Protein AF-0000000080645765 (afdb_homodimer)

InterPro domains:
  IPR001647 DNA-binding HTH domain, TetR-type [PF00440] (25-68)
  IPR001647 DNA-binding HTH domain, TetR-type [PS50977] (19-79)
  IPR009057 Homedomain-like superfamily [SSF46689] (16-94)
  IPR050624 Nucleoid occlusion factor SlmA/HTH-type transcriptional regulator [PTHR43479] (17-122)

Radius of gyration: 24.97 Å; Cα contacts (8 Å, |Δi|>4): 500; chains: 2; bounding box: 75×79×68 Å

Sequence (442 aa):
MSMSVDLAAPTGWEHSKREATRQALLEGGLQLVIKTGIPAMTVGTISEAAGFTRGAFYYNFVDKSDFVSTLIGWYYQHLRVHTVEVWEELQTVLEGIDMDAPAPKRAETALTPFLDAITGNHRAIIAQEMRLYASRDQHCYEILQSAEFEWQHEIEEYFQRIMDAVNIKCTGSLKDLALLARTAYTVFDVYPEGYTDHYGETVGETPTTLSTIFELMITDKMSMSVDLAAPTGWEHSKREATRQALLEGGLQLVIKTGIPAMTVGTISEAAGFTRGAFYYNFVDKSDFVSTLIGWYYQHLRVHTVEVWEELQTVLEGIDMDAPAPKRAETALTPFLDAITGNHRAIIAQEMRLYASRDQHCYEILQSAEFEWQHEIEEYFQRIMDAVNIKCTGSLKDLALLARTAYTVFDVYPEGYTDHYGETVGETPTTLSTIFELMITDK

Secondary structure (DSSP, 8-state):
-----------HHHHHHHHHHHHHHHHHHHHHHHHT-STT--HHHHHHHHT--HHHHHHH-SSHHHHHHHHHHHHHHHHHHHHHHHHHHHHHHHHTS-TTS-HHHHHHHHHHHHHHHHHTTTHHHHHHHHHHHHTT-HHHHHHHHHHHHHHHHHHHHHHHHHHHHTTEEESS-HHHHHHHHHHHHHTTTTSPTTHHHHTTPPTTSPPHHHHHHHHHHEEE-/-----------HHHHHHHHHHHHHHHHHHHHHHHHT-STT--HHHHHHHHT--HHHHHHH-SSHHHHHHHHHHHHHHHHHHHHHHHHHHHHHHHHTS-TTS-HHHHHHHHHHHHHHHHHTTTHHHHHHHHHHHHTT-HHHHHHHHHHHHHHHHHHHHHHHHHHHHTTEEESS-HHHHHHHHHHHHHTTTTSPTTHHHHTTPPTTSPPHHHHHHHHHHEEE-

pLDDT: mean 87.65, std 14.83, range [32.03, 98.56]

Solvent-accessible surface area (backbone atoms only — not comparable to full-atom values): 24125 Å² total; per-residue (Å²): 136,84,80,75,77,73,78,67,74,71,49,74,66,50,49,47,51,50,48,52,49,48,49,36,38,46,54,22,40,52,52,38,39,72,73,54,29,62,61,51,57,43,67,64,57,31,17,55,61,39,72,50,50,58,64,58,47,57,75,72,29,90,46,68,66,54,43,50,32,49,42,48,53,51,48,50,52,52,48,54,55,48,48,52,54,49,53,64,60,43,51,64,59,51,71,68,55,63,81,84,51,58,40,33,58,46,47,49,69,56,48,46,61,54,51,44,70,72,42,39,93,58,40,51,51,47,51,50,47,52,38,56,50,20,50,75,31,71,70,31,29,56,46,44,52,54,46,50,51,54,49,49,55,51,50,39,53,50,50,51,53,53,32,56,69,65,53,30,37,68,64,76,56,60,65,45,50,48,52,49,43,52,48,40,64,47,71,59,62,50,45,53,90,64,52,43,48,77,72,73,32,56,86,95,49,82,42,67,52,33,52,49,49,32,60,72,27,36,35,65,106,134,85,81,75,76,73,77,68,75,72,50,75,68,50,49,48,50,51,48,50,50,48,49,36,38,45,54,22,39,53,52,37,40,71,72,55,29,63,60,50,57,42,68,63,56,30,17,54,61,40,72,49,49,59,63,59,47,57,74,73,31,90,47,67,66,53,44,50,33,49,41,48,53,52,49,49,53,50,48,53,55,48,48,53,54,49,54,64,59,44,52,63,58,51,71,70,56,64,81,83,50,58,40,33,57,43,46,49,68,56,48,47,60,52,51,45,70,71,41,40,93,57,40,50,51,46,52,50,48,52,39,56,52,19,52,75,31,70,70,32,28,56,48,46,51,54,47,50,50,55,49,48,54,50,49,40,52,50,50,51,54,53,32,56,70,66,53,31,37,70,65,75,54,60,66,45,49,48,51,50,44,52,48,41,64,46,69,58,59,48,44,54,91,65,51,43,48,77,73,72,31,56,84,95,50,82,43,65,52,33,53,49,48,30,60,72,27,36,36,66,105

Foldseek 3Di:
DPPPPCPDDPDPVVVVVLVVLLVLLLVLQLVCCQVPFLVVDALCSSQVSSVHDSVSVVVNAVGSLRSLLVSLLVVLVVLLVQLVVQLVVLLVQLVPQDLPDFFLVSLCSRCVSSLCSRCHDCNVSNLVRLVVVCVVPVSSVVSNVVSVVVSLVVQLVSSVVSSVSSQKDWADDSSVLSVQLNCQQCVCVVPDPCVCVVVVHDPPDDRPSNSVSSVVTMHGD/DPPPPCPDDPDPVRVVVLVVLLVLLLVLQLVCCQVPFLVVDALCSSQVSSVHDSVSVVVNAVGSLRSLLVSLLVVLVVLVVQLVVQLVVLLVQLVPQDLPDFFLVSLCSRCVSSLCSRCHDCNVSNLVRLVVVCVVPVSSVVSNVVSVVVVLVVQLVSSVVSSVSSQKDWADDSSVLSVQLNCQQCVCVVPDDCPCVVVVHDPPDRRPSNSVSSVVTMHGD

Organism: NCBI:txid888439

Structure (mmCIF, N/CA/C/O backbone):
data_AF-0000000080645765-model_v1
#
loop_
_entity.id
_entity.type
_entity.pdbx_description
1 polymer 'HTH tetR-type domain-containing protein'
#
loop_
_atom_site.group_PDB
_atom_site.id
_atom_site.type_symbol
_atom_site.label_atom_id
_atom_site.label_alt_id
_atom_site.label_comp_id
_atom_site.label_asym_id
_atom_site.label_entity_id
_atom_site.label_seq_id
_atom_site.pdbx_PDB_ins_code
_atom_site.Cartn_x
_atom_site.Cartn_y
_atom_site.Cartn_z
_atom_site.occupancy
_atom_site.B_iso_or_equiv
_atom_site.auth_seq_id
_atom_site.auth_comp_id
_atom_site.auth_asym_id
_atom_site.auth_atom_id
_atom_site.pdbx_PDB_model_num
ATOM 1 N N . MET A 1 1 ? 38.25 -46.344 7.383 1 32.03 1 MET A N 1
ATOM 2 C CA . MET A 1 1 ? 38.938 -45.312 6.613 1 32.03 1 MET A CA 1
ATOM 3 C C . MET A 1 1 ? 37.938 -44.25 6.137 1 32.03 1 MET A C 1
ATOM 5 O O . MET A 1 1 ? 37.031 -44.562 5.344 1 32.03 1 MET A O 1
ATOM 9 N N . SER A 1 2 ? 37.5 -43.281 7.016 1 36.59 2 SER A N 1
ATOM 10 C CA . SER A 1 2 ? 36.438 -42.281 6.883 1 36.59 2 SER A CA 1
ATOM 11 C C . SER A 1 2 ? 36.719 -41.312 5.766 1 36.59 2 SER A C 1
ATOM 13 O O . SER A 1 2 ? 37.781 -40.656 5.773 1 36.59 2 SER A O 1
ATOM 15 N N . MET A 1 3 ? 36.438 -41.531 4.457 1 35.16 3 MET A N 1
ATOM 16 C CA . MET A 1 3 ? 36.625 -40.688 3.287 1 35.16 3 MET A CA 1
ATOM 17 C C . MET A 1 3 ? 36.062 -39.281 3.518 1 35.16 3 MET A C 1
ATOM 19 O O . MET A 1 3 ? 34.844 -39.125 3.637 1 35.16 3 MET A O 1
ATOM 23 N N . SER A 1 4 ? 36.75 -38.375 4.238 1 39.94 4 SER A N 1
ATOM 24 C CA . SER A 1 4 ? 36.438 -36.938 4.355 1 39.94 4 SER A CA 1
ATOM 25 C C . SER A 1 4 ? 36.281 -36.281 2.982 1 39.94 4 SER A C 1
ATOM 27 O O . SER A 1 4 ? 37.219 -36.281 2.191 1 39.94 4 SER A O 1
ATOM 29 N N . VAL A 1 5 ? 35.219 -36.406 2.344 1 40.34 5 VAL A N 1
ATOM 30 C CA . VAL A 1 5 ? 34.938 -35.656 1.118 1 40.34 5 VAL A CA 1
ATOM 31 C C . VAL A 1 5 ? 35.375 -34.188 1.3 1 40.34 5 VAL A C 1
ATOM 33 O O . VAL A 1 5 ? 34.875 -33.5 2.178 1 40.34 5 VAL A O 1
ATOM 36 N N . ASP A 1 6 ? 36.562 -33.781 1.119 1 39.62 6 ASP A N 1
ATOM 37 C CA . ASP A 1 6 ? 37.094 -32.438 1.047 1 39.62 6 ASP A CA 1
ATOM 38 C C . ASP A 1 6 ? 36.219 -31.547 0.17 1 39.62 6 ASP A C 1
ATOM 40 O O . ASP A 1 6 ? 36.156 -31.734 -1.045 1 39.62 6 ASP A O 1
ATOM 44 N N . LEU A 1 7 ? 35.125 -31.172 0.588 1 44.16 7 LEU A N 1
ATOM 45 C CA . LEU A 1 7 ? 34.375 -30.172 -0.142 1 44.16 7 LEU A CA 1
ATOM 46 C C . LEU A 1 7 ? 35.219 -28.953 -0.486 1 44.16 7 LEU A C 1
ATOM 48 O O . LEU A 1 7 ? 35.562 -28.172 0.395 1 44.16 7 LEU A O 1
ATOM 52 N N . ALA A 1 8 ? 36.25 -29.125 -1.348 1 43.88 8 ALA A N 1
ATOM 53 C CA . ALA A 1 8 ? 37.188 -28.094 -1.805 1 43.88 8 ALA A CA 1
ATOM 54 C C . ALA A 1 8 ? 36.469 -26.766 -1.984 1 43.88 8 ALA A C 1
ATOM 56 O O . ALA A 1 8 ? 35.344 -26.719 -2.475 1 43.88 8 ALA A O 1
ATOM 57 N N . ALA A 1 9 ? 36.875 -25.766 -1.312 1 52.94 9 ALA A N 1
ATOM 58 C CA . ALA A 1 9 ? 36.5 -24.375 -1.455 1 52.94 9 ALA A CA 1
ATOM 59 C C . ALA A 1 9 ? 36.531 -23.938 -2.918 1 52.94 9 ALA A C 1
ATOM 61 O O . ALA A 1 9 ? 37.531 -24.188 -3.617 1 52.94 9 ALA A O 1
ATOM 62 N N . PRO A 1 10 ? 35.219 -23.703 -3.414 1 55.09 10 PRO A N 1
ATOM 63 C CA . PRO A 1 10 ? 35.281 -23.312 -4.82 1 55.09 10 PRO A CA 1
ATOM 64 C C . PRO A 1 10 ? 36.438 -22.344 -5.105 1 55.09 10 PRO A C 1
ATOM 66 O O . PRO A 1 10 ? 36.812 -21.562 -4.238 1 55.09 10 PRO A O 1
ATOM 69 N N . THR A 1 11 ? 37.062 -22.516 -6.191 1 58.91 11 THR A N 1
ATOM 70 C CA . THR A 1 11 ? 38.125 -21.625 -6.652 1 58.91 11 THR A CA 1
ATOM 71 C C . THR A 1 11 ? 37.594 -20.234 -6.922 1 58.91 11 THR A C 1
ATOM 73 O O . THR A 1 11 ? 36.375 -20.031 -7.031 1 58.91 11 THR A O 1
ATOM 76 N N . GLY A 1 12 ? 38.438 -19.172 -6.812 1 55.03 12 GLY A N 1
ATOM 77 C CA . GLY A 1 12 ? 38.156 -17.766 -7.07 1 55.03 12 GLY A CA 1
ATOM 78 C C . GLY A 1 12 ? 37.25 -17.562 -8.273 1 55.03 12 GLY A C 1
ATOM 79 O O . GLY A 1 12 ? 36.281 -16.797 -8.211 1 55.03 12 GLY A O 1
ATOM 80 N N . TRP A 1 13 ? 37.562 -18.234 -9.367 1 59.97 13 TRP A N 1
ATOM 81 C CA . TRP A 1 13 ? 36.781 -18.141 -10.594 1 59.97 13 TRP A CA 1
ATOM 82 C C . TRP A 1 13 ? 35.406 -18.75 -10.406 1 59.97 13 TRP A C 1
ATOM 84 O O . TRP A 1 13 ? 34.406 -18.203 -10.867 1 59.97 13 TRP A O 1
ATOM 94 N N . GLU A 1 14 ? 35.281 -19.875 -9.664 1 62.19 14 GLU A N 1
ATOM 95 C CA . GLU A 1 14 ? 34 -20.516 -9.391 1 62.19 14 GLU A CA 1
ATOM 96 C C . GLU A 1 14 ? 33.125 -19.625 -8.523 1 62.19 14 GLU A C 1
ATOM 98 O O . GLU A 1 14 ? 31.891 -19.594 -8.719 1 62.19 14 GLU A O 1
ATOM 103 N N . HIS A 1 15 ? 33.844 -18.984 -7.645 1 69.25 15 HIS A N 1
ATOM 104 C CA . HIS A 1 15 ? 33.125 -18.062 -6.789 1 69.25 15 HIS A CA 1
ATOM 105 C C . HIS A 1 15 ? 32.531 -16.906 -7.602 1 69.25 15 HIS A C 1
ATOM 107 O O . HIS A 1 15 ? 31.406 -16.5 -7.371 1 69.25 15 HIS A O 1
ATOM 113 N N . SER A 1 16 ? 33.344 -16.641 -8.531 1 75.31 16 SER A N 1
ATOM 114 C CA . SER A 1 16 ? 32.938 -15.516 -9.375 1 75.31 16 SER A CA 1
ATOM 115 C C . SER A 1 16 ? 31.766 -15.914 -10.281 1 75.31 16 SER A C 1
ATOM 117 O O . SER A 1 16 ? 30.812 -15.164 -10.445 1 75.31 16 SER A O 1
ATOM 119 N N . LYS A 1 17 ? 31.797 -17.141 -10.82 1 80.81 17 LYS A N 1
ATOM 120 C CA . LYS A 1 17 ? 30.734 -17.625 -11.695 1 80.81 17 LYS A CA 1
ATOM 121 C C . LYS A 1 17 ? 29.438 -17.828 -10.93 1 80.81 17 LYS A C 1
ATOM 123 O O . LYS A 1 17 ? 28.359 -17.484 -11.422 1 80.81 17 LYS A O 1
ATOM 128 N N . ARG A 1 18 ? 29.656 -18.391 -9.758 1 86.81 18 ARG A N 1
ATOM 129 C CA . ARG A 1 18 ? 28.469 -18.609 -8.922 1 86.81 18 ARG A CA 1
ATOM 130 C C . ARG A 1 18 ? 27.812 -17.281 -8.562 1 86.81 18 ARG A C 1
ATOM 132 O O . ARG A 1 18 ? 26.578 -17.172 -8.578 1 86.81 18 ARG A O 1
ATOM 139 N N . GLU A 1 19 ? 28.719 -16.391 -8.344 1 90.62 19 GLU A N 1
ATOM 140 C CA . GLU A 1 19 ? 28.203 -15.078 -7.984 1 90.62 19 GLU A CA 1
ATOM 141 C C . GLU A 1 19 ? 27.484 -14.422 -9.164 1 90.62 19 GLU A C 1
ATOM 143 O O . GLU A 1 19 ? 26.453 -13.781 -8.992 1 90.62 19 GLU A O 1
ATOM 148 N N . ALA A 1 20 ? 27.984 -14.602 -10.273 1 93 20 ALA A N 1
ATOM 149 C CA . ALA A 1 20 ? 27.375 -14.055 -11.484 1 93 20 ALA A CA 1
ATOM 150 C C . ALA A 1 20 ? 26.016 -14.719 -11.75 1 93 20 ALA A C 1
ATOM 152 O O . ALA A 1 20 ? 25.062 -14.047 -12.141 1 93 20 ALA A O 1
ATOM 153 N N . THR A 1 21 ? 25.984 -16.016 -11.555 1 94.31 21 THR A N 1
ATOM 154 C CA . THR A 1 21 ? 24.75 -16.75 -11.727 1 94.31 21 THR A CA 1
ATOM 155 C C . THR A 1 21 ? 23.703 -16.297 -10.695 1 94.31 21 THR A C 1
ATOM 157 O O . THR A 1 21 ? 22.547 -16.062 -11.039 1 94.31 21 THR A O 1
ATOM 160 N N . ARG A 1 22 ? 24.172 -16.172 -9.508 1 96.31 22 ARG A N 1
ATOM 161 C CA . ARG A 1 22 ? 23.297 -15.734 -8.43 1 96.31 22 ARG A CA 1
ATOM 162 C C . ARG A 1 22 ? 22.719 -14.359 -8.734 1 96.31 22 ARG A C 1
ATOM 164 O O . ARG A 1 22 ? 21.516 -14.141 -8.562 1 96.31 22 ARG A O 1
ATOM 171 N N . GLN A 1 23 ? 23.516 -13.484 -9.273 1 96.44 23 GLN A N 1
ATOM 172 C CA . GLN A 1 23 ? 23.062 -12.141 -9.641 1 96.44 23 GLN A CA 1
ATOM 173 C C . GLN A 1 23 ? 22.047 -12.195 -10.773 1 96.44 23 GLN A C 1
ATOM 175 O O . GLN A 1 23 ? 21.031 -11.492 -10.742 1 96.44 23 GLN A O 1
ATOM 180 N N . ALA A 1 24 ? 22.266 -12.984 -11.695 1 97.19 24 ALA A N 1
ATOM 181 C CA . ALA A 1 24 ? 21.359 -13.117 -12.828 1 97.19 24 ALA A CA 1
ATOM 182 C C . ALA A 1 24 ? 20 -13.656 -12.391 1 97.19 24 ALA A C 1
ATOM 184 O O . ALA A 1 24 ? 18.969 -13.203 -12.875 1 97.19 24 ALA A O 1
ATOM 185 N N . LEU A 1 25 ? 20.062 -14.594 -11.492 1 98.12 25 LEU A N 1
ATOM 186 C CA . LEU A 1 25 ? 18.828 -15.156 -10.961 1 98.12 25 LEU A CA 1
ATOM 187 C C . LEU A 1 25 ? 18.031 -14.102 -10.195 1 98.12 25 LEU A C 1
ATOM 189 O O . LEU A 1 25 ? 16.812 -14.016 -10.336 1 98.12 25 LEU A O 1
ATOM 193 N N . LEU A 1 26 ? 18.75 -13.289 -9.453 1 98.44 26 LEU A N 1
ATOM 194 C CA . LEU A 1 26 ? 18.078 -12.234 -8.688 1 98.44 26 LEU A CA 1
ATOM 195 C C . LEU A 1 26 ? 17.5 -11.18 -9.609 1 98.44 26 LEU A C 1
ATOM 197 O O . LEU A 1 26 ? 16.359 -10.742 -9.422 1 98.44 26 LEU A O 1
ATOM 201 N N . GLU A 1 27 ? 18.203 -10.836 -10.672 1 97.88 27 GLU A N 1
ATOM 202 C CA . GLU A 1 27 ? 17.703 -9.859 -11.648 1 97.88 27 GLU A CA 1
ATOM 203 C C . GLU A 1 27 ? 16.5 -10.406 -12.398 1 97.88 27 GLU A C 1
ATOM 205 O O . GLU A 1 27 ? 15.516 -9.688 -12.609 1 97.88 27 GLU A O 1
ATOM 210 N N . GLY A 1 28 ? 16.562 -11.633 -12.789 1 97.62 28 GLY A N 1
ATOM 211 C CA . GLY A 1 28 ? 15.422 -12.273 -13.414 1 97.62 28 GLY A CA 1
ATOM 212 C C . GLY A 1 28 ? 14.211 -12.352 -12.508 1 97.62 28 GLY A C 1
ATOM 213 O O . GLY A 1 28 ? 13.086 -12.102 -12.938 1 97.62 28 GLY A O 1
ATOM 214 N N . GLY A 1 29 ? 14.445 -12.672 -11.234 1 98.06 29 GLY A N 1
ATOM 215 C CA . GLY A 1 29 ? 13.375 -12.703 -10.25 1 98.06 29 GLY A CA 1
ATOM 216 C C . GLY A 1 29 ? 12.695 -11.352 -10.062 1 98.06 29 GLY A C 1
ATOM 217 O O . GLY A 1 29 ? 11.477 -11.281 -9.922 1 98.06 29 GLY A O 1
ATOM 218 N N . LEU A 1 30 ? 13.523 -10.344 -10.07 1 97.75 30 LEU A N 1
ATOM 219 C CA . LEU A 1 30 ? 12.969 -9 -9.906 1 97.75 30 LEU A CA 1
ATOM 220 C C . LEU A 1 30 ? 12.055 -8.641 -11.07 1 97.75 30 LEU A C 1
ATOM 222 O O . LEU A 1 30 ? 11 -8.031 -10.867 1 97.75 30 LEU A O 1
ATOM 226 N N . GLN A 1 31 ? 12.414 -9.008 -12.234 1 96.88 31 GLN A N 1
ATOM 227 C CA . GLN A 1 31 ? 11.555 -8.781 -13.398 1 96.88 31 GLN A CA 1
ATOM 228 C C . GLN A 1 31 ? 10.227 -9.523 -13.25 1 96.88 31 GLN A C 1
ATOM 230 O O . GLN A 1 31 ? 9.18 -8.992 -13.625 1 96.88 31 GLN A O 1
ATOM 235 N N . LEU A 1 32 ? 10.273 -10.695 -12.695 1 97.31 32 LEU A N 1
ATOM 236 C CA . LEU A 1 32 ? 9.062 -11.484 -12.508 1 97.31 32 LEU A CA 1
ATOM 237 C C . LEU A 1 32 ? 8.172 -10.875 -11.43 1 97.31 32 LEU A C 1
ATOM 239 O O . LEU A 1 32 ? 6.945 -10.961 -11.516 1 97.31 32 LEU A O 1
ATOM 243 N N . VAL A 1 33 ? 8.812 -10.242 -10.422 1 97 33 VAL A N 1
ATOM 244 C CA . VAL A 1 33 ? 8.031 -9.547 -9.406 1 97 33 VAL A CA 1
ATOM 245 C C . VAL A 1 33 ? 7.137 -8.5 -10.07 1 97 33 VAL A C 1
ATOM 247 O O . VAL A 1 33 ? 5.945 -8.406 -9.758 1 97 33 VAL A O 1
ATOM 250 N N . ILE A 1 34 ? 7.695 -7.828 -11.016 1 93.94 34 ILE A N 1
ATOM 251 C CA . ILE A 1 34 ? 6.992 -6.746 -11.695 1 93.94 34 ILE A CA 1
ATOM 252 C C . ILE A 1 34 ? 5.945 -7.32 -12.641 1 93.94 34 ILE A C 1
ATOM 254 O O . ILE A 1 34 ? 4.797 -6.871 -12.648 1 93.94 34 ILE A O 1
ATOM 258 N N . LYS A 1 35 ? 6.27 -8.328 -13.305 1 93.94 35 LYS A N 1
ATOM 259 C CA . LYS A 1 35 ? 5.449 -8.82 -14.406 1 93.94 35 LYS A CA 1
ATOM 260 C C . LYS A 1 35 ? 4.312 -9.703 -13.898 1 93.94 35 LYS A C 1
ATOM 262 O O . LYS A 1 35 ? 3.178 -9.594 -14.367 1 93.94 35 LYS A O 1
ATOM 267 N N . THR A 1 36 ? 4.641 -10.617 -12.875 1 93.62 36 THR A N 1
ATOM 268 C CA . THR A 1 36 ? 3.65 -11.633 -12.531 1 93.62 36 THR A CA 1
ATOM 269 C C . THR A 1 36 ? 3.418 -11.672 -11.023 1 93.62 36 THR A C 1
ATOM 271 O O . THR A 1 36 ? 2.422 -12.234 -10.562 1 93.62 36 THR A O 1
ATOM 274 N N . GLY A 1 37 ? 4.309 -11.086 -10.266 1 95.19 37 GLY A N 1
ATOM 275 C CA . GLY A 1 37 ? 4.211 -11.164 -8.812 1 95.19 37 GLY A CA 1
ATOM 276 C C . GLY A 1 37 ? 4.98 -12.336 -8.234 1 95.19 37 GLY A C 1
ATOM 277 O O . GLY A 1 37 ? 5.336 -13.273 -8.953 1 95.19 37 GLY A O 1
ATOM 278 N N . ILE A 1 38 ? 5.215 -12.352 -6.988 1 96.88 38 ILE A N 1
ATOM 279 C CA . ILE A 1 38 ? 6.055 -13.336 -6.312 1 96.88 38 ILE A CA 1
ATOM 280 C C . ILE A 1 38 ? 5.305 -14.664 -6.199 1 96.88 38 ILE A C 1
ATOM 282 O O . ILE A 1 38 ? 5.871 -15.727 -6.453 1 96.88 38 ILE A O 1
ATOM 286 N N . PRO A 1 39 ? 4.02 -14.609 -5.867 1 94.88 39 PRO A N 1
ATOM 287 C CA . PRO A 1 39 ? 3.328 -15.891 -5.695 1 94.88 39 PRO A CA 1
ATOM 288 C C . PRO A 1 39 ? 3.32 -16.734 -6.969 1 94.88 39 PRO A C 1
ATOM 290 O O . PRO A 1 39 ? 3.33 -17.969 -6.898 1 94.88 39 PRO A O 1
ATOM 293 N N . ALA A 1 40 ? 3.365 -16.141 -8.055 1 94.5 40 ALA A N 1
ATOM 294 C CA . ALA A 1 40 ? 3.273 -16.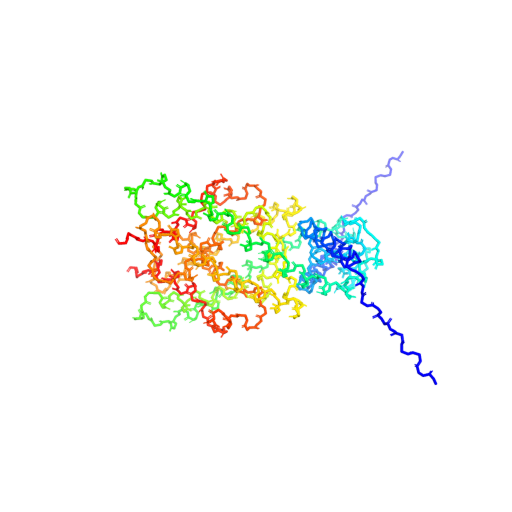859 -9.328 1 94.5 40 ALA A CA 1
ATOM 295 C C . ALA A 1 40 ? 4.637 -17.391 -9.758 1 94.5 40 ALA A C 1
ATOM 297 O O . ALA A 1 40 ? 4.727 -18.219 -10.664 1 94.5 40 ALA A O 1
ATOM 298 N N . MET A 1 41 ? 5.652 -16.938 -9.109 1 96 41 MET A N 1
ATOM 299 C CA . MET A 1 41 ? 7 -17.359 -9.477 1 96 41 MET A CA 1
ATOM 300 C C . MET A 1 41 ? 7.246 -18.797 -9.07 1 96 41 MET A C 1
ATOM 302 O O . MET A 1 41 ? 6.828 -19.234 -7.992 1 96 41 MET A O 1
ATOM 306 N N . THR A 1 42 ? 7.941 -19.5 -9.93 1 96.19 42 THR A N 1
ATOM 307 C CA . THR A 1 42 ? 8.43 -20.828 -9.625 1 96.19 42 THR A CA 1
ATOM 308 C C . THR A 1 42 ? 9.922 -20.938 -9.922 1 96.19 42 THR A C 1
ATOM 310 O O . THR A 1 42 ? 10.5 -20.062 -10.578 1 96.19 42 THR A O 1
ATOM 313 N N . VAL A 1 43 ? 10.469 -22.016 -9.391 1 97.38 43 VAL A N 1
ATOM 314 C CA . VAL A 1 43 ? 11.867 -22.266 -9.703 1 97.38 43 VAL A CA 1
ATOM 315 C C . VAL A 1 43 ? 12.055 -22.312 -11.219 1 97.38 43 VAL A C 1
ATOM 317 O O . VAL A 1 43 ? 13.031 -21.781 -11.75 1 97.38 43 VAL A O 1
ATOM 320 N N . GLY A 1 44 ? 11.086 -22.875 -11.906 1 97.56 44 GLY A N 1
ATOM 321 C CA . GLY A 1 44 ? 11.141 -22.953 -13.359 1 97.56 44 GLY A CA 1
ATOM 322 C C . GLY A 1 44 ? 11.125 -21.609 -14.039 1 97.56 44 GLY A C 1
ATOM 323 O O . GLY A 1 44 ? 11.984 -21.297 -14.867 1 97.56 44 GLY A O 1
ATOM 324 N N . THR A 1 45 ? 10.242 -20.719 -13.68 1 97.31 45 THR A N 1
ATOM 325 C CA . THR A 1 45 ? 10.102 -19.438 -14.352 1 97.31 45 THR A CA 1
ATOM 326 C C . THR A 1 45 ? 11.258 -18.516 -13.984 1 97.31 45 THR A C 1
ATOM 328 O O . THR A 1 45 ? 11.688 -17.688 -14.805 1 97.31 45 THR A O 1
ATOM 331 N N . ILE A 1 46 ? 11.781 -18.609 -12.766 1 98 46 ILE A N 1
ATOM 332 C CA . ILE A 1 46 ? 12.93 -17.797 -12.344 1 98 46 ILE A CA 1
ATOM 333 C C . ILE A 1 46 ? 14.156 -18.172 -13.172 1 98 46 ILE A C 1
ATOM 335 O O . ILE A 1 46 ? 14.844 -17.312 -13.703 1 98 46 ILE A O 1
ATOM 339 N N . SER A 1 47 ? 14.336 -19.484 -13.297 1 98 47 SER A N 1
ATOM 340 C CA . SER A 1 47 ? 15.477 -19.984 -14.055 1 98 47 SER A CA 1
ATOM 341 C C . SER A 1 47 ? 15.391 -19.578 -15.516 1 98 47 SER A C 1
ATOM 343 O O . SER A 1 47 ? 16.375 -19.109 -16.094 1 98 47 SER A O 1
ATOM 345 N N . GLU A 1 48 ? 14.234 -19.703 -16.047 1 97.62 48 GLU A N 1
ATOM 346 C CA . GLU A 1 48 ? 14.008 -19.328 -17.438 1 97.62 48 GLU A CA 1
ATOM 347 C C . GLU A 1 48 ? 14.266 -17.844 -17.656 1 97.62 48 GLU A C 1
ATOM 349 O O . GLU A 1 48 ? 14.93 -17.453 -18.625 1 97.62 48 GLU A O 1
ATOM 354 N N . ALA A 1 49 ? 13.805 -17 -16.797 1 96.5 49 ALA A N 1
ATOM 355 C CA . ALA A 1 49 ? 13.969 -15.555 -16.906 1 96.5 49 ALA A CA 1
ATOM 356 C C . ALA A 1 49 ? 15.445 -15.164 -16.828 1 96.5 49 ALA A C 1
ATOM 358 O O . ALA A 1 49 ? 15.867 -14.18 -17.453 1 96.5 49 ALA A O 1
ATOM 359 N N . ALA A 1 50 ? 16.203 -15.938 -16.094 1 96.88 50 ALA A N 1
ATOM 360 C CA . ALA A 1 50 ? 17.609 -15.648 -15.891 1 96.88 50 ALA A CA 1
ATOM 361 C C . ALA A 1 50 ? 18.469 -16.328 -16.969 1 96.88 50 ALA A C 1
ATOM 363 O O . ALA A 1 50 ? 19.656 -16.047 -17.078 1 96.88 50 ALA A O 1
ATOM 364 N N . GLY A 1 51 ? 17.906 -17.25 -17.703 1 96.44 51 GLY A N 1
ATOM 365 C CA . GLY A 1 51 ? 18.625 -17.953 -18.75 1 96.44 51 GLY A CA 1
ATOM 366 C C . GLY A 1 51 ? 19.438 -19.125 -18.234 1 96.44 51 GLY A C 1
ATOM 367 O O . GLY A 1 51 ? 20.516 -19.438 -18.75 1 96.44 51 GLY A O 1
ATOM 368 N N . PHE A 1 52 ? 18.969 -19.781 -17.172 1 96.62 52 PHE A N 1
ATOM 369 C CA . PHE A 1 52 ? 19.688 -20.891 -16.578 1 96.62 52 PHE A CA 1
ATOM 370 C C . PHE A 1 52 ? 18.781 -22.094 -16.391 1 96.62 52 PHE A C 1
ATOM 372 O O . PHE A 1 52 ? 17.562 -22 -16.594 1 96.62 52 PHE A O 1
ATOM 379 N N . THR A 1 53 ? 19.344 -23.156 -15.969 1 94.62 53 THR A N 1
ATOM 380 C CA . THR A 1 53 ? 18.594 -24.375 -15.688 1 94.62 53 THR A CA 1
ATOM 381 C C . THR A 1 53 ? 18.062 -24.359 -14.258 1 94.62 53 THR A C 1
ATOM 383 O O . THR A 1 53 ? 18.516 -23.562 -13.422 1 94.62 53 THR A O 1
ATOM 386 N N . ARG A 1 54 ? 17.047 -25.25 -13.953 1 96.44 54 ARG A N 1
ATOM 387 C CA . ARG A 1 54 ? 16.547 -25.453 -12.594 1 96.44 54 ARG A CA 1
ATOM 388 C C . ARG A 1 54 ? 17.672 -25.891 -11.664 1 96.44 54 ARG A C 1
ATOM 390 O O . ARG A 1 54 ? 17.688 -25.531 -10.484 1 96.44 54 ARG A O 1
ATOM 397 N N . GLY A 1 55 ? 18.609 -26.609 -12.234 1 96.06 55 GLY A N 1
ATOM 398 C CA . GLY A 1 55 ? 19.766 -27.062 -11.461 1 96.06 55 GLY A CA 1
ATOM 399 C C . GLY A 1 55 ? 20.609 -25.922 -10.938 1 96.06 55 GLY A C 1
ATOM 400 O O . GLY A 1 55 ? 21.047 -25.938 -9.781 1 96.06 55 GLY A O 1
ATOM 401 N N . ALA A 1 56 ? 20.781 -25.031 -11.781 1 95.75 56 ALA A N 1
ATOM 402 C CA . ALA A 1 56 ? 21.547 -23.859 -11.391 1 95.75 56 ALA A CA 1
ATOM 403 C C . ALA A 1 56 ? 20.875 -23.125 -10.234 1 95.75 56 ALA A C 1
ATOM 405 O O . ALA A 1 56 ? 21.547 -22.578 -9.359 1 95.75 56 ALA A O 1
ATOM 406 N N . PHE A 1 57 ? 19.5 -23.062 -10.211 1 97.75 57 PHE A N 1
ATOM 407 C CA . PHE A 1 57 ? 18.766 -22.453 -9.109 1 97.75 57 PHE A CA 1
ATOM 408 C C . PHE A 1 57 ? 19.094 -23.156 -7.793 1 97.75 57 PHE A C 1
ATOM 410 O O . PHE A 1 57 ? 19.453 -22.5 -6.809 1 97.75 57 PHE A O 1
ATOM 417 N N . TYR A 1 58 ? 19.109 -24.406 -7.805 1 96.81 58 TYR A N 1
ATOM 418 C CA . TYR A 1 58 ? 19.25 -25.188 -6.582 1 96.81 58 TYR A CA 1
ATOM 419 C C . TYR A 1 58 ? 20.703 -25.219 -6.125 1 96.81 58 TYR A C 1
ATOM 421 O O . TYR A 1 58 ? 21 -25.531 -4.969 1 96.81 58 TYR A O 1
ATOM 429 N N . TYR A 1 59 ? 21.594 -24.922 -7.004 1 95.94 59 TYR A N 1
ATOM 430 C CA . TYR A 1 59 ? 22.984 -24.75 -6.625 1 95.94 59 TYR A CA 1
ATOM 431 C C . TYR A 1 59 ? 23.172 -23.469 -5.812 1 95.94 59 TYR A C 1
ATOM 433 O O . TYR A 1 59 ? 24.078 -23.375 -4.98 1 95.94 59 TYR A O 1
ATOM 441 N N . ASN A 1 60 ? 22.281 -22.547 -6.039 1 97.06 60 ASN A N 1
ATOM 442 C CA . ASN A 1 60 ? 22.438 -21.234 -5.445 1 97.06 60 ASN A CA 1
ATOM 443 C C . ASN A 1 60 ? 21.438 -21 -4.309 1 97.06 60 ASN A C 1
ATOM 445 O O . ASN A 1 60 ? 21.719 -20.234 -3.383 1 97.06 60 ASN A O 1
ATOM 449 N N . PHE A 1 61 ? 20.281 -21.641 -4.387 1 97.81 61 PHE A N 1
ATOM 450 C CA . PHE A 1 61 ? 19.219 -21.422 -3.414 1 97.81 61 PHE A CA 1
ATOM 451 C C . PHE A 1 61 ? 18.594 -22.75 -2.998 1 97.81 61 PHE A C 1
ATOM 453 O O . PHE A 1 61 ? 18.484 -23.672 -3.805 1 97.81 61 PHE A O 1
ATOM 460 N N . VAL A 1 62 ? 18.078 -22.734 -1.741 1 96.81 62 VAL A N 1
ATOM 461 C CA . VAL A 1 62 ? 17.5 -23.938 -1.182 1 96.81 62 VAL A CA 1
ATOM 462 C C . VAL A 1 62 ? 16.078 -24.141 -1.713 1 96.81 62 VAL A C 1
ATOM 464 O O . VAL A 1 62 ? 15.68 -25.25 -2.07 1 96.81 62 VAL A O 1
ATOM 467 N N . ASP A 1 63 ? 15.289 -23.078 -1.715 1 96.38 63 ASP A N 1
ATOM 468 C CA . ASP A 1 63 ? 13.898 -23.078 -2.156 1 96.38 63 ASP A CA 1
ATOM 469 C C . ASP A 1 63 ? 13.414 -21.672 -2.484 1 96.38 63 ASP A C 1
ATOM 471 O O . ASP A 1 63 ? 14.203 -20.734 -2.494 1 96.38 63 ASP A O 1
ATOM 475 N N . LYS A 1 64 ? 12.227 -21.516 -2.793 1 95.38 64 LYS A N 1
ATOM 476 C CA . LYS A 1 64 ? 11.656 -20.234 -3.178 1 95.38 64 LYS A CA 1
ATOM 477 C C . LYS A 1 64 ? 11.766 -19.219 -2.039 1 95.38 64 LYS A C 1
ATOM 479 O O . LYS A 1 64 ? 12.062 -18.047 -2.27 1 95.38 64 LYS A O 1
ATOM 484 N N . SER A 1 65 ? 11.5 -19.641 -0.809 1 96.5 65 SER A N 1
ATOM 485 C CA . SER A 1 65 ? 11.594 -18.75 0.34 1 96.5 65 SER A CA 1
ATOM 486 C C . SER A 1 65 ? 13.008 -18.203 0.508 1 96.5 65 SER A C 1
ATOM 488 O O . SER A 1 65 ? 13.195 -17.016 0.745 1 96.5 65 SER A O 1
ATOM 490 N N . ASP A 1 66 ? 13.969 -19.062 0.363 1 97.69 66 ASP A N 1
ATOM 491 C CA . ASP A 1 66 ? 15.367 -18.641 0.418 1 97.69 66 ASP A CA 1
ATOM 492 C C . ASP A 1 66 ? 15.695 -17.656 -0.693 1 97.69 66 ASP A C 1
ATOM 494 O O . ASP A 1 66 ? 16.359 -16.641 -0.453 1 97.69 66 ASP A O 1
ATOM 498 N N . PHE A 1 67 ? 15.227 -17.953 -1.854 1 98.44 67 PHE A N 1
ATOM 499 C CA . PHE A 1 67 ? 15.438 -17.062 -2.988 1 98.44 67 PHE A CA 1
ATOM 500 C C . PHE A 1 67 ? 14.805 -15.703 -2.727 1 98.44 67 PHE A C 1
ATOM 502 O O . PHE A 1 67 ? 15.453 -14.672 -2.881 1 98.44 67 PHE A O 1
ATOM 509 N N . VAL A 1 68 ? 13.539 -15.672 -2.24 1 98.44 68 VAL A N 1
ATOM 510 C CA . VAL A 1 68 ? 12.797 -14.422 -2.076 1 98.44 68 VAL A CA 1
ATOM 511 C C . VAL A 1 68 ? 13.406 -13.602 -0.942 1 98.44 68 VAL A C 1
ATOM 513 O O . VAL A 1 68 ? 13.531 -12.383 -1.051 1 98.44 68 VAL A O 1
ATOM 516 N N . SER A 1 69 ? 13.781 -14.25 0.118 1 97.94 69 SER A N 1
ATOM 517 C CA . SER A 1 69 ? 14.422 -13.523 1.21 1 97.94 69 SER A CA 1
ATOM 518 C C . SER A 1 69 ? 15.719 -12.867 0.751 1 97.94 69 SER A C 1
ATOM 520 O O . SER A 1 69 ? 15.992 -11.719 1.1 1 97.94 69 SER A O 1
ATOM 522 N N . THR A 1 70 ? 16.469 -13.602 -0.073 1 98.31 70 THR A N 1
ATOM 523 C CA . THR A 1 70 ? 17.703 -13.047 -0.627 1 98.31 70 THR A CA 1
ATOM 524 C C . THR A 1 70 ? 17.406 -11.898 -1.578 1 98.31 70 THR A C 1
ATOM 526 O O . THR A 1 70 ? 18.094 -10.875 -1.565 1 98.31 70 THR A O 1
ATOM 529 N N . LEU A 1 71 ? 16.391 -12.031 -2.371 1 98.56 71 LEU A N 1
ATOM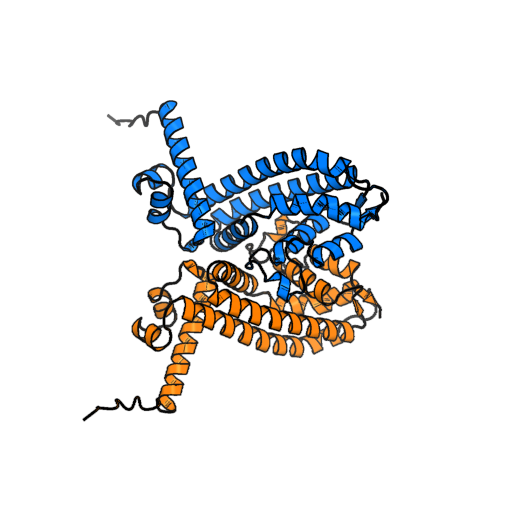 530 C CA . LEU A 1 71 ? 15.953 -10.992 -3.301 1 98.56 71 LEU A CA 1
ATOM 531 C C . LEU A 1 71 ? 15.594 -9.711 -2.557 1 98.56 71 LEU A C 1
ATOM 533 O O . LEU A 1 71 ? 15.961 -8.617 -2.986 1 98.56 71 LEU A O 1
ATOM 537 N N . ILE A 1 72 ? 14.906 -9.828 -1.435 1 97.94 72 ILE A N 1
ATOM 538 C CA . ILE A 1 72 ? 14.508 -8.688 -0.622 1 97.94 72 ILE A CA 1
ATOM 539 C C . ILE A 1 72 ? 15.742 -7.938 -0.13 1 97.94 72 ILE A C 1
ATOM 541 O O . ILE A 1 72 ? 15.852 -6.723 -0.309 1 97.94 72 ILE A O 1
ATOM 545 N N . GLY A 1 73 ? 16.625 -8.68 0.442 1 97.44 73 GLY A N 1
ATOM 546 C CA . GLY A 1 73 ? 17.859 -8.047 0.913 1 97.44 73 GLY A CA 1
ATOM 547 C C . GLY A 1 73 ? 18.641 -7.375 -0.194 1 97.44 73 GLY A C 1
ATOM 548 O O . GLY A 1 73 ? 19.109 -6.246 -0.032 1 97.44 73 GLY A O 1
ATOM 549 N N . TRP A 1 74 ? 18.734 -8.094 -1.251 1 97.69 74 TRP A N 1
ATOM 550 C CA . TRP A 1 74 ? 19.453 -7.594 -2.42 1 97.69 74 TRP A CA 1
ATOM 551 C C . TRP A 1 74 ? 18.797 -6.332 -2.965 1 97.69 74 TRP A C 1
ATOM 553 O O . TRP A 1 74 ? 19.469 -5.348 -3.262 1 97.69 74 TRP A O 1
ATOM 563 N N . TYR A 1 75 ? 17.562 -6.297 -3.07 1 97.69 75 TYR A N 1
ATOM 564 C CA . TYR A 1 75 ? 16.797 -5.172 -3.609 1 97.69 75 TYR A CA 1
ATOM 565 C C . TYR A 1 75 ? 17 -3.926 -2.754 1 97.69 75 TYR A C 1
ATOM 567 O O . TYR A 1 75 ? 17.297 -2.848 -3.271 1 97.69 75 TYR A O 1
ATOM 575 N N . TYR A 1 76 ? 16.859 -4.023 -1.483 1 96.81 76 TYR A N 1
ATOM 576 C CA . TYR A 1 76 ? 16.922 -2.855 -0.614 1 96.81 76 TYR A CA 1
ATOM 577 C C . TYR A 1 76 ? 18.359 -2.348 -0.5 1 96.81 76 TYR A C 1
ATOM 579 O O . TYR A 1 76 ? 18.594 -1.152 -0.298 1 96.81 76 TYR A O 1
ATOM 587 N N . GLN A 1 77 ? 19.328 -3.293 -0.677 1 96.19 77 GLN A N 1
ATOM 588 C CA . GLN A 1 77 ? 20.703 -2.818 -0.771 1 96.19 77 GLN A CA 1
ATOM 589 C C . GLN A 1 77 ? 20.906 -1.961 -2.018 1 96.19 77 GLN A C 1
ATOM 591 O O . GLN A 1 77 ? 21.562 -0.918 -1.961 1 96.19 77 GLN A O 1
ATOM 596 N N . HIS A 1 78 ? 20.375 -2.393 -3.102 1 95.62 78 HIS A N 1
ATOM 597 C CA . HIS A 1 78 ? 20.438 -1.623 -4.34 1 95.62 78 HIS A CA 1
ATOM 598 C C . HIS A 1 78 ? 19.719 -0.292 -4.203 1 95.62 78 HIS A C 1
ATOM 600 O O . HIS A 1 78 ? 20.172 0.726 -4.734 1 95.62 78 HIS A O 1
ATOM 606 N N . LEU A 1 79 ? 18.609 -0.317 -3.525 1 95.88 79 LEU A N 1
ATOM 607 C CA . LEU A 1 79 ? 17.844 0.904 -3.316 1 95.88 79 LEU A CA 1
ATOM 608 C C . LEU A 1 79 ? 18.625 1.909 -2.482 1 95.88 79 LEU A C 1
ATOM 610 O O . LEU A 1 79 ? 18.578 3.113 -2.744 1 95.88 79 LEU A O 1
ATOM 614 N N . ARG A 1 80 ? 19.312 1.457 -1.517 1 95.38 80 ARG A N 1
ATOM 615 C CA . ARG A 1 80 ? 20.141 2.332 -0.687 1 95.38 80 ARG A CA 1
ATOM 616 C C . ARG A 1 80 ? 21.266 2.971 -1.504 1 95.38 80 ARG A C 1
ATOM 618 O O . ARG A 1 80 ? 21.531 4.168 -1.374 1 95.38 80 ARG A O 1
ATOM 625 N N . VAL A 1 81 ? 21.875 2.146 -2.381 1 95.62 81 VAL A N 1
ATOM 626 C CA . VAL A 1 81 ? 22.922 2.672 -3.258 1 95.62 81 VAL A CA 1
ATOM 627 C C . VAL A 1 81 ? 22.328 3.705 -4.211 1 95.62 81 VAL A C 1
ATOM 629 O O . VAL A 1 81 ? 22.906 4.777 -4.41 1 95.62 81 VAL A O 1
ATOM 632 N N . HIS A 1 82 ? 21.203 3.396 -4.715 1 95.75 82 HIS A N 1
ATOM 633 C CA . HIS A 1 82 ? 20.5 4.312 -5.605 1 95.75 82 HIS A CA 1
ATOM 634 C C . HIS A 1 82 ? 20.156 5.621 -4.902 1 95.75 82 HIS A C 1
ATOM 636 O O . HIS A 1 82 ? 20.266 6.695 -5.496 1 95.75 82 HIS A O 1
ATOM 642 N N . THR A 1 83 ? 19.766 5.543 -3.654 1 95.56 83 THR A N 1
ATOM 643 C CA . THR A 1 83 ? 19.406 6.727 -2.883 1 95.56 83 THR A CA 1
ATOM 644 C C . THR A 1 83 ? 20.594 7.668 -2.744 1 95.56 83 THR A C 1
ATOM 646 O O . THR A 1 83 ? 20.438 8.891 -2.812 1 95.56 83 THR A O 1
ATOM 649 N N . VAL A 1 84 ? 21.766 7.141 -2.623 1 95.12 84 VAL A N 1
ATOM 650 C CA . VAL A 1 84 ? 22.984 7.945 -2.555 1 95.12 84 VAL A CA 1
ATOM 651 C C . VAL A 1 84 ? 23.188 8.695 -3.871 1 95.12 84 VAL A C 1
ATOM 653 O O . VAL A 1 84 ? 23.469 9.891 -3.873 1 95.12 84 VAL A O 1
ATOM 656 N N . GLU A 1 85 ? 22.984 7.984 -4.961 1 96.19 85 GLU A N 1
ATOM 657 C CA . GLU A 1 85 ? 23.141 8.586 -6.281 1 96.19 85 GLU A CA 1
ATOM 658 C C . GLU A 1 85 ? 22.125 9.703 -6.492 1 96.19 85 GLU A C 1
ATOM 660 O O . GLU A 1 85 ? 22.453 10.758 -7.043 1 96.19 85 GLU A O 1
ATOM 665 N N . VAL A 1 86 ? 20.922 9.453 -6.074 1 96.12 86 VAL A N 1
ATOM 666 C CA . VAL A 1 86 ? 19.859 10.445 -6.199 1 96.12 86 VAL A CA 1
ATOM 667 C C . VAL A 1 86 ? 20.219 11.695 -5.414 1 96.12 86 VAL A C 1
ATOM 669 O O . VAL A 1 86 ? 20.031 12.82 -5.898 1 96.12 86 VAL A O 1
ATOM 672 N N . TRP A 1 87 ? 20.703 11.531 -4.207 1 95.69 87 TRP A N 1
ATOM 673 C CA . TRP A 1 87 ? 21.094 12.656 -3.373 1 95.69 87 TRP A CA 1
ATOM 674 C C . TRP A 1 87 ? 22.172 13.492 -4.066 1 95.69 87 TRP A C 1
ATOM 676 O O . TRP A 1 87 ? 22.094 14.727 -4.082 1 95.69 87 TRP A O 1
ATOM 686 N N . GLU A 1 88 ? 23.156 12.836 -4.672 1 95.56 88 GLU A N 1
ATOM 687 C CA . GLU A 1 88 ? 24.25 13.531 -5.348 1 95.56 88 GLU A CA 1
ATOM 688 C C . GLU A 1 88 ? 23.734 14.352 -6.527 1 95.56 88 GLU A C 1
ATOM 690 O O . GLU A 1 88 ? 24.172 15.492 -6.727 1 95.56 88 GLU A O 1
ATOM 695 N N . GLU A 1 89 ? 22.844 13.82 -7.223 1 95.38 89 GLU A N 1
ATOM 696 C CA . GLU A 1 89 ? 22.281 14.508 -8.383 1 95.38 89 GLU A CA 1
ATOM 697 C C . GLU A 1 89 ? 21.359 15.648 -7.953 1 95.38 89 GLU A C 1
ATOM 699 O O . GLU A 1 89 ? 21.266 16.672 -8.641 1 95.38 89 GLU A O 1
ATOM 704 N N . LEU A 1 90 ? 20.672 15.477 -6.816 1 96.44 90 LEU A N 1
ATOM 705 C CA . LEU A 1 90 ? 19.656 16.422 -6.332 1 96.44 90 LEU A CA 1
ATOM 706 C C . LEU A 1 90 ? 20.312 17.703 -5.855 1 96.44 90 LEU A C 1
ATOM 708 O O . LEU A 1 90 ? 19.672 18.766 -5.844 1 96.44 90 LEU A O 1
ATOM 712 N N . GLN A 1 91 ? 21.562 17.688 -5.527 1 94.69 91 GLN A N 1
ATOM 713 C CA . GLN A 1 91 ? 22.234 18.859 -4.988 1 94.69 91 GLN A CA 1
ATOM 714 C C . GLN A 1 91 ? 22.234 20 -5.992 1 94.69 91 GLN A C 1
ATOM 716 O O . GLN A 1 91 ? 22.047 21.156 -5.617 1 94.69 91 GLN A O 1
ATOM 721 N N . THR A 1 92 ? 22.359 19.656 -7.25 1 93.12 92 THR A N 1
ATOM 722 C CA . THR A 1 92 ? 22.328 20.672 -8.289 1 93.12 92 THR A CA 1
ATOM 723 C C . THR A 1 92 ? 20.938 21.328 -8.375 1 93.12 92 THR A C 1
ATOM 725 O O . THR A 1 92 ? 20.828 22.547 -8.539 1 93.12 92 THR A O 1
ATOM 728 N N . VAL A 1 93 ? 19.953 20.516 -8.289 1 92.12 93 VAL A N 1
ATOM 729 C CA . VAL A 1 93 ? 18.562 21 -8.328 1 92.12 93 VAL A CA 1
ATOM 730 C C . VAL A 1 93 ? 18.312 21.922 -7.129 1 92.12 93 VAL A C 1
ATOM 732 O O . VAL A 1 93 ? 17.672 22.969 -7.266 1 92.12 93 VAL A O 1
ATOM 735 N N . LEU A 1 94 ? 18.781 21.578 -5.945 1 96.06 94 LEU A N 1
ATOM 736 C CA . LEU A 1 94 ? 18.531 22.312 -4.707 1 96.06 94 LEU A CA 1
ATOM 737 C C . LEU A 1 94 ? 19.172 23.703 -4.766 1 96.06 94 LEU A C 1
ATOM 739 O O . LEU A 1 94 ? 18.625 24.656 -4.219 1 96.06 94 LEU A O 1
ATOM 743 N N . GLU A 1 95 ? 20.266 23.812 -5.504 1 94.38 95 GLU A N 1
ATOM 744 C CA . GLU A 1 95 ? 20.953 25.094 -5.652 1 94.38 95 GLU A CA 1
ATOM 745 C C . GLU A 1 95 ? 20.109 26.078 -6.449 1 94.38 95 GLU A C 1
ATOM 747 O O . GLU A 1 95 ? 20.25 27.297 -6.289 1 94.38 95 GLU A O 1
ATOM 752 N N . GLY A 1 96 ? 19.234 25.594 -7.258 1 94.5 96 GLY A N 1
ATOM 753 C CA . GLY A 1 96 ? 18.438 26.438 -8.133 1 94.5 96 GLY A CA 1
ATOM 754 C C . GLY A 1 96 ? 17.078 26.781 -7.551 1 94.5 96 GLY A C 1
ATOM 755 O O . GLY A 1 96 ? 16.281 27.469 -8.195 1 94.5 96 GLY A O 1
ATOM 756 N N . ILE A 1 97 ? 16.797 26.391 -6.359 1 95.94 97 ILE A N 1
ATOM 757 C CA . ILE A 1 97 ? 15.477 26.609 -5.777 1 95.94 97 ILE A CA 1
ATOM 758 C C . ILE A 1 97 ? 15.328 28.062 -5.352 1 95.94 97 ILE A C 1
ATOM 760 O O . ILE A 1 97 ? 16.266 28.656 -4.801 1 95.94 97 ILE A O 1
ATOM 764 N N . ASP A 1 98 ? 14.172 28.656 -5.688 1 96.38 98 ASP A N 1
ATOM 765 C CA . ASP A 1 98 ? 13.828 30.016 -5.273 1 96.38 98 ASP A CA 1
ATOM 766 C C . ASP A 1 98 ? 13.625 30.094 -3.762 1 96.38 98 ASP A C 1
ATOM 768 O O . ASP A 1 98 ? 12.562 29.734 -3.25 1 96.38 98 ASP A O 1
ATOM 772 N N . MET A 1 99 ? 14.594 30.719 -3.062 1 95.5 99 MET A N 1
ATOM 773 C CA . MET A 1 99 ? 14.586 30.766 -1.603 1 95.5 99 MET A CA 1
ATOM 774 C C . MET A 1 99 ? 13.57 31.781 -1.089 1 95.5 99 MET A C 1
ATOM 776 O O . MET A 1 99 ? 13.25 31.797 0.1 1 95.5 99 MET A O 1
ATOM 780 N N . ASP A 1 100 ? 12.961 32.531 -1.993 1 96.25 100 ASP A N 1
ATOM 781 C CA . ASP A 1 100 ? 11.938 33.5 -1.602 1 96.25 100 ASP A CA 1
ATOM 782 C C . ASP A 1 100 ? 10.547 32.875 -1.629 1 96.25 100 ASP A C 1
ATOM 784 O O . ASP A 1 100 ? 9.594 33.438 -1.1 1 96.25 100 ASP A O 1
ATOM 788 N N . ALA A 1 101 ? 10.453 31.703 -2.209 1 96.81 101 ALA A N 1
ATOM 789 C CA . ALA A 1 101 ? 9.172 31 -2.223 1 96.81 101 ALA A CA 1
ATOM 790 C C . ALA A 1 101 ? 8.773 30.562 -0.818 1 96.81 101 ALA A C 1
ATOM 792 O O . ALA A 1 101 ? 9.633 30.359 0.042 1 96.81 101 ALA A O 1
ATOM 793 N N . PRO A 1 102 ? 7.449 30.438 -0.595 1 97.12 102 PRO A N 1
ATOM 794 C CA . PRO A 1 102 ? 7.012 29.938 0.708 1 97.12 102 PRO A CA 1
ATOM 795 C C . PRO A 1 102 ? 7.594 28.562 1.029 1 97.12 102 PRO A C 1
ATOM 797 O O . PRO A 1 102 ? 7.824 27.75 0.122 1 97.12 102 PRO A O 1
ATOM 800 N N . 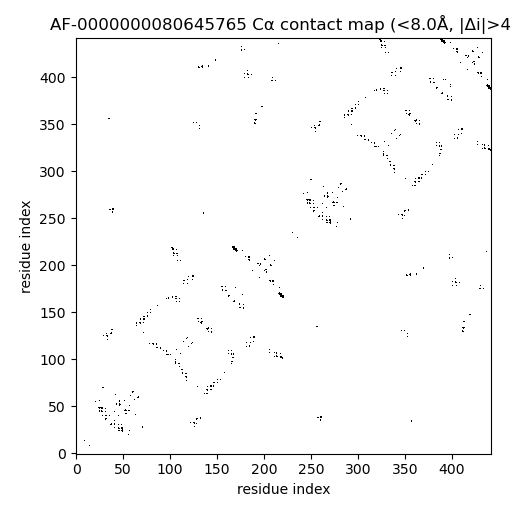ALA A 1 103 ? 7.797 28.25 2.271 1 97.38 103 ALA A N 1
ATOM 801 C CA . ALA A 1 103 ? 8.461 27.047 2.754 1 97.38 103 ALA A CA 1
ATOM 802 C C . ALA A 1 103 ? 7.812 25.797 2.168 1 97.38 103 ALA A C 1
ATOM 804 O O . ALA A 1 103 ? 8.5 24.906 1.662 1 97.38 103 ALA A O 1
ATOM 805 N N . PRO A 1 104 ? 6.461 25.703 2.17 1 96.31 104 PRO A N 1
ATOM 806 C CA . PRO A 1 104 ? 5.859 24.484 1.605 1 96.31 104 PRO A CA 1
ATOM 807 C C . PRO A 1 104 ? 6.172 24.312 0.12 1 96.31 104 PRO A C 1
ATOM 809 O O . PRO A 1 104 ? 6.324 23.188 -0.351 1 96.31 104 PRO A O 1
ATOM 812 N N . LYS A 1 105 ? 6.281 25.359 -0.605 1 96 105 LYS A N 1
ATOM 813 C CA . LYS A 1 105 ? 6.605 25.297 -2.025 1 96 105 LYS A CA 1
ATOM 814 C C . LYS A 1 105 ? 8.062 24.875 -2.236 1 96 105 LYS A C 1
ATOM 816 O O . LYS A 1 105 ? 8.367 24.109 -3.152 1 96 105 LYS A O 1
ATOM 821 N N . ARG A 1 106 ? 8.969 25.375 -1.424 1 97.31 106 ARG A N 1
ATOM 822 C CA . ARG A 1 106 ? 10.352 24.922 -1.478 1 97.31 106 ARG A CA 1
ATOM 823 C C . ARG A 1 106 ? 10.469 23.438 -1.159 1 97.31 106 ARG A C 1
ATOM 825 O O . ARG A 1 106 ? 11.227 22.719 -1.812 1 97.31 106 ARG A O 1
ATOM 832 N N . ALA A 1 107 ? 9.688 22.984 -0.159 1 97 107 ALA A N 1
ATOM 833 C CA . ALA A 1 107 ? 9.656 21.562 0.18 1 97 107 ALA A CA 1
ATOM 834 C C . ALA A 1 107 ? 9.188 20.719 -1.008 1 97 107 ALA A C 1
ATOM 836 O O . ALA A 1 107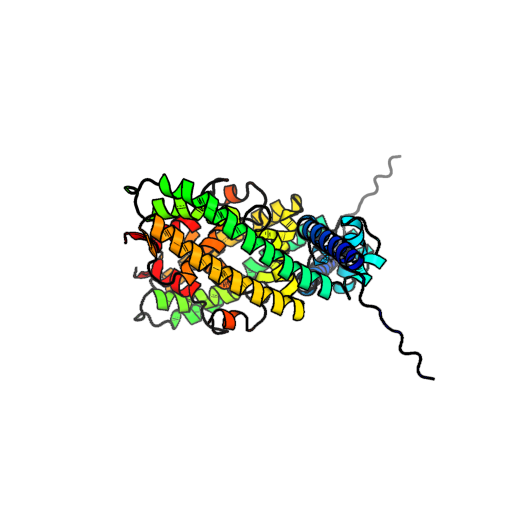 ? 9.805 19.703 -1.332 1 97 107 ALA A O 1
ATOM 837 N N . GLU A 1 108 ? 8.156 21.141 -1.611 1 95.06 108 GLU A N 1
ATOM 838 C CA . GLU A 1 108 ? 7.605 20.438 -2.762 1 95.06 108 GLU A CA 1
ATOM 839 C C . GLU A 1 108 ? 8.641 20.312 -3.877 1 95.06 108 GLU A C 1
ATOM 841 O O . GLU A 1 108 ? 8.844 19.219 -4.414 1 95.06 108 GLU A O 1
ATOM 846 N N . THR A 1 109 ? 9.273 21.375 -4.199 1 94.44 109 THR A N 1
ATOM 847 C CA . THR A 1 109 ? 10.25 21.406 -5.281 1 94.44 109 THR A CA 1
ATOM 848 C C . THR A 1 109 ? 11.461 20.547 -4.934 1 94.44 109 THR A C 1
ATOM 850 O O . THR A 1 109 ? 12.047 19.906 -5.812 1 94.44 109 THR A O 1
ATOM 853 N N . ALA A 1 110 ? 11.789 20.516 -3.688 1 96.5 110 ALA A N 1
ATOM 854 C CA . ALA A 1 110 ? 13.008 19.844 -3.256 1 96.5 110 ALA A CA 1
ATOM 855 C C . ALA A 1 110 ? 12.766 18.359 -3.02 1 96.5 110 ALA A C 1
ATOM 857 O O . ALA A 1 110 ? 13.57 17.516 -3.426 1 96.5 110 ALA A O 1
ATOM 858 N N . LEU A 1 111 ? 11.609 18.047 -2.387 1 96.5 111 LEU A N 1
ATOM 859 C CA . LEU A 1 111 ? 11.414 16.688 -1.878 1 96.5 111 LEU A CA 1
ATOM 860 C C . LEU A 1 111 ? 10.688 15.82 -2.9 1 96.5 111 LEU A C 1
ATOM 862 O O . LEU A 1 111 ? 10.836 14.602 -2.9 1 96.5 111 LEU A O 1
ATOM 866 N N . THR A 1 112 ? 9.938 16.422 -3.793 1 93.44 112 THR A N 1
ATOM 867 C CA . THR A 1 112 ? 9.141 15.641 -4.734 1 93.44 112 THR A CA 1
ATOM 868 C C . THR A 1 112 ? 10.039 14.859 -5.68 1 93.44 112 THR A C 1
ATOM 870 O O . THR A 1 112 ? 9.852 13.656 -5.871 1 93.44 112 THR A O 1
ATOM 873 N N . PRO A 1 113 ? 11.094 15.469 -6.258 1 93.12 113 PRO A N 1
ATOM 874 C CA . PRO A 1 113 ? 11.977 14.688 -7.125 1 93.12 113 PRO A CA 1
ATOM 875 C C . PRO A 1 113 ? 12.695 13.562 -6.375 1 93.12 113 PRO A C 1
ATOM 877 O O . PRO A 1 113 ? 12.953 12.5 -6.949 1 93.12 113 PRO A O 1
ATOM 880 N N . PHE A 1 114 ? 13.016 13.852 -5.152 1 96.12 114 PHE A N 1
ATOM 881 C CA . PHE A 1 114 ? 13.641 12.82 -4.336 1 96.12 114 PHE A CA 1
ATOM 882 C C . PHE A 1 114 ? 12.695 11.641 -4.133 1 96.12 114 PHE A C 1
ATOM 884 O O . PHE A 1 114 ? 13.07 10.492 -4.363 1 96.12 114 PHE A O 1
ATOM 891 N N . LEU A 1 115 ? 11.508 11.93 -3.732 1 93.88 115 LEU A N 1
ATOM 892 C CA . LEU A 1 115 ? 10.492 10.906 -3.521 1 93.88 115 LEU A CA 1
ATOM 893 C C . LEU A 1 115 ? 10.227 10.133 -4.809 1 93.88 115 LEU A C 1
ATOM 895 O O . LEU A 1 115 ? 10.109 8.898 -4.789 1 93.88 115 LEU A O 1
ATOM 899 N N . ASP A 1 116 ? 10.164 10.805 -5.891 1 91.12 116 ASP A N 1
ATOM 900 C CA . ASP A 1 116 ? 9.945 10.164 -7.188 1 91.12 116 ASP A CA 1
ATOM 901 C C . ASP A 1 116 ? 11.07 9.18 -7.512 1 91.12 116 ASP A C 1
ATOM 903 O O . ASP A 1 116 ? 10.805 8.055 -7.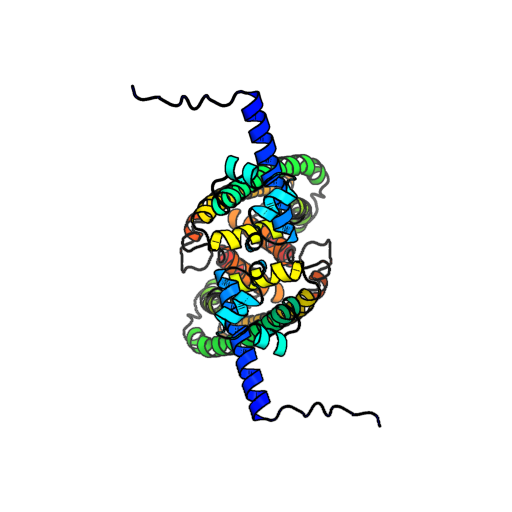938 1 91.12 116 ASP A O 1
ATOM 907 N N . ALA A 1 117 ? 12.25 9.57 -7.242 1 92.56 117 ALA A N 1
ATOM 908 C CA . ALA A 1 117 ? 13.414 8.766 -7.598 1 92.56 117 ALA A CA 1
ATOM 909 C C . ALA A 1 117 ? 13.492 7.504 -6.742 1 92.56 117 ALA A C 1
ATOM 911 O O . ALA A 1 117 ? 13.93 6.453 -7.211 1 92.56 117 ALA A O 1
ATOM 912 N N . ILE A 1 118 ? 13.008 7.598 -5.547 1 92.81 118 ILE A N 1
ATOM 913 C CA . ILE A 1 118 ? 13.25 6.473 -4.652 1 92.81 118 ILE A CA 1
ATOM 914 C C . ILE A 1 118 ? 12.008 5.578 -4.602 1 92.81 118 ILE A C 1
ATOM 916 O O . ILE A 1 118 ? 12.062 4.461 -4.09 1 92.81 118 ILE A O 1
ATOM 920 N N . THR A 1 119 ? 10.867 6.023 -5.066 1 88.75 119 THR A N 1
ATOM 921 C CA . THR A 1 119 ? 9.656 5.227 -4.973 1 88.75 119 THR A CA 1
ATOM 922 C C . THR A 1 119 ? 9.078 4.949 -6.359 1 88.75 119 THR A C 1
ATOM 924 O O . THR A 1 119 ? 8.188 4.109 -6.512 1 88.75 119 THR A O 1
ATOM 927 N N . GLY A 1 120 ? 9.547 5.621 -7.391 1 81.19 120 GLY A N 1
ATOM 928 C CA . GLY A 1 120 ? 9.016 5.5 -8.742 1 81.19 120 GLY A CA 1
ATOM 929 C C . GLY A 1 120 ? 9.539 4.281 -9.477 1 81.19 120 GLY A C 1
ATOM 930 O O . GLY A 1 120 ? 10.117 3.381 -8.867 1 81.19 120 GLY A O 1
ATOM 931 N N . ASN A 1 121 ? 9.195 4.148 -10.758 1 77.25 121 ASN A N 1
ATOM 932 C CA . ASN A 1 121 ? 9.742 3.123 -11.641 1 77.25 121 ASN A CA 1
ATOM 933 C C . ASN A 1 121 ? 9.492 1.722 -11.086 1 77.25 121 ASN A C 1
ATOM 935 O O . ASN A 1 121 ? 10.422 0.925 -10.953 1 77.25 121 ASN A O 1
ATOM 939 N N . HIS A 1 122 ? 8.414 1.374 -10.688 1 86.88 122 HIS A N 1
ATOM 940 C CA . HIS A 1 122 ? 7.906 0.065 -10.297 1 86.88 122 HIS A CA 1
ATOM 941 C C . HIS A 1 122 ? 8.281 -0.258 -8.852 1 86.88 122 HIS A C 1
ATOM 943 O O . HIS A 1 122 ? 7.953 -1.335 -8.344 1 86.88 122 HIS A O 1
ATOM 949 N N . ARG A 1 123 ? 9.039 0.695 -8.219 1 90.25 123 ARG A N 1
ATOM 950 C CA . ARG A 1 123 ? 9.531 0.424 -6.871 1 90.25 123 ARG A CA 1
ATOM 951 C C . ARG A 1 123 ? 8.375 0.247 -5.891 1 90.25 123 ARG A C 1
ATOM 953 O O . ARG A 1 123 ? 8.461 -0.562 -4.965 1 90.25 123 ARG A O 1
ATOM 960 N N . ALA A 1 124 ? 7.316 1.029 -6.203 1 85.94 124 ALA A N 1
ATOM 961 C CA . ALA A 1 124 ? 6.141 0.891 -5.352 1 85.94 124 ALA A CA 1
ATOM 962 C C . ALA A 1 124 ? 5.527 -0.499 -5.484 1 85.94 124 ALA A C 1
ATOM 964 O O . ALA A 1 124 ? 5.141 -1.113 -4.488 1 85.94 124 ALA A O 1
ATOM 965 N N . ILE A 1 125 ? 5.492 -1.013 -6.664 1 88.69 125 ILE A N 1
ATOM 966 C CA . ILE A 1 125 ? 4.945 -2.336 -6.945 1 88.69 125 ILE A CA 1
ATOM 967 C C . ILE A 1 125 ? 5.832 -3.404 -6.305 1 88.69 125 ILE A C 1
ATOM 969 O O . ILE A 1 125 ? 5.328 -4.328 -5.656 1 88.69 125 ILE A O 1
ATOM 973 N N . ILE A 1 126 ? 7.109 -3.24 -6.457 1 93.25 126 ILE A N 1
ATOM 974 C CA . ILE A 1 126 ? 8.062 -4.199 -5.91 1 93.25 126 ILE A CA 1
ATOM 975 C C . ILE A 1 126 ? 7.926 -4.258 -4.391 1 93.25 126 ILE A C 1
ATOM 977 O O . ILE A 1 126 ? 7.828 -5.344 -3.812 1 93.25 126 ILE A O 1
ATOM 981 N N . ALA A 1 127 ? 7.859 -3.145 -3.795 1 90.12 127 ALA A N 1
ATOM 982 C CA . ALA A 1 127 ? 7.762 -3.066 -2.34 1 90.12 127 ALA A CA 1
ATOM 983 C C . ALA A 1 127 ? 6.473 -3.715 -1.843 1 90.12 127 ALA A C 1
ATOM 985 O O . ALA A 1 127 ? 6.484 -4.465 -0.865 1 90.12 127 ALA A O 1
ATOM 986 N N . GLN A 1 128 ? 5.441 -3.443 -2.506 1 89.06 128 GLN A N 1
ATOM 987 C CA . GLN A 1 128 ? 4.16 -3.998 -2.09 1 89.06 128 GLN A CA 1
ATOM 988 C C . GLN A 1 128 ? 4.137 -5.516 -2.258 1 89.06 128 GLN A C 1
ATOM 990 O O . GLN A 1 128 ? 3.604 -6.23 -1.407 1 89.06 128 GLN A O 1
ATOM 995 N N . GLU A 1 129 ? 4.691 -5.977 -3.354 1 92.19 129 GLU A N 1
ATOM 996 C CA . GLU A 1 129 ? 4.781 -7.418 -3.576 1 92.19 129 GLU A CA 1
ATOM 997 C C . GLU A 1 129 ? 5.582 -8.094 -2.469 1 92.19 129 GLU A C 1
ATOM 999 O O . GLU A 1 129 ? 5.172 -9.141 -1.951 1 92.19 129 GLU A O 1
ATOM 1004 N N . MET A 1 130 ? 6.652 -7.504 -2.119 1 93.88 130 MET A N 1
ATOM 1005 C CA . MET A 1 130 ? 7.527 -8.078 -1.102 1 93.88 130 MET A CA 1
ATOM 1006 C C . MET A 1 130 ? 6.855 -8.062 0.267 1 93.88 130 MET A C 1
ATOM 1008 O O . MET A 1 130 ? 6.965 -9.031 1.027 1 93.88 130 MET A O 1
ATOM 1012 N N . ARG A 1 131 ? 6.109 -7.016 0.523 1 89.31 131 ARG A N 1
ATOM 1013 C CA . ARG A 1 131 ? 5.398 -6.934 1.794 1 89.31 131 ARG A CA 1
ATOM 1014 C C . ARG A 1 131 ? 4.301 -7.988 1.878 1 89.31 131 ARG A C 1
ATOM 1016 O O . ARG A 1 131 ? 4.145 -8.648 2.906 1 89.31 131 ARG A O 1
ATOM 1023 N N . LEU A 1 132 ? 3.576 -8.125 0.798 1 90.19 132 LEU A N 1
ATOM 1024 C CA . LEU A 1 132 ? 2.496 -9.109 0.78 1 90.19 132 LEU A CA 1
ATOM 1025 C C . LEU A 1 132 ? 3.047 -10.523 0.934 1 90.19 132 LEU A C 1
ATOM 1027 O O . LEU A 1 132 ? 2.498 -11.328 1.691 1 90.19 132 LEU A O 1
ATOM 1031 N N . TYR A 1 133 ? 4.113 -10.781 0.254 1 92.94 133 TYR A N 1
ATOM 1032 C CA . TYR A 1 133 ? 4.715 -12.102 0.381 1 92.94 133 TYR A CA 1
ATOM 1033 C C . TYR A 1 133 ? 5.227 -12.336 1.797 1 92.94 133 TYR A C 1
ATOM 1035 O O . TYR A 1 133 ? 5.027 -13.406 2.367 1 92.94 133 TYR A O 1
ATOM 1043 N N . ALA A 1 134 ? 5.891 -11.359 2.33 1 90.19 134 ALA A N 1
ATOM 1044 C CA . ALA A 1 134 ? 6.473 -11.453 3.666 1 90.19 134 ALA A CA 1
ATOM 1045 C C . ALA A 1 134 ? 5.391 -11.656 4.723 1 90.19 134 ALA A C 1
ATOM 1047 O O . ALA A 1 134 ? 5.641 -12.266 5.77 1 90.19 134 ALA A O 1
ATOM 1048 N N . SER A 1 135 ? 4.223 -11.125 4.453 1 85.56 135 SER A N 1
ATOM 1049 C CA . SER A 1 135 ? 3.121 -11.289 5.395 1 85.56 135 SER A CA 1
ATOM 1050 C C . SER A 1 135 ? 2.725 -12.758 5.523 1 85.56 135 SER A C 1
ATOM 1052 O O . SER A 1 135 ? 2.055 -13.141 6.488 1 85.56 135 SER A O 1
ATOM 1054 N N . ARG A 1 136 ? 3.186 -13.578 4.582 1 87.81 136 ARG A N 1
ATOM 1055 C CA . ARG A 1 136 ? 2.811 -14.992 4.543 1 87.81 136 ARG A CA 1
ATOM 1056 C C . ARG A 1 136 ? 4.012 -15.883 4.836 1 87.81 136 ARG A C 1
ATOM 1058 O O . ARG A 1 136 ? 3.885 -17.109 4.863 1 87.81 136 ARG A O 1
ATOM 1065 N N . ASP A 1 137 ? 5.188 -15.273 4.98 1 91.5 137 ASP A N 1
ATOM 1066 C CA . ASP A 1 137 ? 6.441 -15.992 5.203 1 91.5 137 ASP A CA 1
ATOM 1067 C C . ASP A 1 137 ? 7.27 -15.312 6.293 1 91.5 137 ASP A C 1
ATOM 1069 O O . ASP A 1 137 ? 7.859 -14.258 6.066 1 91.5 137 ASP A O 1
ATOM 1073 N N . GLN A 1 138 ? 7.402 -15.945 7.418 1 88.88 138 GLN A N 1
ATOM 1074 C CA . GLN A 1 138 ? 8.039 -15.352 8.586 1 88.88 138 GLN A CA 1
ATOM 1075 C C . GLN A 1 138 ? 9.5 -15.023 8.312 1 88.88 138 GLN A C 1
ATOM 1077 O O . GLN A 1 138 ? 10.008 -13.992 8.758 1 88.88 138 GLN A O 1
ATOM 1082 N N . HIS A 1 139 ? 10.125 -15.875 7.633 1 92.12 139 HIS A N 1
ATOM 1083 C CA . HIS A 1 139 ? 11.539 -15.648 7.32 1 92.12 139 HIS A CA 1
ATOM 1084 C C . HIS A 1 139 ? 11.711 -14.414 6.445 1 92.12 139 HIS A C 1
ATOM 1086 O O . HIS A 1 139 ? 12.539 -13.547 6.742 1 92.12 139 HIS A O 1
ATOM 1092 N N . CYS A 1 140 ? 10.977 -14.312 5.406 1 93.69 140 CYS A N 1
ATOM 1093 C CA . CYS A 1 140 ? 11.023 -13.156 4.523 1 93.69 140 CYS A CA 1
ATOM 1094 C C . CYS A 1 140 ? 10.617 -11.891 5.266 1 93.69 140 CYS A C 1
ATOM 1096 O O . CYS A 1 140 ? 11.164 -10.812 5.012 1 93.69 140 CYS A O 1
ATOM 1098 N N . TYR A 1 141 ? 9.742 -12.109 6.207 1 90.12 141 TYR A N 1
ATOM 1099 C CA . TYR A 1 141 ? 9.289 -10.969 6.996 1 90.12 141 TYR A CA 1
ATOM 1100 C C . TYR A 1 141 ? 10.445 -10.367 7.793 1 90.12 141 TYR A C 1
ATOM 1102 O O . TYR A 1 141 ? 10.617 -9.148 7.816 1 90.12 141 TYR A O 1
ATOM 1110 N N . GLU A 1 142 ? 11.172 -11.117 8.391 1 90.12 142 GLU A N 1
ATOM 1111 C CA . GLU A 1 142 ? 12.273 -10.641 9.227 1 90.12 142 GLU A CA 1
ATOM 1112 C C . GLU A 1 142 ? 13.305 -9.875 8.398 1 90.12 142 GLU A C 1
ATOM 1114 O O . GLU A 1 142 ? 13.797 -8.828 8.828 1 90.12 142 GLU A O 1
ATOM 1119 N N . ILE A 1 143 ? 13.539 -10.375 7.23 1 93.5 143 ILE A N 1
ATOM 1120 C CA . ILE A 1 143 ? 14.516 -9.734 6.355 1 93.5 143 ILE A CA 1
ATOM 1121 C C . ILE A 1 143 ? 13.953 -8.414 5.84 1 93.5 143 ILE A C 1
ATOM 1123 O O . ILE A 1 143 ? 14.641 -7.387 5.859 1 93.5 143 ILE A O 1
ATOM 1127 N N . LEU A 1 144 ? 12.734 -8.445 5.418 1 93.56 144 LEU A N 1
ATOM 1128 C CA . LEU A 1 144 ? 12.094 -7.246 4.898 1 93.56 144 LEU A CA 1
ATOM 1129 C C . LEU A 1 144 ? 12.008 -6.168 5.973 1 93.56 144 LEU A C 1
ATOM 1131 O O . LEU A 1 144 ? 12.328 -5.004 5.719 1 93.56 144 LEU A O 1
ATOM 1135 N N . GLN A 1 145 ? 11.602 -6.594 7.109 1 87.31 145 GLN A N 1
ATOM 1136 C CA . GLN A 1 145 ? 11.445 -5.66 8.219 1 87.31 145 GLN A CA 1
ATOM 1137 C C . GLN A 1 145 ? 12.758 -4.93 8.508 1 87.31 145 GLN A C 1
ATOM 1139 O O . GLN A 1 145 ? 12.773 -3.703 8.641 1 87.31 145 GLN A O 1
ATOM 1144 N N . SER A 1 146 ? 13.758 -5.691 8.625 1 89.44 146 SER A N 1
ATOM 1145 C CA . SER A 1 146 ? 15.062 -5.105 8.914 1 89.44 146 SER A CA 1
ATOM 1146 C C . SER A 1 146 ? 15.516 -4.18 7.785 1 89.44 146 SER A C 1
ATOM 1148 O O . SER A 1 146 ? 15.977 -3.064 8.031 1 89.44 146 SER A O 1
ATOM 1150 N N . ALA A 1 147 ? 15.328 -4.609 6.57 1 91.81 147 ALA A N 1
ATOM 1151 C CA . ALA A 1 147 ? 15.766 -3.842 5.406 1 91.81 147 ALA A CA 1
ATOM 1152 C C . ALA A 1 147 ? 14.977 -2.545 5.277 1 91.81 147 ALA A C 1
ATOM 1154 O O . ALA A 1 147 ? 15.547 -1.484 5.016 1 91.81 147 ALA A O 1
ATOM 1155 N N . GLU A 1 148 ? 13.672 -2.588 5.488 1 88.44 148 GLU A N 1
ATOM 1156 C CA . GLU A 1 148 ? 12.828 -1.404 5.367 1 88.44 148 GLU A CA 1
ATOM 1157 C C . GLU A 1 148 ? 13.094 -0.418 6.5 1 88.44 148 GLU A C 1
ATOM 1159 O O . GLU A 1 148 ? 13.016 0.797 6.305 1 88.44 148 GLU A O 1
ATOM 1164 N N . PHE A 1 149 ? 13.391 -0.976 7.637 1 85 149 PHE A N 1
ATOM 1165 C CA . PHE A 1 149 ? 13.695 -0.119 8.781 1 85 149 PHE A CA 1
ATOM 1166 C C . PHE A 1 149 ? 14.961 0.695 8.516 1 85 149 PHE A C 1
ATOM 1168 O O . PHE A 1 149 ? 14.977 1.909 8.727 1 85 149 PHE A O 1
ATOM 1175 N N . GLU A 1 150 ? 15.914 0.017 8.086 1 89.44 150 GLU A N 1
ATOM 1176 C CA . GLU A 1 150 ? 17.172 0.697 7.773 1 89.44 150 GLU A CA 1
ATOM 1177 C C . GLU A 1 150 ? 16.984 1.718 6.656 1 89.44 150 GLU A C 1
ATOM 1179 O O . GLU A 1 150 ? 17.5 2.83 6.727 1 89.44 150 GLU A O 1
ATOM 1184 N N . TRP A 1 151 ? 16.219 1.326 5.73 1 90.56 151 TRP A N 1
ATOM 1185 C CA . TRP A 1 151 ? 15.938 2.207 4.602 1 90.56 151 TRP A CA 1
ATOM 1186 C C . TRP A 1 151 ? 15.156 3.438 5.043 1 90.56 151 TRP A C 1
ATOM 1188 O O . TRP A 1 151 ? 15.445 4.555 4.609 1 90.56 151 TRP A O 1
ATOM 1198 N N . GLN A 1 152 ? 14.242 3.287 5.914 1 87.88 152 GLN A N 1
ATOM 1199 C CA . GLN A 1 152 ? 13.445 4.395 6.438 1 87.88 152 GLN A CA 1
ATOM 1200 C C . GLN A 1 152 ? 14.328 5.398 7.18 1 87.88 152 GLN A C 1
ATOM 1202 O O . GLN A 1 152 ? 14.172 6.609 7.02 1 87.88 152 GLN A O 1
ATOM 1207 N N . HIS A 1 153 ? 15.195 4.895 7.957 1 90.5 153 HIS A N 1
ATOM 1208 C CA . HIS A 1 153 ? 16.109 5.77 8.695 1 90.5 153 HIS A CA 1
ATOM 1209 C C . HIS A 1 153 ? 16.984 6.574 7.742 1 90.5 153 HIS A C 1
ATOM 1211 O O . HIS A 1 153 ? 17.219 7.766 7.965 1 90.5 153 HIS A O 1
ATOM 1217 N N . GLU A 1 154 ? 17.375 5.949 6.727 1 93.81 154 GLU A N 1
ATOM 1218 C CA . GLU A 1 154 ? 18.188 6.645 5.734 1 93.81 154 GLU A CA 1
ATOM 1219 C C . GLU A 1 154 ? 17.375 7.727 5.023 1 93.81 154 GLU A C 1
ATOM 1221 O O . GLU A 1 154 ? 17.891 8.828 4.781 1 93.81 154 GLU A O 1
ATOM 1226 N N . ILE A 1 155 ? 16.188 7.445 4.703 1 94.44 155 ILE A N 1
ATOM 1227 C CA . ILE A 1 155 ? 15.312 8.414 4.051 1 94.44 155 ILE A CA 1
ATOM 1228 C C . ILE A 1 155 ? 15.125 9.633 4.953 1 94.44 155 ILE A C 1
ATOM 1230 O O . ILE A 1 155 ? 15.172 10.766 4.48 1 94.44 155 ILE A O 1
ATOM 1234 N N . GLU A 1 156 ? 14.945 9.352 6.219 1 94.5 156 GLU A N 1
ATOM 1235 C CA . GLU A 1 156 ? 14.797 10.445 7.176 1 94.5 156 GLU A CA 1
ATOM 1236 C C . GLU A 1 156 ? 16.031 11.344 7.176 1 94.5 156 GLU A C 1
ATOM 1238 O O . GLU A 1 156 ? 15.906 12.57 7.203 1 94.5 156 GLU A O 1
ATOM 1243 N N . GLU A 1 157 ? 17.141 10.742 7.109 1 96.5 157 GLU A N 1
ATOM 1244 C CA . GLU A 1 157 ? 18.391 11.508 7.07 1 96.5 157 GLU A CA 1
ATOM 1245 C C . GLU A 1 157 ? 18.453 12.383 5.816 1 96.5 157 GLU A C 1
ATOM 1247 O O . GLU A 1 157 ? 18.844 13.547 5.887 1 96.5 157 GLU A O 1
ATOM 1252 N N . TYR A 1 158 ? 18.062 11.852 4.734 1 97.5 158 TYR A N 1
ATOM 1253 C CA . TYR A 1 158 ? 18.109 12.617 3.492 1 97.5 158 TYR A CA 1
ATOM 1254 C C . TYR A 1 158 ? 17.047 13.711 3.492 1 97.5 158 TYR A C 1
ATOM 1256 O O . TYR A 1 158 ? 17.266 14.797 2.955 1 97.5 158 TYR A O 1
ATOM 1264 N N . PHE A 1 159 ? 15.883 13.414 4.062 1 97.75 159 PHE A N 1
ATOM 1265 C CA . PHE A 1 159 ? 14.883 14.469 4.23 1 97.75 159 PHE A CA 1
ATOM 1266 C C . PHE A 1 159 ? 15.461 15.648 4.996 1 97.75 159 PHE A C 1
ATOM 1268 O O . PHE A 1 159 ? 15.289 16.797 4.594 1 97.75 159 PHE A O 1
ATOM 1275 N N . GLN A 1 160 ? 16.156 15.344 6.074 1 97.62 160 GLN A N 1
ATOM 1276 C CA . GLN A 1 160 ? 16.75 16.391 6.883 1 97.62 160 GLN A CA 1
ATOM 1277 C C . GLN A 1 160 ? 17.781 17.188 6.078 1 97.62 160 GLN A C 1
ATOM 1279 O O . GLN A 1 160 ? 17.766 18.422 6.113 1 97.62 160 GLN A O 1
ATOM 1284 N N . ARG A 1 161 ? 18.609 16.562 5.332 1 97.25 161 ARG A N 1
ATOM 1285 C CA . ARG A 1 161 ? 19.641 17.219 4.523 1 97.25 161 ARG A CA 1
ATOM 1286 C C . ARG A 1 161 ? 19 18.125 3.467 1 97.25 161 ARG A C 1
ATOM 1288 O O . ARG A 1 161 ? 19.438 19.25 3.25 1 97.25 161 ARG A O 1
ATOM 1295 N N . ILE A 1 162 ? 17.984 17.625 2.844 1 97.88 162 ILE A N 1
ATOM 1296 C CA . ILE A 1 162 ? 17.297 18.359 1.797 1 97.88 162 ILE A CA 1
ATOM 1297 C C . ILE A 1 162 ? 16.625 19.594 2.396 1 97.88 162 ILE A C 1
ATOM 1299 O O . ILE A 1 162 ? 16.734 20.703 1.853 1 97.88 162 ILE A O 1
ATOM 1303 N N . MET A 1 163 ? 15.953 19.375 3.482 1 97.75 163 MET A N 1
ATOM 1304 C CA . MET A 1 163 ? 15.273 20.484 4.145 1 97.75 163 MET A CA 1
ATOM 1305 C C . MET A 1 163 ? 16.266 21.547 4.59 1 97.75 163 MET A C 1
ATOM 1307 O O . MET A 1 163 ? 16.016 22.734 4.43 1 97.75 163 MET A O 1
ATOM 1311 N N . ASP A 1 164 ? 17.406 21.141 5.102 1 97.12 164 ASP A N 1
ATOM 1312 C CA . ASP A 1 164 ? 18.453 22.062 5.504 1 97.12 164 ASP A CA 1
ATOM 1313 C C . ASP A 1 164 ? 18.953 22.875 4.309 1 97.12 164 ASP A C 1
ATOM 1315 O O . ASP A 1 164 ? 19.172 24.094 4.422 1 97.12 164 ASP A O 1
ATOM 1319 N N . ALA A 1 165 ? 19.078 22.25 3.227 1 96.88 165 ALA A N 1
ATOM 1320 C CA . ALA A 1 165 ? 19.625 22.875 2.025 1 96.88 165 ALA A CA 1
ATOM 1321 C C . ALA A 1 165 ? 18.703 23.984 1.518 1 96.88 165 ALA A C 1
ATOM 1323 O O . ALA A 1 165 ? 19.141 24.922 0.847 1 96.88 165 ALA A O 1
ATOM 1324 N N . VAL A 1 166 ? 17.422 23.891 1.849 1 97.19 166 VAL A N 1
ATOM 1325 C CA . VAL A 1 166 ? 16.5 24.891 1.321 1 97.19 166 VAL A CA 1
ATOM 1326 C C . VAL A 1 166 ? 15.891 25.688 2.469 1 97.19 166 VAL A C 1
ATOM 1328 O O . VAL A 1 166 ? 14.836 26.312 2.314 1 97.19 166 VAL A O 1
ATOM 1331 N N . ASN A 1 167 ? 16.406 25.562 3.602 1 97.25 167 ASN A N 1
ATOM 1332 C CA . ASN A 1 167 ? 16.156 26.391 4.777 1 97.25 167 ASN A CA 1
ATOM 1333 C C . ASN A 1 167 ? 14.719 26.25 5.266 1 97.25 167 ASN A C 1
ATOM 1335 O O . ASN A 1 167 ? 14.047 27.234 5.523 1 97.25 167 ASN A O 1
ATOM 1339 N N . ILE A 1 168 ? 14.281 25 5.297 1 97.56 168 ILE A N 1
ATOM 1340 C CA . ILE A 1 168 ? 12.969 24.703 5.863 1 97.56 168 ILE A CA 1
ATOM 1341 C C . ILE A 1 168 ? 13.109 23.719 7.02 1 97.56 168 ILE A C 1
ATOM 1343 O O . ILE A 1 168 ? 14.156 23.094 7.18 1 97.56 168 ILE A O 1
ATOM 1347 N N . LYS A 1 169 ? 12.117 23.641 7.871 1 97.25 169 LYS A N 1
ATOM 1348 C CA . LYS A 1 169 ? 12.086 22.688 8.977 1 97.25 169 LYS A CA 1
ATOM 1349 C C . LYS A 1 169 ? 10.711 22.031 9.117 1 97.25 169 LYS A C 1
ATOM 1351 O O . LYS A 1 169 ? 9.711 22.578 8.648 1 97.25 169 LYS A O 1
ATOM 1356 N N . CYS A 1 170 ? 10.711 20.875 9.586 1 94.94 170 CYS A N 1
ATOM 1357 C CA . CYS A 1 170 ? 9.492 20.125 9.852 1 94.94 170 CYS A CA 1
ATOM 1358 C C . CYS A 1 170 ? 8.914 20.484 11.211 1 94.94 170 CYS A C 1
ATOM 1360 O O . CYS A 1 170 ? 9.641 20.594 12.195 1 94.94 170 CYS A O 1
ATOM 1362 N N . THR A 1 171 ? 7.59 20.703 11.195 1 89.56 171 THR A N 1
ATOM 1363 C CA . THR A 1 171 ? 6.879 20.891 12.461 1 89.56 171 THR A CA 1
ATOM 1364 C C . THR A 1 171 ? 6.43 19.562 13.039 1 89.56 171 THR A C 1
ATOM 1366 O O . THR A 1 171 ? 5.754 18.781 12.359 1 89.56 171 THR A O 1
ATOM 1369 N N . GLY A 1 172 ? 7.145 19.047 14.031 1 87.75 172 GLY A N 1
ATOM 1370 C CA . GLY A 1 172 ? 6.812 17.75 14.609 1 87.75 172 GLY A CA 1
ATOM 1371 C C . GLY A 1 172 ? 7.883 16.703 14.383 1 87.75 172 GLY A C 1
ATOM 1372 O O . GLY A 1 172 ? 9.078 17 14.453 1 87.75 172 GLY A O 1
ATOM 1373 N N . SER A 1 173 ? 7.383 15.508 13.969 1 89.75 173 SER A N 1
ATOM 1374 C CA . SER A 1 173 ? 8.297 14.375 13.852 1 89.75 173 SER A CA 1
ATOM 1375 C C . SER A 1 173 ? 8.789 14.211 12.414 1 89.75 173 SER A C 1
ATOM 1377 O O . SER A 1 173 ? 7.984 14.062 11.492 1 89.75 173 SER A O 1
ATOM 1379 N N . LEU A 1 174 ? 10.117 14.18 12.25 1 92.88 174 LEU A N 1
ATOM 1380 C CA . LEU A 1 174 ? 10.703 13.922 10.945 1 92.88 174 LEU A CA 1
ATOM 1381 C C . LEU A 1 174 ? 10.32 12.531 10.445 1 92.88 174 LEU A C 1
ATOM 1383 O O . LEU A 1 174 ? 10.109 12.336 9.242 1 92.88 174 LEU A O 1
ATOM 1387 N N . LYS A 1 175 ? 10.25 11.648 11.383 1 88.81 175 LYS A N 1
ATOM 1388 C CA . LYS A 1 175 ? 9.828 10.289 11.055 1 88.81 175 LYS A CA 1
ATOM 1389 C C . LYS A 1 175 ? 8.43 10.281 10.445 1 88.81 175 LYS A C 1
ATOM 1391 O O . LYS A 1 175 ? 8.203 9.656 9.406 1 88.81 175 LYS A O 1
ATOM 1396 N N . ASP A 1 176 ? 7.516 11.008 11.062 1 88.44 176 ASP A N 1
ATOM 1397 C CA . ASP A 1 176 ? 6.145 11.07 10.57 1 88.44 176 ASP A CA 1
ATOM 1398 C C . ASP A 1 176 ? 6.082 11.766 9.211 1 88.44 176 ASP A C 1
ATOM 1400 O O . ASP A 1 176 ? 5.355 11.32 8.32 1 88.44 176 ASP A O 1
ATOM 1404 N N . LEU A 1 177 ? 6.871 12.82 9.086 1 93.94 177 LEU A N 1
ATOM 1405 C CA . LEU A 1 177 ? 6.891 13.531 7.809 1 93.94 177 LEU A CA 1
ATOM 1406 C C . LEU A 1 177 ? 7.355 12.617 6.684 1 93.94 177 LEU A C 1
ATOM 1408 O O . LEU A 1 177 ? 6.711 12.539 5.633 1 93.94 177 LEU A O 1
ATOM 1412 N N . ALA A 1 178 ? 8.422 11.93 6.91 1 92.81 178 ALA A N 1
ATOM 1413 C CA . ALA A 1 178 ? 8.992 11.07 5.879 1 92.81 178 ALA A CA 1
ATOM 1414 C C . ALA A 1 178 ? 8.031 9.945 5.512 1 92.81 178 ALA A C 1
ATOM 1416 O O . ALA A 1 178 ? 7.84 9.648 4.332 1 92.81 178 ALA A O 1
ATOM 1417 N N . LEU A 1 179 ? 7.41 9.336 6.496 1 88.75 179 LEU A N 1
ATOM 1418 C CA . LEU A 1 179 ? 6.48 8.234 6.27 1 88.75 179 LEU A CA 1
ATOM 1419 C C . LEU A 1 179 ? 5.234 8.711 5.539 1 88.75 179 LEU A C 1
ATOM 1421 O O . LEU A 1 179 ? 4.809 8.102 4.555 1 88.75 179 LEU A O 1
ATOM 1425 N N . LEU A 1 180 ? 4.688 9.82 5.992 1 88.94 180 LEU A N 1
ATOM 1426 C CA . LEU A 1 180 ? 3.467 10.352 5.395 1 88.94 180 LEU A CA 1
ATOM 1427 C C . LEU A 1 180 ? 3.725 10.828 3.971 1 88.94 180 LEU A C 1
ATOM 1429 O O . LEU A 1 180 ? 2.902 10.602 3.078 1 88.94 180 LEU A O 1
ATOM 1433 N N . ALA A 1 181 ? 4.828 11.5 3.777 1 91.75 181 ALA A N 1
ATOM 1434 C CA . ALA A 1 181 ? 5.156 11.984 2.439 1 91.75 181 ALA A CA 1
ATOM 1435 C C . ALA A 1 181 ? 5.332 10.828 1.463 1 91.75 181 ALA A C 1
ATOM 1437 O O . ALA A 1 181 ? 4.828 10.867 0.338 1 91.75 181 ALA A O 1
ATOM 1438 N N . ARG A 1 182 ? 6.02 9.828 1.896 1 89.38 182 ARG A N 1
ATOM 1439 C CA . ARG A 1 182 ? 6.254 8.672 1.04 1 89.38 182 ARG A CA 1
ATOM 1440 C C . ARG A 1 182 ? 4.945 7.957 0.713 1 89.38 182 ARG A C 1
ATOM 1442 O O . ARG A 1 182 ? 4.711 7.582 -0.437 1 89.38 182 ARG A O 1
ATOM 1449 N N . THR A 1 183 ? 4.168 7.746 1.681 1 83.69 183 THR A N 1
ATOM 1450 C CA . THR A 1 183 ? 2.896 7.059 1.479 1 83.69 183 THR A CA 1
ATOM 1451 C C . THR A 1 183 ? 1.963 7.895 0.606 1 83.69 183 THR A C 1
ATOM 1453 O O . THR A 1 183 ? 1.292 7.363 -0.281 1 83.69 183 THR A O 1
ATOM 1456 N N . ALA A 1 184 ? 1.942 9.172 0.856 1 84.81 184 ALA A N 1
ATOM 1457 C CA . ALA A 1 184 ? 1.122 10.078 0.054 1 84.81 184 ALA A CA 1
ATOM 1458 C C . ALA A 1 184 ? 1.574 10.086 -1.403 1 84.81 184 ALA A C 1
ATOM 1460 O O . ALA A 1 184 ? 0.749 10.164 -2.316 1 84.81 184 ALA A O 1
ATOM 1461 N N . TYR A 1 185 ? 2.85 10 -1.565 1 85.56 185 TYR A N 1
ATOM 1462 C CA . TYR A 1 185 ? 3.387 10.023 -2.922 1 85.56 185 TYR A CA 1
ATOM 1463 C C . TYR A 1 185 ? 3.051 8.742 -3.668 1 85.56 185 TYR A C 1
ATOM 1465 O O . TYR A 1 185 ? 2.814 8.766 -4.879 1 85.56 185 TYR A O 1
ATOM 1473 N N . THR A 1 186 ? 2.936 7.633 -2.908 1 78.75 186 THR A N 1
ATOM 1474 C CA . THR A 1 186 ? 2.826 6.336 -3.568 1 78.75 186 THR A CA 1
ATOM 1475 C C . THR A 1 186 ? 1.387 5.832 -3.531 1 78.75 186 THR A C 1
ATOM 1477 O O . THR A 1 186 ? 1.096 4.734 -4.012 1 78.75 186 THR A O 1
ATOM 1480 N N . VAL A 1 187 ? 0.492 6.574 -2.961 1 69.94 187 VAL A N 1
ATOM 1481 C CA . VAL A 1 187 ? -0.857 6.082 -2.709 1 69.94 187 VAL A CA 1
ATOM 1482 C C . VAL A 1 187 ? -1.509 5.66 -4.023 1 69.94 187 VAL A C 1
ATOM 1484 O O . VAL A 1 187 ? -2.275 4.695 -4.066 1 69.94 187 VAL A O 1
ATOM 1487 N N . PHE A 1 188 ? -1.064 6.27 -5.16 1 66.12 188 PHE A N 1
ATOM 1488 C CA . PHE A 1 188 ? -1.727 5.988 -6.426 1 66.12 188 PHE A CA 1
ATOM 1489 C C . PHE A 1 188 ? -0.78 5.27 -7.383 1 66.12 188 PHE A C 1
ATOM 1491 O O . PHE A 1 188 ? -1.091 5.105 -8.562 1 66.12 188 PHE A O 1
ATOM 1498 N N . ASP A 1 189 ? 0.365 4.938 -6.82 1 67.5 189 ASP A N 1
ATOM 1499 C CA . ASP A 1 189 ? 1.411 4.477 -7.727 1 67.5 189 ASP A CA 1
ATOM 1500 C C . ASP A 1 189 ? 1.126 3.057 -8.219 1 67.5 189 ASP A C 1
ATOM 1502 O O . ASP A 1 189 ? 1.708 2.607 -9.203 1 67.5 189 ASP A O 1
ATOM 1506 N N . VAL A 1 190 ? 0.19 2.398 -7.543 1 62.28 190 VAL A N 1
ATOM 1507 C CA . VAL A 1 190 ? -0.074 1.036 -7.992 1 62.28 190 VAL A CA 1
ATOM 1508 C C . VAL A 1 190 ? -1.152 1.048 -9.078 1 62.28 190 VAL A C 1
ATOM 1510 O O . VAL A 1 190 ? -1.439 0.015 -9.688 1 62.28 190 VAL A O 1
ATOM 1513 N N . TYR A 1 191 ? -1.636 2.221 -9.344 1 64.31 191 TYR A N 1
ATOM 1514 C CA . TYR A 1 191 ? -2.668 2.342 -10.367 1 64.31 191 TYR A CA 1
ATOM 1515 C C . TYR A 1 191 ? -2.066 2.758 -11.703 1 64.31 191 TYR A C 1
ATOM 1517 O O . TYR A 1 191 ? -1.02 3.41 -11.742 1 64.31 191 TYR A O 1
ATOM 1525 N N . PRO A 1 192 ? -2.709 2.145 -12.672 1 59.12 192 PRO A N 1
ATOM 1526 C CA . PRO A 1 192 ? -2.221 2.545 -13.992 1 59.12 192 PRO A CA 1
ATOM 1527 C C . PRO A 1 192 ? -2.264 4.059 -14.203 1 59.12 192 PRO A C 1
ATOM 1529 O O . PRO A 1 192 ? -2.947 4.77 -13.461 1 59.12 192 PRO A O 1
ATOM 1532 N N . GLU A 1 193 ? -1.468 4.379 -15.195 1 57.28 193 GLU A N 1
ATOM 1533 C CA . GLU A 1 193 ? -1.438 5.785 -15.578 1 57.28 193 GLU A CA 1
ATOM 1534 C C . GLU A 1 193 ? -2.842 6.309 -15.867 1 57.28 193 GLU A C 1
ATOM 1536 O O . GLU A 1 193 ? -3.66 5.613 -16.469 1 57.28 193 GLU A O 1
ATOM 1541 N N . GLY A 1 194 ? -3.287 7.461 -15.328 1 56.47 194 GLY A N 1
ATOM 1542 C CA . GLY A 1 194 ? -4.586 8.086 -15.531 1 56.47 194 GLY A CA 1
ATOM 1543 C C . GLY A 1 194 ? -5.484 7.996 -14.312 1 56.47 194 GLY A C 1
ATOM 1544 O O . GLY A 1 194 ? -6.504 8.688 -14.234 1 56.47 194 GLY A O 1
ATOM 1545 N N . TYR A 1 195 ? -5.074 7.074 -13.438 1 58.03 195 TYR A N 1
ATOM 1546 C CA . TYR A 1 195 ? -5.898 6.902 -12.242 1 58.03 195 TYR A CA 1
ATOM 1547 C C . TYR A 1 195 ? -6.008 8.203 -11.461 1 58.03 195 TYR A C 1
ATOM 1549 O O . TYR A 1 195 ? -7.07 8.523 -10.922 1 58.03 195 TYR A O 1
ATOM 1557 N N . THR A 1 196 ? -4.934 8.805 -11.57 1 61.72 196 THR A N 1
ATOM 1558 C CA . THR A 1 196 ? -4.883 10.031 -10.773 1 61.72 196 THR A CA 1
ATOM 1559 C C . THR A 1 196 ? -5.887 11.055 -11.297 1 61.72 196 THR A C 1
ATOM 1561 O O . THR A 1 196 ? -6.332 11.93 -10.555 1 61.72 196 THR A O 1
ATOM 1564 N N . ASP A 1 197 ? -6.254 10.781 -12.516 1 62 197 ASP A N 1
ATOM 1565 C CA . ASP A 1 197 ? -7.211 11.711 -13.117 1 62 197 ASP A CA 1
ATOM 1566 C C . ASP A 1 197 ? -8.57 11.609 -12.43 1 62 197 ASP A C 1
ATOM 1568 O O . ASP A 1 197 ? -9.266 12.617 -12.273 1 62 197 ASP A O 1
ATOM 1572 N N . HIS A 1 198 ? -8.805 10.508 -11.984 1 59.66 198 HIS A N 1
ATOM 1573 C CA . HIS A 1 198 ? -10.102 10.281 -11.367 1 59.66 198 HIS A CA 1
ATOM 1574 C C . HIS A 1 198 ? -10.188 10.945 -10 1 59.66 198 HIS A C 1
ATOM 1576 O O . HIS A 1 198 ? -11.281 11.242 -9.508 1 59.66 198 HIS A O 1
ATOM 1582 N N . TYR A 1 199 ? -9.031 11.102 -9.461 1 61.44 199 TYR A N 1
ATOM 1583 C CA . TYR A 1 199 ? -8.992 11.773 -8.164 1 61.44 199 TYR A CA 1
ATOM 1584 C C . TYR A 1 199 ? -8.703 13.266 -8.336 1 61.44 199 TYR A C 1
ATOM 1586 O O . TYR A 1 199 ? -8.438 13.961 -7.355 1 61.44 199 TYR A O 1
ATOM 1594 N N . GLY A 1 200 ? -8.828 13.648 -9.602 1 61.88 200 GLY A N 1
ATOM 1595 C CA . GLY A 1 200 ? -8.508 15.039 -9.883 1 61.88 200 GLY A CA 1
ATOM 1596 C C . GLY A 1 200 ? -7.023 15.336 -9.805 1 61.88 200 GLY A C 1
ATOM 1597 O O . GLY A 1 200 ? -6.629 16.484 -9.57 1 61.88 200 GLY A O 1
ATOM 1598 N N . GLU A 1 201 ? -6.324 14.25 -9.758 1 63.84 201 GLU A N 1
ATOM 1599 C CA . GLU A 1 201 ? -4.871 14.414 -9.719 1 63.84 201 GLU A CA 1
ATOM 1600 C C . GLU A 1 201 ? -4.277 14.414 -11.125 1 63.84 201 GLU A C 1
ATOM 1602 O O . GLU A 1 201 ? -4.801 13.75 -12.031 1 63.84 201 GLU A O 1
ATOM 1607 N N . THR A 1 202 ? -3.504 15.383 -11.391 1 58.72 202 THR A N 1
ATOM 1608 C CA . THR A 1 202 ? -2.84 15.484 -12.68 1 58.72 202 THR A CA 1
ATOM 1609 C C . THR A 1 202 ? -1.563 14.648 -12.703 1 58.72 202 THR A C 1
ATOM 1611 O O . THR A 1 202 ? -0.759 14.711 -11.773 1 58.72 202 THR A O 1
ATOM 1614 N N . VAL A 1 203 ? -1.522 13.867 -13.727 1 57.69 203 VAL A N 1
ATOM 1615 C CA . VAL A 1 203 ? -0.336 13.039 -13.914 1 57.69 203 VAL A CA 1
ATOM 1616 C C . VAL A 1 203 ? 0.908 13.922 -13.969 1 57.69 203 VAL A C 1
ATOM 1618 O O . VAL A 1 203 ? 0.908 14.961 -14.633 1 57.69 203 VAL A O 1
ATOM 1621 N N . GLY A 1 204 ? 1.951 13.555 -13.211 1 58.72 204 GLY A N 1
ATOM 1622 C CA . GLY A 1 204 ? 3.209 14.281 -13.227 1 58.72 204 GLY A CA 1
ATOM 1623 C C . GLY A 1 204 ? 3.266 15.398 -12.203 1 58.72 204 GLY A C 1
ATOM 1624 O O . GLY A 1 204 ? 4.312 16.016 -12.016 1 58.72 204 GLY A O 1
ATOM 1625 N N . GLU A 1 205 ? 2.096 15.602 -11.602 1 67.44 205 GLU A N 1
ATOM 1626 C CA . GLU A 1 205 ? 2.066 16.641 -10.586 1 67.44 205 GLU A CA 1
ATOM 1627 C C . GLU A 1 205 ? 2.109 16.062 -9.18 1 67.44 205 GLU A C 1
ATOM 1629 O O . GLU A 1 205 ? 1.844 14.867 -8.992 1 67.44 205 GLU A O 1
ATOM 1634 N N . THR A 1 206 ? 2.639 16.875 -8.336 1 75.94 206 THR A N 1
ATOM 1635 C CA . THR A 1 206 ? 2.621 16.5 -6.934 1 75.94 206 THR A CA 1
ATOM 1636 C C . THR A 1 206 ? 1.201 16.172 -6.48 1 75.94 206 THR A C 1
ATOM 1638 O O . THR A 1 206 ? 0.278 16.953 -6.695 1 75.94 206 THR A O 1
ATOM 1641 N N . PRO A 1 207 ? 1.09 15.008 -5.953 1 80.75 207 PRO A N 1
ATOM 1642 C CA . PRO A 1 207 ? -0.234 14.688 -5.418 1 80.75 207 PRO A CA 1
ATOM 1643 C C . PRO A 1 207 ? -0.731 15.727 -4.414 1 80.75 207 PRO A C 1
ATOM 1645 O O . PRO A 1 207 ? 0.056 16.25 -3.625 1 80.75 207 PRO A O 1
ATOM 1648 N N . THR A 1 208 ? -1.965 15.961 -4.406 1 83.38 208 THR A N 1
ATOM 1649 C CA . THR A 1 208 ? -2.555 16.969 -3.521 1 83.38 208 THR A CA 1
ATOM 1650 C C . THR A 1 208 ? -2.328 16.594 -2.059 1 83.38 208 THR A C 1
ATOM 1652 O O . THR A 1 208 ? -2.125 17.469 -1.215 1 83.38 208 THR A O 1
ATOM 1655 N N . THR A 1 209 ? -2.338 15.312 -1.778 1 85.94 209 THR A N 1
ATOM 1656 C CA . THR A 1 209 ? -2.105 14.852 -0.414 1 85.94 209 THR A CA 1
ATOM 1657 C C . THR A 1 209 ? -0.697 15.211 0.048 1 85.94 209 THR A C 1
ATOM 1659 O O . THR A 1 209 ? -0.495 15.594 1.201 1 85.94 209 THR A O 1
ATOM 1662 N N . LEU A 1 210 ? 0.218 15.086 -0.869 1 89.94 210 LEU A N 1
ATOM 1663 C CA . LEU A 1 210 ? 1.592 15.43 -0.526 1 89.94 210 LEU A CA 1
ATOM 1664 C C . LEU A 1 210 ? 1.728 16.938 -0.289 1 89.94 210 LEU A C 1
ATOM 1666 O O . LEU A 1 210 ? 2.377 17.359 0.669 1 89.94 210 LEU A O 1
ATOM 1670 N N . SER A 1 211 ? 1.103 17.703 -1.153 1 90.69 211 SER A N 1
ATOM 1671 C CA . SER A 1 211 ? 1.098 19.156 -0.969 1 90.69 211 SER A CA 1
ATOM 1672 C C . SER A 1 211 ? 0.492 19.531 0.377 1 90.69 211 SER A C 1
ATOM 1674 O O . SER A 1 211 ? 1.009 20.422 1.067 1 90.69 211 SER A O 1
ATOM 1676 N N . THR A 1 212 ? -0.548 18.875 0.729 1 90.12 212 THR A N 1
ATOM 1677 C CA . THR A 1 212 ? -1.207 19.109 2.008 1 90.12 212 THR A CA 1
ATOM 1678 C C . THR A 1 212 ? -0.26 18.812 3.168 1 90.12 212 THR A C 1
ATOM 1680 O O . THR A 1 212 ? -0.186 19.594 4.125 1 90.12 212 THR A O 1
ATOM 1683 N N . ILE A 1 213 ? 0.479 17.781 3.084 1 92.06 213 ILE A N 1
ATOM 1684 C CA . ILE A 1 213 ? 1.432 17.422 4.129 1 92.06 213 ILE A CA 1
ATOM 1685 C C . ILE A 1 213 ? 2.482 18.516 4.27 1 92.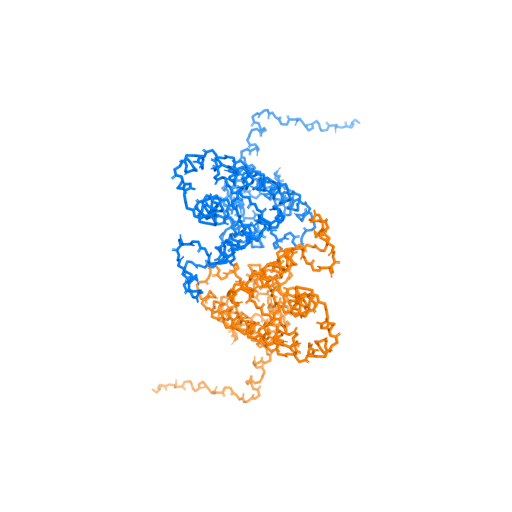06 213 ILE A C 1
ATOM 1687 O O . ILE A 1 213 ? 2.805 18.938 5.387 1 92.06 213 ILE A O 1
ATOM 1691 N N . PHE A 1 214 ? 2.949 18.969 3.152 1 94.69 214 PHE A N 1
ATOM 1692 C CA . PHE A 1 214 ? 3.975 20.016 3.201 1 94.69 214 PHE A CA 1
ATOM 1693 C C . PHE A 1 214 ? 3.408 21.312 3.77 1 94.69 214 PHE A C 1
ATOM 1695 O O . PHE A 1 214 ? 4.074 21.984 4.551 1 94.69 214 PHE A O 1
ATOM 1702 N N . GLU A 1 215 ? 2.234 21.656 3.447 1 93.19 215 GLU A N 1
ATOM 1703 C CA . GLU A 1 215 ? 1.588 22.859 3.969 1 93.19 215 GLU A CA 1
ATOM 1704 C C . GLU A 1 215 ? 1.411 22.781 5.48 1 93.19 215 GLU A C 1
ATOM 1706 O O . GLU A 1 215 ? 1.535 23.781 6.18 1 93.19 215 GLU A O 1
ATOM 1711 N N . LEU A 1 216 ? 1.231 21.625 5.93 1 91.38 216 LEU A N 1
ATOM 1712 C CA . LEU A 1 216 ? 0.876 21.453 7.332 1 91.38 216 LEU A CA 1
ATOM 1713 C C . LEU A 1 216 ? 2.123 21.266 8.195 1 91.38 216 LEU A C 1
ATOM 1715 O O . LEU A 1 216 ? 2.146 21.688 9.352 1 91.38 216 LEU A O 1
ATOM 1719 N N . MET A 1 217 ? 3.242 20.719 7.586 1 94.69 217 MET A N 1
ATOM 1720 C CA . MET A 1 217 ? 4.312 20.25 8.461 1 94.69 217 MET A CA 1
ATOM 1721 C C . MET A 1 217 ? 5.602 21.016 8.211 1 94.69 217 MET A C 1
ATOM 1723 O O . MET A 1 217 ? 6.59 20.844 8.922 1 94.69 217 MET A O 1
ATOM 1727 N N . ILE A 1 218 ? 5.543 21.859 7.258 1 96.06 218 ILE A N 1
ATOM 1728 C CA . ILE A 1 218 ? 6.789 22.516 6.863 1 96.06 218 ILE A CA 1
ATOM 1729 C C . ILE A 1 218 ? 6.699 24.016 7.137 1 96.06 218 ILE A C 1
ATOM 1731 O O . ILE A 1 218 ? 5.711 24.656 6.777 1 96.06 218 ILE A O 1
ATOM 1735 N N . THR A 1 219 ? 7.66 24.562 7.77 1 95.81 219 THR A N 1
ATOM 1736 C CA . THR A 1 219 ? 7.789 25.984 8.023 1 95.81 219 THR A CA 1
ATOM 1737 C C . THR A 1 219 ? 9.211 26.453 7.738 1 95.81 219 THR A C 1
ATOM 1739 O O . THR A 1 219 ? 10.094 25.656 7.449 1 95.81 219 THR A O 1
ATOM 1742 N N . ASP A 1 220 ? 9.336 27.75 7.703 1 95.69 220 ASP A N 1
ATOM 1743 C CA . ASP A 1 220 ? 10.672 28.328 7.574 1 95.69 220 ASP A CA 1
ATOM 1744 C C . ASP A 1 220 ? 11.508 28.062 8.828 1 95.69 220 ASP A C 1
ATOM 1746 O O . ASP A 1 220 ? 10.961 27.938 9.922 1 95.69 220 ASP A O 1
ATOM 1750 N N . LYS A 1 221 ? 12.758 27.906 8.648 1 93.19 221 LYS A N 1
ATOM 1751 C CA . LYS A 1 221 ? 13.656 27.812 9.797 1 93.19 221 LYS A CA 1
ATOM 1752 C C . LYS A 1 221 ? 13.719 29.156 10.547 1 93.19 221 LYS A C 1
ATOM 1754 O O . LYS A 1 221 ? 13.594 30.219 9.938 1 93.19 221 LYS A O 1
ATOM 1759 N N . MET B 1 1 ? -34.188 -26.078 -42.531 1 32.06 1 MET B N 1
ATOM 1760 C CA . MET B 1 1 ? -34.906 -26.031 -41.281 1 32.06 1 MET B CA 1
ATOM 1761 C C . MET B 1 1 ? -33.969 -25.656 -40.125 1 32.06 1 MET B C 1
ATOM 1763 O O . MET B 1 1 ? -33 -26.375 -39.844 1 32.06 1 MET B O 1
ATOM 1767 N N . SER B 1 2 ? -33.688 -24.328 -39.906 1 36.28 2 SER B N 1
ATOM 1768 C CA . SER B 1 2 ? -32.719 -23.703 -39.031 1 36.28 2 SER B CA 1
ATOM 1769 C C . SER B 1 2 ? -33 -24 -37.562 1 36.28 2 SER B C 1
ATOM 1771 O O . SER B 1 2 ? -34.094 -23.703 -37.062 1 36.28 2 SER B O 1
ATOM 1773 N N . MET B 1 3 ? -32.594 -25.109 -36.906 1 34.88 3 MET B N 1
ATOM 1774 C CA . MET B 1 3 ? -32.781 -25.547 -35.5 1 34.88 3 MET B CA 1
ATOM 1775 C C . MET B 1 3 ? -32.375 -24.438 -34.531 1 34.88 3 MET B C 1
ATOM 1777 O O . MET B 1 3 ? -31.188 -24.125 -34.438 1 34.88 3 MET B O 1
ATOM 1781 N N . SER B 1 4 ? -33.188 -23.375 -34.312 1 39.75 4 SER B N 1
ATOM 1782 C CA . SER B 1 4 ? -33 -22.375 -33.25 1 39.75 4 SER B CA 1
ATOM 1783 C C . SER B 1 4 ? -32.844 -23.031 -31.891 1 39.75 4 SER B C 1
ATOM 1785 O O . SER B 1 4 ? -33.719 -23.766 -31.438 1 39.75 4 SER B O 1
ATOM 1787 N N . VAL B 1 5 ? -31.703 -23.469 -31.516 1 40.19 5 VAL B N 1
ATOM 1788 C CA . VAL B 1 5 ? -31.438 -23.953 -30.156 1 40.19 5 VAL B CA 1
ATOM 1789 C C . VAL B 1 5 ? -32.031 -22.984 -29.141 1 40.19 5 VAL B C 1
ATOM 1791 O O . VAL B 1 5 ? -31.656 -21.812 -29.094 1 40.19 5 VAL B O 1
ATOM 1794 N N . ASP B 1 6 ? -33.219 -23.016 -28.75 1 39.47 6 ASP B N 1
ATOM 1795 C CA . ASP B 1 6 ? -33.906 -22.312 -27.656 1 39.47 6 ASP B CA 1
ATOM 1796 C C . ASP B 1 6 ? -33.062 -22.359 -26.375 1 39.47 6 ASP B C 1
ATOM 1798 O O . ASP B 1 6 ? -32.906 -23.422 -25.781 1 39.47 6 ASP B O 1
ATOM 1802 N N . LEU B 1 7 ? -32.062 -21.672 -26.297 1 44 7 LEU B N 1
ATOM 1803 C CA . LEU B 1 7 ? -31.328 -21.562 -25.031 1 44 7 LEU B CA 1
ATOM 1804 C C . LEU B 1 7 ? -32.281 -21.156 -23.906 1 44 7 LEU B C 1
ATOM 1806 O O . LEU B 1 7 ? -32.75 -20.016 -23.844 1 44 7 LEU B O 1
ATOM 1810 N N . ALA B 1 8 ? -33.219 -22.016 -23.531 1 44.12 8 ALA B N 1
ATOM 1811 C CA . ALA B 1 8 ? -34.219 -21.828 -22.484 1 44.12 8 ALA B CA 1
ATOM 1812 C C . ALA B 1 8 ? -33.625 -21.078 -21.297 1 44.12 8 ALA B C 1
ATOM 1814 O O . ALA B 1 8 ? -32.469 -21.344 -20.891 1 44.12 8 ALA B O 1
ATOM 1815 N N . ALA B 1 9 ? -34.156 -19.984 -20.938 1 52.81 9 ALA B N 1
ATOM 1816 C CA . ALA B 1 9 ? -33.875 -19.203 -19.734 1 52.81 9 ALA B CA 1
ATOM 1817 C C . ALA B 1 9 ? -33.906 -20.094 -18.5 1 52.81 9 ALA B C 1
ATOM 1819 O O . ALA B 1 9 ? -34.812 -20.891 -18.297 1 52.81 9 ALA B O 1
ATOM 1820 N N . PRO B 1 10 ? -32.562 -20.25 -17.953 1 55.09 10 PRO B N 1
ATOM 1821 C CA . PRO B 1 10 ? -32.594 -21.094 -16.781 1 55.09 10 PRO B CA 1
ATOM 1822 C C . PRO B 1 10 ? -33.812 -20.844 -15.891 1 55.09 10 PRO B C 1
ATOM 1824 O O . PRO B 1 10 ? -34.312 -19.703 -15.836 1 55.09 10 PRO B O 1
ATOM 1827 N N . THR B 1 11 ? -34.406 -21.828 -15.375 1 59.09 11 THR B N 1
ATOM 1828 C CA . THR B 1 11 ? -35.5 -21.734 -14.438 1 59.09 11 THR B CA 1
ATOM 1829 C C . THR B 1 11 ? -35.094 -21.047 -13.148 1 59.09 11 THR B C 1
ATOM 1831 O O . THR B 1 11 ? -33.906 -20.906 -12.883 1 59.09 11 THR B O 1
ATOM 1834 N N . GLY B 1 12 ? -36.031 -20.391 -12.414 1 55.09 12 GLY B N 1
ATOM 1835 C CA . GLY B 1 12 ? -35.844 -19.703 -11.141 1 55.09 12 GLY B CA 1
ATOM 1836 C C . GLY B 1 12 ? -34.906 -20.453 -10.203 1 55.09 12 GLY B C 1
ATOM 1837 O O . GLY B 1 12 ? -34 -19.844 -9.602 1 55.09 12 GLY B O 1
ATOM 1838 N N . TRP B 1 13 ? -35.125 -21.75 -10.055 1 60.06 13 TRP B N 1
ATOM 1839 C CA . TRP B 1 13 ? -34.281 -22.578 -9.188 1 60.06 13 TRP B CA 1
ATOM 1840 C C . TRP B 1 13 ? -32.875 -22.688 -9.727 1 60.06 13 TRP B C 1
ATOM 1842 O O . TRP B 1 13 ? -31.906 -22.625 -8.969 1 60.06 13 TRP B O 1
ATOM 1852 N N . GLU B 1 14 ? -32.719 -22.781 -11.055 1 62.03 14 GLU B N 1
ATOM 1853 C CA . GLU B 1 14 ? -31.391 -22.844 -11.68 1 62.03 14 GLU B CA 1
ATOM 1854 C C . GLU B 1 14 ? -30.609 -21.547 -11.484 1 62.03 14 GLU B C 1
ATOM 1856 O O . GLU B 1 14 ? -29.391 -21.578 -11.289 1 62.03 14 GLU B O 1
ATOM 1861 N N . HIS B 1 15 ? -31.438 -20.531 -11.562 1 69.12 15 HIS B N 1
ATOM 1862 C CA . HIS B 1 15 ? -30.828 -19.234 -11.336 1 69.12 15 HIS B CA 1
ATOM 1863 C C . HIS B 1 15 ? -30.312 -19.109 -9.898 1 69.12 15 HIS B C 1
ATOM 1865 O O . HIS B 1 15 ? -29.219 -18.578 -9.672 1 69.12 15 HIS B O 1
ATOM 1871 N N . SER B 1 16 ? -31.094 -19.734 -9.133 1 75.19 16 SER B N 1
ATOM 1872 C CA . SER B 1 16 ? -30.734 -19.672 -7.723 1 75.19 16 SER B CA 1
ATOM 1873 C C . SER B 1 16 ? -29.516 -20.531 -7.422 1 75.19 16 SER B C 1
ATOM 1875 O O . SER B 1 16 ? -28.609 -20.109 -6.699 1 75.19 16 SER B O 1
ATOM 1877 N N . LYS B 1 17 ? -29.422 -21.703 -8.047 1 80.88 17 LYS B N 1
ATOM 1878 C CA . LYS B 1 17 ? -28.281 -22.594 -7.844 1 80.88 17 LYS B CA 1
ATOM 1879 C C . LYS B 1 17 ? -27.016 -22.016 -8.43 1 80.88 17 LYS B C 1
ATOM 1881 O O . LYS B 1 17 ? -25.938 -22.094 -7.82 1 80.88 17 LYS B O 1
ATOM 1886 N N . ARG B 1 18 ? -27.219 -21.453 -9.602 1 86.88 18 ARG B N 1
ATOM 1887 C CA . ARG B 1 18 ? -26.062 -20.828 -10.242 1 86.88 18 ARG B CA 1
ATOM 1888 C C . ARG B 1 18 ? -25.531 -19.672 -9.398 1 86.88 18 ARG B C 1
ATOM 1890 O O . ARG B 1 18 ? -24.328 -19.516 -9.25 1 86.88 18 ARG B O 1
ATOM 1897 N N . GLU B 1 19 ? -26.531 -19.047 -8.883 1 90.62 19 GLU B N 1
ATOM 1898 C CA . GLU B 1 19 ? -26.141 -17.906 -8.055 1 90.62 19 GLU B CA 1
ATOM 1899 C C . GLU B 1 19 ? -25.438 -18.375 -6.777 1 90.62 19 GLU B C 1
ATOM 1901 O O . GLU B 1 19 ? -24.469 -17.75 -6.34 1 90.62 19 GLU B O 1
ATOM 1906 N N . ALA B 1 20 ? -25.875 -19.375 -6.25 1 92.88 20 ALA B N 1
ATOM 1907 C CA . ALA B 1 20 ? -25.25 -19.938 -5.051 1 92.88 20 ALA B CA 1
ATOM 1908 C C . ALA B 1 20 ? -23.844 -20.438 -5.344 1 92.88 20 ALA B C 1
ATOM 1910 O O . ALA B 1 20 ? -22.922 -20.25 -4.539 1 92.88 20 ALA B O 1
ATOM 1911 N N . THR B 1 21 ? -23.719 -21.094 -6.477 1 94.19 21 THR B N 1
ATOM 1912 C CA . THR B 1 21 ? -22.406 -21.562 -6.902 1 94.19 21 THR B CA 1
ATOM 1913 C C . THR B 1 21 ? -21.453 -20.391 -7.137 1 94.19 21 THR B C 1
ATOM 1915 O O . THR B 1 21 ? -20.297 -20.422 -6.691 1 94.19 21 THR B O 1
ATOM 1918 N N . ARG B 1 22 ? -21.969 -19.438 -7.801 1 96.25 22 ARG B N 1
ATOM 1919 C CA . ARG B 1 22 ? -21.188 -18.234 -8.086 1 96.25 22 ARG B CA 1
ATOM 1920 C C . ARG B 1 22 ? -20.703 -17.578 -6.797 1 96.25 22 ARG B C 1
ATOM 1922 O O . ARG B 1 22 ? -19.531 -17.219 -6.676 1 96.25 22 ARG B O 1
ATOM 1929 N N . GLN B 1 23 ? -21.547 -17.531 -5.809 1 96.38 23 GLN B N 1
ATOM 1930 C CA . GLN B 1 23 ? -21.203 -16.969 -4.512 1 96.38 23 GLN B CA 1
ATOM 1931 C C . GLN B 1 23 ? -20.141 -17.797 -3.805 1 96.38 23 GLN B C 1
ATOM 1933 O O . GLN B 1 23 ? -19.203 -17.25 -3.232 1 96.38 23 GLN B O 1
ATOM 1938 N N . ALA B 1 24 ? -20.266 -19.016 -3.861 1 97.12 24 ALA B N 1
ATOM 1939 C CA . ALA B 1 24 ? -19.297 -19.906 -3.221 1 97.12 24 ALA B CA 1
ATOM 1940 C C . ALA B 1 24 ? -17.922 -19.781 -3.861 1 97.12 24 ALA B C 1
ATOM 1942 O O . ALA B 1 24 ? -16.906 -19.797 -3.166 1 97.12 24 ALA B O 1
ATOM 1943 N N . LEU B 1 25 ? -17.922 -19.656 -5.156 1 98.06 25 LEU B N 1
ATOM 1944 C CA . LEU B 1 25 ? -16.672 -19.484 -5.875 1 98.06 25 LEU B CA 1
ATOM 1945 C C . LEU B 1 25 ? -16 -18.172 -5.496 1 98.06 25 LEU B C 1
ATOM 1947 O O . LEU B 1 25 ? -14.781 -18.125 -5.289 1 98.06 25 LEU B O 1
ATOM 1951 N N . LEU B 1 26 ? -16.812 -17.156 -5.344 1 98.44 26 LEU B N 1
ATOM 1952 C CA . LEU B 1 26 ? -16.281 -15.852 -4.969 1 98.44 26 LEU B CA 1
ATOM 1953 C C . LEU B 1 26 ? -15.75 -15.867 -3.539 1 98.44 26 LEU B C 1
ATOM 1955 O O . LEU B 1 26 ? -14.664 -15.352 -3.271 1 98.44 26 LEU B O 1
ATOM 1959 N N . GLU B 1 27 ? -16.453 -16.547 -2.645 1 97.81 27 GLU B N 1
ATOM 1960 C CA . GLU B 1 27 ? -16 -16.672 -1.261 1 97.81 27 GLU B CA 1
ATOM 1961 C C . GLU B 1 27 ? -14.719 -17.484 -1.167 1 97.81 27 GLU B C 1
ATOM 1963 O O . GLU B 1 27 ? -13.797 -17.125 -0.434 1 97.81 27 GLU B O 1
ATOM 1968 N N . GLY B 1 28 ? -14.664 -18.562 -1.889 1 97.56 28 GLY B N 1
ATOM 1969 C CA . GLY B 1 28 ? -13.445 -19.344 -1.956 1 97.56 28 GLY B CA 1
ATOM 1970 C C . GLY B 1 28 ? -12.266 -18.578 -2.529 1 97.56 28 GLY B C 1
ATOM 1971 O O . GLY B 1 28 ? -11.148 -18.672 -2.018 1 97.56 28 GLY B O 1
ATOM 1972 N N . GLY B 1 29 ? -12.516 -17.797 -3.58 1 98 29 GLY B N 1
ATOM 1973 C CA . GLY B 1 29 ? -11.484 -16.953 -4.168 1 98 29 GLY B CA 1
ATOM 1974 C C . GLY B 1 29 ? -10.938 -15.93 -3.203 1 98 29 GLY B C 1
ATOM 1975 O O . GLY B 1 29 ? -9.727 -15.672 -3.182 1 98 29 GLY B O 1
ATOM 1976 N N . LEU B 1 30 ? -11.844 -15.375 -2.443 1 97.75 30 LEU B N 1
ATOM 1977 C CA . LEU B 1 30 ? -11.422 -14.367 -1.479 1 97.75 30 LEU B CA 1
ATOM 1978 C C . LEU B 1 30 ? -10.492 -14.969 -0.432 1 97.75 30 LEU B C 1
ATOM 1980 O O . LEU B 1 30 ? -9.508 -14.352 -0.036 1 97.75 30 LEU B O 1
ATOM 1984 N N . GLN B 1 31 ? -10.766 -16.141 -0.009 1 96.75 31 GLN B N 1
ATOM 1985 C CA . GLN B 1 31 ? -9.891 -16.828 0.927 1 96.75 31 GLN B CA 1
ATOM 1986 C C . GLN B 1 31 ? -8.508 -17.062 0.317 1 96.75 31 GLN B C 1
ATOM 1988 O O . GLN B 1 31 ? -7.492 -16.938 1.003 1 96.75 31 GLN B O 1
ATOM 1993 N N . LEU B 1 32 ? -8.477 -17.359 -0.952 1 97.25 32 LEU B N 1
ATOM 1994 C CA . LEU B 1 32 ? -7.211 -17.609 -1.639 1 97.25 32 LEU B CA 1
ATOM 1995 C C . LEU B 1 32 ? -6.418 -16.312 -1.794 1 97.25 32 LEU B C 1
ATOM 1997 O O . LEU B 1 32 ? -5.188 -16.328 -1.753 1 97.25 32 LEU B O 1
ATOM 2001 N N . VAL B 1 33 ? -7.148 -15.18 -1.95 1 96.94 33 VAL B N 1
ATOM 2002 C CA . VAL B 1 33 ? -6.465 -13.891 -2.01 1 96.94 33 VAL B CA 1
ATOM 2003 C C . VAL B 1 33 ? -5.637 -13.68 -0.744 1 96.94 33 VAL B C 1
ATOM 2005 O O . VAL B 1 33 ? -4.473 -13.281 -0.816 1 96.94 33 VAL B O 1
ATOM 2008 N N . ILE B 1 34 ? -6.203 -14.062 0.348 1 93.75 34 ILE B N 1
ATOM 2009 C CA . ILE B 1 34 ? -5.566 -13.867 1.646 1 93.75 34 ILE B CA 1
ATOM 2010 C C . ILE B 1 34 ? -4.438 -14.875 1.826 1 93.75 34 ILE B C 1
ATOM 2012 O O . ILE B 1 34 ? -3.33 -14.516 2.227 1 93.75 34 ILE B O 1
ATOM 2016 N N . LYS B 1 35 ? -4.652 -16.047 1.444 1 93.69 35 LYS B N 1
ATOM 2017 C CA . LYS B 1 35 ? -3.75 -17.141 1.781 1 93.69 35 LYS B CA 1
ATOM 2018 C C . LYS B 1 35 ? -2.568 -17.203 0.818 1 93.69 35 LYS B C 1
ATOM 2020 O O . LYS B 1 35 ? -1.427 -17.391 1.238 1 93.69 35 LYS B O 1
ATOM 2025 N N . THR B 1 36 ? -2.855 -17 -0.555 1 93.5 36 THR B N 1
ATOM 2026 C CA . THR B 1 36 ? -1.799 -17.281 -1.521 1 93.5 36 THR B CA 1
ATOM 2027 C C . THR B 1 36 ? -1.621 -16.094 -2.479 1 93.5 36 THR B C 1
ATOM 2029 O O . THR B 1 36 ? -0.601 -16 -3.162 1 93.5 36 THR B O 1
ATOM 2032 N N . GLY B 1 37 ? -2.59 -15.203 -2.512 1 95.12 37 GLY B N 1
ATOM 2033 C CA . GLY B 1 37 ? -2.543 -14.109 -3.475 1 95.12 37 GLY B CA 1
ATOM 2034 C C . GLY B 1 37 ? -3.232 -14.445 -4.785 1 95.12 37 GLY B C 1
ATOM 2035 O O . GLY B 1 37 ? -3.477 -15.617 -5.086 1 95.12 37 GLY B O 1
ATOM 2036 N N . ILE B 1 38 ? -3.51 -13.492 -5.578 1 96.81 38 ILE B N 1
ATOM 2037 C CA . ILE B 1 38 ? -4.293 -13.641 -6.801 1 96.81 38 ILE B CA 1
ATOM 2038 C C . ILE B 1 38 ? -3.438 -14.305 -7.879 1 96.81 38 ILE B C 1
ATOM 2040 O O . ILE B 1 38 ? -3.902 -15.203 -8.578 1 96.81 38 ILE B O 1
ATOM 2044 N N . PRO B 1 39 ? -2.186 -13.906 -7.992 1 94.94 39 PRO B N 1
ATOM 2045 C CA . PRO B 1 39 ? -1.396 -14.5 -9.078 1 94.94 39 PRO B CA 1
ATOM 2046 C C . PRO B 1 39 ? -1.264 -16.016 -8.945 1 94.94 39 PRO B C 1
ATOM 2048 O O . PRO B 1 39 ? -1.178 -16.719 -9.953 1 94.94 39 PRO B O 1
ATOM 2051 N N . ALA B 1 40 ? -1.311 -16.5 -7.809 1 94.5 40 ALA B N 1
ATOM 2052 C CA . ALA B 1 40 ? -1.104 -17.938 -7.578 1 94.5 40 ALA B CA 1
ATOM 2053 C C . ALA B 1 40 ? -2.398 -18.719 -7.781 1 94.5 40 ALA B C 1
ATOM 2055 O O . ALA B 1 40 ? -2.383 -19.953 -7.871 1 94.5 40 ALA B O 1
ATOM 2056 N N . MET B 1 41 ? -3.469 -18.016 -7.867 1 95.94 41 MET B N 1
ATOM 2057 C CA . MET B 1 41 ? -4.762 -18.672 -8.023 1 95.94 41 MET B CA 1
ATOM 2058 C C . MET B 1 41 ? -4.902 -19.266 -9.422 1 95.94 41 MET B C 1
ATOM 2060 O O . MET B 1 41 ? -4.5 -18.641 -10.406 1 95.94 41 MET B O 1
ATOM 2064 N N . THR B 1 42 ? -5.504 -20.422 -9.453 1 96.19 42 THR B N 1
ATOM 2065 C CA . THR B 1 42 ? -5.891 -21.062 -10.711 1 96.19 42 THR B CA 1
ATOM 2066 C C . THR B 1 42 ? -7.355 -21.484 -10.68 1 96.19 42 THR B C 1
ATOM 2068 O O . THR B 1 42 ? -7.977 -21.5 -9.609 1 96.19 42 THR B O 1
ATOM 2071 N N . VAL B 1 43 ? -7.82 -21.766 -11.867 1 97.31 43 VAL B N 1
ATOM 2072 C CA . VAL B 1 43 ? -9.18 -22.297 -11.938 1 97.31 43 VAL B CA 1
ATOM 2073 C C . VAL B 1 43 ? -9.312 -23.531 -11.039 1 97.31 43 VAL B C 1
ATOM 2075 O O . VAL B 1 43 ? -10.305 -23.688 -10.336 1 97.31 43 VAL B O 1
ATOM 2078 N N . GLY B 1 44 ? -8.273 -24.328 -11 1 97.56 44 GLY B N 1
ATOM 2079 C CA . GLY B 1 44 ? -8.266 -25.516 -10.172 1 97.56 44 GLY B CA 1
ATOM 2080 C C . GLY B 1 44 ? -8.328 -25.219 -8.688 1 97.56 44 GLY B C 1
ATOM 2081 O O . GLY B 1 44 ? -9.188 -25.75 -7.977 1 97.56 44 GLY B O 1
ATOM 2082 N N . THR B 1 45 ? -7.539 -24.328 -8.188 1 97.31 45 THR B N 1
ATOM 2083 C CA . THR B 1 45 ? -7.484 -24.031 -6.758 1 97.31 45 THR B CA 1
ATOM 2084 C C . THR B 1 45 ? -8.727 -23.281 -6.309 1 97.31 45 THR B C 1
ATOM 2086 O O . THR B 1 45 ? -9.195 -23.453 -5.18 1 97.31 45 THR B O 1
ATOM 2089 N N . ILE B 1 46 ? -9.297 -22.422 -7.152 1 98 46 ILE B N 1
ATOM 2090 C CA . ILE B 1 46 ? -10.523 -21.703 -6.836 1 98 46 ILE B CA 1
ATOM 2091 C C . ILE B 1 46 ? -11.68 -22.688 -6.676 1 98 46 ILE B C 1
ATOM 2093 O O . ILE B 1 46 ? -12.422 -22.625 -5.691 1 98 46 ILE B O 1
ATOM 2097 N N . SER B 1 47 ? -11.742 -23.594 -7.641 1 98 47 SER B N 1
ATOM 2098 C CA . SER B 1 47 ? -12.805 -24.594 -7.609 1 98 47 SER B CA 1
ATOM 2099 C C . SER B 1 47 ? -12.695 -25.484 -6.375 1 98 47 SER B C 1
ATOM 2101 O O . SER B 1 47 ? -13.688 -25.734 -5.695 1 98 47 SER B O 1
ATOM 2103 N N . GLU B 1 48 ? -11.508 -25.875 -6.102 1 97.56 48 GLU B N 1
ATOM 2104 C CA . GLU B 1 48 ? -11.266 -26.719 -4.938 1 97.56 48 GLU B CA 1
ATOM 2105 C C . GLU B 1 48 ? -11.641 -26 -3.645 1 97.56 48 GLU B C 1
ATOM 2107 O O . GLU B 1 48 ? -12.297 -26.578 -2.777 1 97.56 48 GLU B O 1
ATOM 2112 N N . ALA B 1 49 ? -11.289 -24.766 -3.492 1 96.44 49 ALA B N 1
ATOM 2113 C CA . ALA B 1 49 ? -11.57 -23.984 -2.297 1 96.44 49 ALA B CA 1
ATOM 2114 C C . ALA B 1 49 ? -13.078 -23.812 -2.1 1 96.44 49 ALA B C 1
ATOM 2116 O O . ALA B 1 49 ? -13.555 -23.719 -0.966 1 96.44 49 ALA B O 1
ATOM 2117 N N . ALA B 1 50 ? -13.789 -23.766 -3.209 1 96.81 50 ALA B N 1
ATOM 2118 C CA . ALA B 1 50 ? -15.234 -23.547 -3.162 1 96.81 50 ALA B CA 1
ATOM 2119 C C . ALA B 1 50 ? -15.977 -24.875 -3.064 1 96.81 50 ALA B C 1
ATOM 2121 O O . ALA B 1 50 ? -17.188 -24.891 -2.824 1 96.81 50 ALA B O 1
ATOM 2122 N N . GLY B 1 51 ? -15.305 -25.969 -3.309 1 96.44 51 GLY B N 1
ATOM 2123 C CA . GLY B 1 51 ? -15.922 -27.281 -3.24 1 96.44 51 GLY B CA 1
ATOM 2124 C C . GLY B 1 51 ? -16.641 -27.672 -4.516 1 96.44 51 GLY B C 1
ATOM 2125 O O . GLY B 1 51 ? -17.672 -28.359 -4.469 1 96.44 51 GLY B O 1
ATOM 2126 N N . PHE B 1 52 ? -16.188 -27.203 -5.652 1 96.56 52 PHE B N 1
ATOM 2127 C CA . PHE B 1 52 ? -16.828 -27.484 -6.926 1 96.56 52 PHE B CA 1
ATOM 2128 C C . PHE B 1 52 ? -15.82 -28 -7.945 1 96.56 52 PHE B C 1
ATOM 2130 O O . PHE B 1 52 ? -14.617 -28.016 -7.684 1 96.56 52 PHE B O 1
ATOM 2137 N N . THR B 1 53 ? -16.312 -28.375 -9.055 1 94.38 53 THR B N 1
ATOM 2138 C CA . THR B 1 53 ? -15.469 -28.844 -10.148 1 94.38 53 THR B CA 1
ATOM 2139 C C . THR B 1 53 ? -14.992 -27.656 -11 1 94.38 53 THR B C 1
ATOM 2141 O O . THR B 1 53 ? -15.547 -26.562 -10.922 1 94.38 53 THR B O 1
ATOM 2144 N N . ARG B 1 54 ? -13.93 -27.891 -11.859 1 96.44 54 ARG B N 1
ATOM 2145 C CA . ARG B 1 54 ? -13.469 -26.906 -12.836 1 96.44 54 ARG B CA 1
ATOM 2146 C C . ARG B 1 54 ? -14.586 -26.547 -13.805 1 96.44 54 ARG B C 1
ATOM 2148 O O . ARG B 1 54 ? -14.68 -25.406 -14.25 1 96.44 54 ARG B O 1
ATOM 2155 N N . GLY B 1 55 ? -15.438 -27.516 -14.047 1 96 55 GLY B N 1
ATOM 2156 C CA . GLY B 1 55 ? -16.562 -27.281 -14.93 1 96 55 GLY B CA 1
ATOM 2157 C C . GLY B 1 55 ? -17.531 -26.234 -14.391 1 96 55 GLY B C 1
ATOM 2158 O O . GLY B 1 55 ? -18 -25.375 -15.141 1 96 55 GLY B O 1
ATOM 2159 N N . ALA B 1 56 ? -17.75 -26.375 -13.188 1 95.69 56 ALA B N 1
ATOM 2160 C CA . ALA B 1 56 ? -18.625 -25.406 -12.539 1 95.69 56 ALA B CA 1
ATOM 2161 C C . ALA B 1 56 ? -18.078 -23.984 -12.656 1 95.69 56 ALA B C 1
ATOM 2163 O O . ALA B 1 56 ? -18.828 -23.031 -12.797 1 95.69 56 ALA B O 1
ATOM 2164 N N . PHE B 1 57 ? -16.719 -23.828 -12.555 1 97.75 57 PHE B N 1
ATOM 2165 C CA . PHE B 1 57 ? -16.078 -22.531 -12.734 1 97.75 57 PHE B CA 1
ATOM 2166 C C . PHE B 1 57 ? -16.391 -21.953 -14.117 1 97.75 57 PHE B C 1
ATOM 2168 O O . PHE B 1 57 ? -16.844 -20.812 -14.227 1 97.75 57 PHE B O 1
ATOM 2175 N N . TYR B 1 58 ? -16.297 -22.734 -15.094 1 96.75 58 TYR B N 1
ATOM 2176 C CA . TYR B 1 58 ? -16.438 -22.266 -16.469 1 96.75 58 TYR B CA 1
ATOM 2177 C C . TYR B 1 58 ? -17.891 -22.047 -16.828 1 96.75 58 TYR B C 1
ATOM 2179 O O . TYR B 1 58 ? -18.203 -21.359 -17.797 1 96.75 58 TYR B O 1
ATOM 2187 N N . TYR B 1 59 ? -18.766 -22.641 -16.109 1 95.81 59 TYR B N 1
ATOM 2188 C CA . TYR B 1 59 ? -20.188 -22.344 -16.25 1 95.81 59 TYR B CA 1
ATOM 2189 C C . TYR B 1 59 ? -20.5 -20.938 -15.766 1 95.81 59 TYR B C 1
ATOM 2191 O O . TYR B 1 59 ? -21.453 -20.312 -16.25 1 95.81 59 TYR B O 1
ATOM 2199 N N . ASN B 1 60 ? -19.688 -20.469 -14.859 1 97 60 ASN B N 1
ATOM 2200 C CA . ASN B 1 60 ? -19.984 -19.203 -14.203 1 97 60 ASN B CA 1
ATOM 2201 C C . ASN B 1 60 ? -19.062 -18.094 -14.688 1 97 60 ASN B C 1
ATOM 2203 O O . ASN B 1 60 ? -19.438 -16.906 -14.664 1 97 60 ASN B O 1
ATOM 2207 N N . PHE B 1 61 ? -17.844 -18.453 -15.086 1 97.75 61 PHE B N 1
ATOM 2208 C CA . PHE B 1 61 ? -16.844 -17.469 -15.484 1 97.75 61 PHE B CA 1
ATOM 2209 C C . PHE B 1 61 ? -16.125 -17.906 -16.75 1 97.75 61 PHE B C 1
ATOM 2211 O O . PHE B 1 61 ? -15.914 -19.094 -16.969 1 97.75 61 PHE B O 1
ATOM 2218 N N . VAL B 1 62 ? -15.656 -16.875 -17.5 1 96.81 62 VAL B N 1
ATOM 2219 C CA . VAL B 1 62 ? -15 -17.141 -18.781 1 96.81 62 VAL B CA 1
ATOM 2220 C C . VAL B 1 62 ? -13.547 -17.547 -18.547 1 96.81 62 VAL B C 1
ATOM 2222 O O . VAL B 1 62 ? -13.047 -18.469 -19.172 1 96.81 62 VAL B O 1
ATOM 2225 N N . ASP B 1 63 ? -12.852 -16.828 -17.672 1 96.44 63 ASP B N 1
ATOM 2226 C CA . ASP B 1 63 ? -11.445 -17.062 -17.359 1 96.44 63 ASP B CA 1
ATOM 2227 C C . ASP B 1 63 ? -11.07 -16.406 -16.031 1 96.44 63 ASP B C 1
ATOM 2229 O O . ASP B 1 63 ? -11.938 -15.898 -15.305 1 96.44 63 ASP B O 1
ATOM 2233 N N . LYS B 1 64 ? -9.891 -16.438 -15.664 1 95.44 64 LYS B N 1
ATOM 2234 C CA . LYS B 1 64 ? -9.414 -15.898 -14.398 1 95.44 64 LYS B CA 1
ATOM 2235 C C . LYS B 1 64 ? -9.656 -14.398 -14.312 1 95.44 64 LYS B C 1
ATOM 2237 O O . LYS B 1 64 ? -10.039 -13.875 -13.266 1 95.44 64 LYS B O 1
ATOM 2242 N N . SER B 1 65 ? -9.414 -13.672 -15.398 1 96.56 65 SER B N 1
ATOM 2243 C CA . SER B 1 65 ? -9.633 -12.227 -15.414 1 96.56 65 SER B CA 1
ATOM 2244 C C . SER B 1 65 ? -11.094 -11.883 -15.148 1 96.56 65 SER B C 1
ATOM 2246 O O . SER B 1 65 ? -11.398 -10.977 -14.367 1 96.56 65 SER B O 1
ATOM 2248 N N . ASP B 1 66 ? -11.969 -12.609 -15.758 1 97.69 66 ASP B N 1
ATOM 2249 C CA . ASP B 1 66 ? -13.398 -12.43 -15.531 1 97.69 66 ASP B CA 1
ATOM 2250 C C . ASP B 1 66 ? -13.758 -12.719 -14.07 1 97.69 66 ASP B C 1
ATOM 2252 O O . ASP B 1 66 ? -14.516 -11.961 -13.453 1 97.69 66 ASP B O 1
ATOM 2256 N N . PHE B 1 67 ? -13.227 -13.773 -13.578 1 98.44 67 PHE B N 1
ATOM 2257 C CA . PHE B 1 67 ? -13.461 -14.125 -12.188 1 98.44 67 PHE B CA 1
ATOM 2258 C C . PHE B 1 67 ? -12.953 -13.031 -11.258 1 98.44 67 PHE B C 1
ATOM 2260 O O . PHE B 1 67 ? -13.688 -12.562 -10.375 1 98.44 67 PHE B O 1
ATOM 2267 N N . VAL B 1 68 ? -11.727 -12.516 -11.477 1 98.44 68 VAL B N 1
ATOM 2268 C CA . VAL B 1 68 ? -11.102 -11.555 -10.57 1 98.44 68 VAL B CA 1
ATOM 2269 C C . VAL B 1 68 ? -11.82 -10.211 -10.656 1 98.44 68 VAL B C 1
ATOM 2271 O O . VAL B 1 68 ? -12.047 -9.555 -9.633 1 98.44 68 VAL B O 1
ATOM 2274 N N . SER B 1 69 ? -12.18 -9.828 -11.844 1 97.94 69 SER B N 1
ATOM 2275 C CA . SER B 1 69 ? -12.922 -8.578 -11.977 1 97.94 69 SER B CA 1
ATOM 2276 C C . SER B 1 69 ? -14.25 -8.641 -11.227 1 97.94 69 SER B C 1
ATOM 2278 O O . SER B 1 69 ? -14.641 -7.688 -10.555 1 97.94 69 SER B O 1
ATOM 2280 N N . THR B 1 70 ? -14.914 -9.797 -11.32 1 98.31 70 THR B N 1
ATOM 2281 C CA . THR B 1 70 ? -16.156 -10 -10.594 1 98.31 70 THR B CA 1
ATOM 2282 C C . THR B 1 70 ? -15.922 -10.008 -9.086 1 98.31 70 THR B C 1
ATOM 2284 O O . THR B 1 70 ? -16.703 -9.422 -8.328 1 98.31 70 THR B O 1
ATOM 2287 N N . LEU B 1 71 ? -14.867 -10.625 -8.664 1 98.56 71 LEU B N 1
ATOM 2288 C CA . LEU B 1 71 ? -14.484 -10.68 -7.258 1 98.56 71 LEU B CA 1
ATOM 2289 C C . LEU B 1 71 ? -14.266 -9.273 -6.699 1 98.56 71 LEU B C 1
ATOM 2291 O O . LEU B 1 71 ? -14.703 -8.969 -5.59 1 98.56 71 LEU B O 1
ATOM 2295 N N . ILE B 1 72 ? -13.617 -8.414 -7.449 1 97.94 72 ILE B N 1
ATOM 2296 C CA . ILE B 1 72 ? -13.344 -7.035 -7.043 1 97.94 72 ILE B CA 1
ATOM 2297 C C . ILE B 1 72 ? -14.664 -6.293 -6.816 1 97.94 72 ILE B C 1
ATOM 2299 O O . ILE B 1 72 ? -14.867 -5.695 -5.758 1 97.94 72 ILE B O 1
ATOM 2303 N N . GLY B 1 73 ? -15.508 -6.383 -7.789 1 97.38 73 GLY B N 1
ATOM 2304 C CA . GLY B 1 73 ? -16.797 -5.73 -7.641 1 97.38 73 GLY B CA 1
ATOM 2305 C C . GLY B 1 73 ? -17.594 -6.25 -6.457 1 97.38 73 GLY B C 1
ATOM 2306 O O . GLY B 1 73 ? -18.156 -5.465 -5.691 1 97.38 73 GLY B O 1
ATOM 2307 N N . TRP B 1 74 ? -17.578 -7.52 -6.371 1 97.62 74 TRP B N 1
ATOM 2308 C CA . TRP B 1 74 ? -18.297 -8.188 -5.289 1 97.62 74 TRP B CA 1
ATOM 2309 C C . TRP B 1 74 ? -17.719 -7.785 -3.932 1 97.62 74 TRP B C 1
ATOM 2311 O O . TRP B 1 74 ? -18.469 -7.469 -3.006 1 97.62 74 TRP B O 1
ATOM 2321 N N . TYR B 1 75 ? -16.5 -7.738 -3.789 1 97.69 75 TYR B N 1
ATOM 2322 C CA . TYR B 1 75 ? -15.82 -7.406 -2.539 1 97.69 75 TYR B CA 1
ATOM 2323 C C . TYR B 1 75 ? -16.156 -5.984 -2.105 1 97.69 75 TYR B C 1
ATOM 2325 O O . TYR B 1 75 ? -16.516 -5.75 -0.951 1 97.69 75 TYR B O 1
ATOM 2333 N N . TYR B 1 76 ? -16.047 -5.043 -2.965 1 96.75 76 TYR B N 1
ATOM 2334 C CA . TYR B 1 76 ? -16.266 -3.648 -2.594 1 96.75 76 TYR B CA 1
ATOM 2335 C C . TYR B 1 76 ? -17.734 -3.369 -2.326 1 96.75 76 TYR B C 1
ATOM 2337 O O . TYR B 1 76 ? -18.062 -2.494 -1.525 1 96.75 76 TYR B O 1
ATOM 2345 N N . GLN B 1 77 ? -18.609 -4.164 -2.994 1 96.12 77 GLN B N 1
ATOM 2346 C CA . GLN B 1 77 ? -20.016 -4.062 -2.621 1 96.12 77 GLN B CA 1
ATOM 2347 C C . GLN B 1 77 ? -20.234 -4.527 -1.186 1 96.12 77 GLN B C 1
ATOM 2349 O O . GLN B 1 77 ? -20.984 -3.9 -0.432 1 96.12 77 GLN B O 1
ATOM 2354 N N . HIS B 1 78 ? -19.625 -5.602 -0.836 1 95.62 78 HIS B N 1
ATOM 2355 C CA . HIS B 1 78 ? -19.719 -6.102 0.531 1 95.62 78 HIS B CA 1
ATOM 2356 C C . HIS B 1 78 ? -19.109 -5.109 1.52 1 95.62 78 HIS B C 1
ATOM 2358 O O . HIS B 1 78 ? -19.625 -4.934 2.625 1 95.62 78 HIS B O 1
ATOM 2364 N N . LEU B 1 79 ? -18.031 -4.5 1.136 1 95.81 79 LEU B N 1
ATOM 2365 C CA . LEU B 1 79 ? -17.391 -3.516 1.994 1 95.81 79 LEU B CA 1
ATOM 2366 C C . LEU B 1 79 ? -18.297 -2.314 2.229 1 95.81 79 LEU B C 1
ATOM 2368 O O . LEU B 1 79 ? -18.344 -1.77 3.334 1 95.81 79 LEU B O 1
ATOM 2372 N N . ARG B 1 80 ? -18.984 -1.893 1.245 1 95.31 80 ARG B N 1
ATOM 2373 C CA . ARG B 1 80 ? -19.906 -0.774 1.377 1 95.31 80 ARG B CA 1
ATOM 2374 C C . ARG B 1 80 ? -21.047 -1.113 2.338 1 95.31 80 ARG B C 1
ATOM 2376 O O . ARG B 1 80 ? -21.422 -0.294 3.182 1 95.31 80 ARG B O 1
ATOM 2383 N N . VAL B 1 81 ? -21.547 -2.359 2.213 1 95.56 81 VAL B N 1
ATOM 2384 C CA . VAL B 1 81 ? -22.594 -2.811 3.125 1 95.56 81 VAL B CA 1
ATOM 2385 C C . VAL B 1 81 ? -22.047 -2.867 4.551 1 95.56 81 VAL B C 1
ATOM 2387 O O . VAL B 1 81 ? -22.703 -2.412 5.492 1 95.56 81 VAL B O 1
ATOM 2390 N N . HIS B 1 82 ? -20.875 -3.363 4.664 1 95.69 82 HIS B N 1
ATOM 2391 C CA . HIS B 1 82 ? -20.219 -3.438 5.965 1 95.69 82 HIS B CA 1
ATOM 2392 C C . HIS B 1 82 ? -20.031 -2.049 6.562 1 95.69 82 HIS B C 1
ATOM 2394 O O . HIS B 1 82 ? -20.188 -1.86 7.773 1 95.69 82 HIS B O 1
ATOM 2400 N N . THR B 1 83 ? -19.688 -1.081 5.758 1 95.5 83 THR B N 1
ATOM 2401 C CA . THR B 1 83 ? -19.453 0.283 6.223 1 95.5 83 THR B CA 1
ATOM 2402 C C . THR B 1 83 ? -20.734 0.872 6.824 1 95.5 83 THR B C 1
ATOM 2404 O O . THR B 1 83 ? -20.672 1.583 7.828 1 95.5 83 THR B O 1
ATOM 2407 N N . VAL B 1 84 ? -21.859 0.537 6.285 1 95 84 VAL B N 1
ATOM 2408 C CA . VAL B 1 84 ? -23.141 0.984 6.82 1 95 84 VAL B CA 1
ATOM 2409 C C . VAL B 1 84 ? -23.344 0.4 8.219 1 95 84 VAL B C 1
ATOM 2411 O O . VAL B 1 84 ? -23.734 1.115 9.141 1 95 84 VAL B O 1
ATOM 2414 N N . GLU B 1 85 ? -23.047 -0.868 8.344 1 96.12 85 GLU B N 1
ATOM 2415 C CA . GLU B 1 85 ? -23.188 -1.541 9.633 1 96.12 85 GLU B CA 1
ATOM 2416 C C . GLU B 1 85 ? -22.266 -0.934 10.68 1 96.12 85 GLU B C 1
ATOM 2418 O O . GLU B 1 85 ? -22.672 -0.742 11.828 1 96.12 85 GLU B O 1
ATOM 2423 N N . VAL B 1 86 ? -21.078 -0.66 10.273 1 96.06 86 VAL B N 1
ATOM 2424 C CA . VAL B 1 86 ? -20.094 -0.061 11.164 1 96.06 86 VAL B CA 1
ATOM 2425 C C . VAL B 1 86 ? -20.594 1.301 11.648 1 96.06 86 VAL B C 1
ATOM 2427 O O . VAL B 1 86 ? -20.469 1.626 12.828 1 96.06 86 VAL B O 1
ATOM 2430 N N . TRP B 1 87 ? -21.094 2.094 10.742 1 95.69 87 TRP B N 1
ATOM 2431 C CA . TRP B 1 87 ? -21.625 3.41 11.094 1 95.69 87 TRP B CA 1
ATOM 2432 C C . TRP B 1 87 ? -22.734 3.295 12.133 1 95.69 87 TRP B C 1
ATOM 2434 O O . TRP B 1 87 ? -22.766 4.043 13.109 1 95.69 87 TRP B O 1
ATOM 2444 N N . GLU B 1 88 ? -23.641 2.344 11.953 1 95.56 88 GLU B N 1
ATOM 2445 C CA . GLU B 1 88 ? -24.766 2.152 12.867 1 95.56 88 GLU B CA 1
ATOM 2446 C C . GLU B 1 88 ? -24.281 1.779 14.266 1 95.56 88 GLU B C 1
ATOM 2448 O O . GLU B 1 88 ? -24.797 2.289 15.258 1 95.56 88 GLU B O 1
ATOM 2453 N N . GLU B 1 89 ? -23.312 0.98 14.328 1 95.31 89 GLU B N 1
ATOM 2454 C CA . GLU B 1 89 ? -22.75 0.546 15.609 1 95.31 89 GLU B CA 1
ATOM 2455 C C . GLU B 1 89 ? -21.953 1.662 16.266 1 95.31 89 GLU B C 1
ATOM 2457 O O . GLU B 1 89 ? -21.922 1.773 17.5 1 95.31 89 GLU B O 1
ATOM 2462 N N . LEU B 1 90 ? -21.281 2.498 15.453 1 96.44 90 LEU B N 1
ATOM 2463 C CA . LEU B 1 90 ? -20.391 3.541 15.93 1 96.44 90 LEU B CA 1
ATOM 2464 C C . LEU B 1 90 ? -21.156 4.66 16.609 1 96.44 90 LEU B C 1
ATOM 2466 O O . LEU B 1 90 ? -20.625 5.367 17.469 1 96.44 90 LEU B O 1
ATOM 2470 N N . GLN B 1 91 ? -22.406 4.805 16.328 1 94.75 91 GLN B N 1
ATOM 2471 C CA . GLN B 1 91 ? -23.203 5.895 16.875 1 94.75 91 GLN B CA 1
ATOM 2472 C C . GLN B 1 91 ? -23.266 5.812 18.406 1 94.75 91 GLN B C 1
ATOM 2474 O O . GLN B 1 91 ? -23.203 6.84 19.078 1 94.75 91 GLN B O 1
ATOM 2479 N N . THR B 1 92 ? -23.312 4.609 18.906 1 93.12 92 THR B N 1
ATOM 2480 C CA . THR B 1 92 ? -23.344 4.422 20.344 1 93.12 92 THR B CA 1
ATOM 2481 C C . THR B 1 92 ? -22.016 4.871 20.969 1 93.12 92 THR B C 1
ATOM 2483 O O . THR B 1 92 ? -22.016 5.504 22.031 1 93.12 92 THR B O 1
ATOM 2486 N N . VAL B 1 93 ? -20.953 4.52 20.344 1 92 93 VAL B N 1
ATOM 2487 C CA . VAL B 1 93 ? -19.625 4.902 20.812 1 92 93 VAL B CA 1
ATOM 2488 C C . VAL B 1 93 ? -19.484 6.422 20.797 1 92 93 VAL B C 1
ATOM 2490 O O . VAL B 1 93 ? -18.953 7.016 21.734 1 92 93 VAL B O 1
ATOM 2493 N N . LEU B 1 94 ? -19.969 7.098 19.766 1 96 94 LEU B N 1
ATOM 2494 C CA . LEU B 1 94 ? -19.844 8.539 19.594 1 96 94 LEU B CA 1
ATOM 2495 C C . LEU B 1 9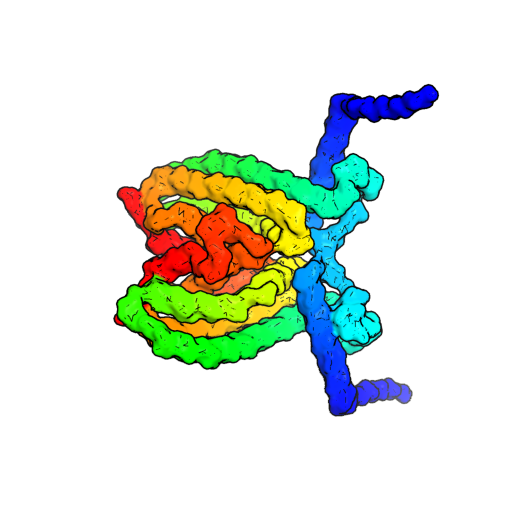4 ? -20.594 9.305 20.672 1 96 94 LEU B C 1
ATOM 2497 O O . LEU B 1 94 ? -20.156 10.367 21.109 1 96 94 LEU B O 1
ATOM 2501 N N . GLU B 1 95 ? -21.656 8.711 21.172 1 94.38 95 GLU B N 1
ATOM 2502 C CA . GLU B 1 95 ? -22.438 9.328 22.234 1 94.38 95 GLU B CA 1
ATOM 2503 C C . GLU B 1 95 ? -21.656 9.383 23.547 1 94.38 95 GLU B C 1
ATOM 2505 O O . GLU B 1 95 ? -21.906 10.25 24.391 1 94.38 95 GLU B O 1
ATOM 2510 N N . GLY B 1 96 ? -20.719 8.523 23.703 1 94.5 96 GLY B N 1
ATOM 2511 C CA . GLY B 1 96 ? -19.969 8.43 24.938 1 94.5 96 GLY B CA 1
ATOM 2512 C C . GLY B 1 96 ? -18.656 9.203 24.906 1 94.5 96 GLY B C 1
ATOM 2513 O O . GLY B 1 96 ? -17.891 9.188 25.875 1 94.5 96 GLY B O 1
ATOM 2514 N N . ILE B 1 97 ? -18.391 9.906 23.875 1 95.88 97 ILE B N 1
ATOM 2515 C CA . ILE B 1 97 ? -17.109 10.594 23.734 1 95.88 97 ILE B CA 1
ATOM 2516 C C . ILE B 1 97 ? -17.094 11.836 24.609 1 95.88 97 ILE B C 1
ATOM 2518 O O . ILE B 1 97 ? -18.094 12.562 24.703 1 95.88 97 ILE B O 1
ATOM 2522 N N . ASP B 1 98 ? -15.984 12.047 25.328 1 96.25 98 ASP B N 1
ATOM 2523 C CA . ASP B 1 98 ? -15.773 13.234 26.156 1 96.25 98 ASP B CA 1
ATOM 2524 C C . ASP B 1 98 ? -15.641 14.484 25.297 1 96.25 98 ASP B C 1
ATOM 2526 O O . ASP B 1 98 ? -14.578 14.742 24.719 1 96.25 98 ASP B O 1
ATOM 2530 N N . MET B 1 99 ? -16.688 15.328 25.328 1 95.5 99 MET B N 1
ATOM 2531 C CA . MET B 1 99 ? -16.734 16.5 24.453 1 95.5 99 MET B CA 1
ATOM 2532 C C . MET B 1 99 ? -15.828 17.609 24.969 1 95.5 99 MET B C 1
ATOM 2534 O O . MET B 1 99 ? -15.555 18.578 24.25 1 95.5 99 MET B O 1
ATOM 2538 N N . ASP B 1 100 ? -15.25 17.422 26.125 1 96.19 100 ASP B N 1
ATOM 2539 C CA . ASP B 1 100 ? -14.336 18.406 26.688 1 96.19 100 ASP B CA 1
ATOM 2540 C C . ASP B 1 100 ? -12.891 18.125 26.281 1 96.19 100 ASP B C 1
ATOM 2542 O O . ASP B 1 100 ? -12.016 18.969 26.4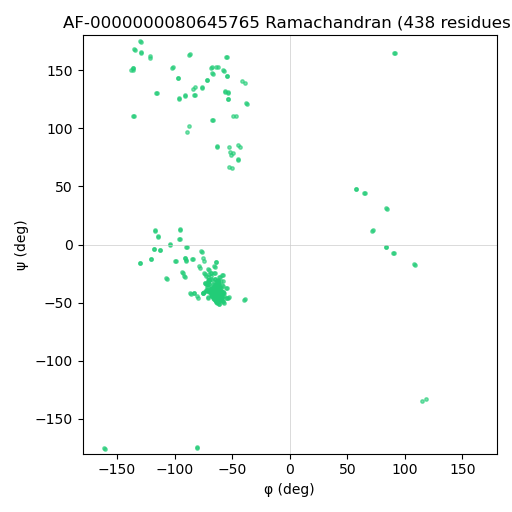38 1 96.19 100 ASP B O 1
ATOM 2546 N N . ALA B 1 101 ? -12.688 16.953 25.719 1 96.81 101 ALA B N 1
ATOM 2547 C CA . ALA B 1 101 ? -11.352 16.609 25.234 1 96.81 101 ALA B CA 1
ATOM 2548 C C . ALA B 1 101 ? -10.969 17.469 24.031 1 96.81 101 ALA B C 1
ATOM 2550 O O . ALA B 1 101 ? -11.844 17.953 23.297 1 96.81 101 ALA B O 1
ATOM 2551 N N . PRO B 1 102 ? -9.641 17.688 23.859 1 97.12 102 PRO B N 1
ATOM 2552 C CA . PRO B 1 102 ? -9.211 18.438 22.672 1 97.12 102 PRO B CA 1
ATOM 2553 C C . PRO B 1 102 ? -9.68 17.797 21.375 1 97.12 102 PRO B C 1
ATOM 2555 O O . PRO B 1 102 ? -9.805 16.562 21.297 1 97.12 102 PRO B O 1
ATOM 2558 N N . ALA B 1 103 ? -9.922 18.547 20.344 1 97.38 103 ALA B N 1
ATOM 2559 C CA . ALA B 1 103 ? -10.492 18.125 19.078 1 97.38 103 ALA B CA 1
ATOM 2560 C C . ALA B 1 103 ? -9.719 16.953 18.484 1 97.38 103 ALA B C 1
ATOM 2562 O O . ALA B 1 103 ? -10.312 15.953 18.078 1 97.38 103 ALA B O 1
ATOM 2563 N N . PRO B 1 104 ? -8.375 17 18.484 1 96.31 104 PRO B N 1
ATOM 2564 C CA . PRO B 1 104 ? -7.645 15.867 17.906 1 96.31 104 PRO B CA 1
ATOM 2565 C C . PRO B 1 104 ? -7.883 14.57 18.672 1 96.31 104 PRO B C 1
ATOM 2567 O O . PRO B 1 104 ? -7.922 13.492 18.078 1 96.31 104 PRO B O 1
ATOM 2570 N N . LYS B 1 105 ? -8.055 14.641 19.938 1 96 105 LYS B N 1
ATOM 2571 C CA . LYS B 1 105 ? -8.312 13.461 20.75 1 96 105 LYS B CA 1
ATOM 2572 C C . LYS B 1 105 ? -9.719 12.914 20.5 1 96 105 LYS B C 1
ATOM 2574 O O . LYS B 1 105 ? -9.922 11.703 20.453 1 96 105 LYS B O 1
ATOM 2579 N N . ARG B 1 106 ? -10.688 13.789 20.344 1 97.38 106 ARG B N 1
ATOM 2580 C CA . ARG B 1 106 ? -12.031 13.359 19.969 1 97.38 106 ARG B CA 1
ATOM 2581 C C . ARG B 1 106 ? -12.031 12.68 18.609 1 97.38 106 ARG B C 1
ATOM 2583 O O . ARG B 1 106 ? -12.695 11.664 18.406 1 97.38 106 ARG B O 1
ATOM 2590 N N . ALA B 1 107 ? -11.258 13.242 17.656 1 97 107 ALA B N 1
ATOM 2591 C CA . ALA B 1 107 ? -11.125 12.633 16.328 1 97 107 ALA B CA 1
ATOM 2592 C C . ALA B 1 107 ? -10.547 11.227 16.438 1 97 107 ALA B C 1
ATOM 2594 O O . ALA B 1 107 ? -11.047 10.297 15.812 1 97 107 ALA B O 1
ATOM 2595 N N . GLU B 1 108 ? -9.523 11.094 17.203 1 95.06 108 GLU B N 1
ATOM 2596 C CA . GLU B 1 108 ? -8.867 9.805 17.375 1 95.06 108 GLU B CA 1
ATOM 2597 C C . GLU B 1 108 ? -9.844 8.766 17.922 1 95.06 108 GLU B C 1
ATOM 2599 O O . GLU B 1 108 ? -9.938 7.656 17.391 1 95.06 108 GLU B O 1
ATOM 2604 N N . THR B 1 109 ? -10.562 9.117 18.922 1 94.44 109 THR B N 1
ATOM 2605 C CA . THR B 1 109 ? -11.492 8.203 19.578 1 94.44 109 THR B CA 1
ATOM 2606 C C . THR B 1 109 ? -12.641 7.848 18.625 1 94.44 109 THR B C 1
ATOM 2608 O O . THR B 1 109 ? -13.141 6.719 18.656 1 94.44 109 THR B O 1
ATOM 2611 N N . ALA B 1 110 ? -13 8.789 17.828 1 96.5 110 ALA B N 1
ATOM 2612 C CA . ALA B 1 110 ? -14.18 8.617 16.984 1 96.5 110 ALA B CA 1
ATOM 2613 C C . ALA B 1 110 ? -13.82 7.902 15.68 1 96.5 110 ALA B C 1
ATOM 2615 O O . ALA B 1 110 ? -14.531 6.996 15.234 1 96.5 110 ALA B O 1
ATOM 2616 N N . LEU B 1 111 ? -12.672 8.305 15.078 1 96.5 111 LEU B N 1
ATOM 2617 C CA . LEU B 1 111 ? -12.383 7.883 13.711 1 96.5 111 LEU B CA 1
ATOM 2618 C C . LEU B 1 111 ? -11.547 6.613 13.703 1 96.5 111 LEU B C 1
ATOM 2620 O O . LEU B 1 111 ? -11.586 5.848 12.734 1 96.5 111 LEU B O 1
ATOM 2624 N N . THR B 1 112 ? -10.797 6.344 14.758 1 93.31 112 THR B N 1
ATOM 2625 C CA . THR B 1 112 ? -9.906 5.195 14.766 1 93.31 112 THR B CA 1
ATOM 2626 C C . THR B 1 112 ? -10.695 3.891 14.695 1 93.31 112 THR B C 1
ATOM 2628 O O . THR B 1 112 ? -10.398 3.016 13.883 1 93.31 112 THR B O 1
ATOM 2631 N N . PRO B 1 113 ? -11.773 3.729 15.492 1 93 113 PRO B N 1
ATOM 2632 C CA . PRO B 1 113 ? -12.555 2.496 15.383 1 93 113 PRO B CA 1
ATOM 2633 C C . PRO B 1 113 ? -13.203 2.326 14.016 1 93 113 PRO B C 1
ATOM 2635 O O . PRO B 1 113 ? -13.344 1.202 13.523 1 93 113 PRO B O 1
ATOM 2638 N N . PHE B 1 114 ? -13.594 3.432 13.453 1 96.06 114 PHE B N 1
ATOM 2639 C CA . PHE B 1 114 ? -14.164 3.383 12.109 1 96.06 114 PHE B CA 1
ATOM 2640 C C . PHE B 1 114 ? -13.125 2.893 11.102 1 96.06 114 PHE B C 1
ATOM 2642 O O . PHE B 1 114 ? -13.391 1.973 10.328 1 96.06 114 PHE B O 1
ATOM 2649 N N . LEU B 1 115 ? -11.984 3.484 11.141 1 93.81 115 LEU B N 1
ATOM 2650 C CA . LEU B 1 115 ? -10.891 3.102 10.242 1 93.81 115 LEU B CA 1
ATOM 2651 C C . LEU B 1 115 ? -10.508 1.64 10.453 1 93.81 115 LEU B C 1
ATOM 2653 O O . LEU B 1 115 ? -10.289 0.909 9.484 1 93.81 115 LEU B O 1
ATOM 2657 N N . ASP B 1 116 ? -10.469 1.205 11.656 1 91 116 ASP B N 1
ATOM 2658 C CA . ASP B 1 116 ? -10.148 -0.183 11.969 1 91 116 ASP B CA 1
ATOM 2659 C C . ASP B 1 116 ? -11.172 -1.138 11.352 1 91 116 ASP B C 1
ATOM 2661 O O . ASP B 1 116 ? -10.797 -2.146 10.75 1 91 116 ASP B O 1
ATOM 2665 N N . ALA B 1 117 ? -12.391 -0.773 11.445 1 92.44 117 ALA B N 1
ATOM 2666 C CA . ALA B 1 117 ? -13.469 -1.646 10.984 1 92.44 117 ALA B CA 1
ATOM 2667 C C . ALA B 1 117 ? -13.469 -1.761 9.461 1 92.44 117 ALA B C 1
ATOM 2669 O O . ALA B 1 117 ? -13.805 -2.814 8.914 1 92.44 117 ALA B O 1
ATOM 2670 N N . ILE B 1 118 ? -13.047 -0.732 8.812 1 92.69 118 ILE B N 1
ATOM 2671 C CA . ILE B 1 118 ? -13.219 -0.749 7.363 1 92.69 118 ILE B CA 1
ATOM 2672 C C . ILE B 1 118 ? -11.914 -1.158 6.691 1 92.69 118 ILE B C 1
ATOM 2674 O O . ILE B 1 118 ? -11.891 -1.454 5.492 1 92.69 118 ILE B O 1
ATOM 2678 N N . THR B 1 119 ? -10.797 -1.16 7.371 1 88.56 119 THR B N 1
ATOM 2679 C CA . THR B 1 119 ? -9.523 -1.478 6.742 1 88.56 119 THR B CA 1
ATOM 2680 C C . THR B 1 119 ? -8.875 -2.686 7.414 1 88.56 119 THR B C 1
ATOM 2682 O O . THR B 1 119 ? -7.906 -3.25 6.891 1 88.56 119 THR B O 1
ATOM 2685 N N . GLY B 1 120 ? -9.352 -3.115 8.555 1 81.19 120 GLY B N 1
ATOM 2686 C CA . GLY B 1 120 ? -8.766 -4.203 9.32 1 81.19 120 GLY B CA 1
ATOM 2687 C C . GLY B 1 120 ? -9.156 -5.574 8.805 1 81.19 120 GLY B C 1
ATOM 2688 O O . GLY B 1 120 ? -9.703 -5.699 7.707 1 81.19 120 GLY B O 1
ATOM 2689 N N . ASN B 1 121 ? -8.742 -6.629 9.5 1 77.06 121 ASN B N 1
ATOM 2690 C CA . ASN B 1 121 ? -9.156 -8 9.219 1 77.06 121 ASN B CA 1
ATOM 2691 C C . ASN B 1 121 ? -8.82 -8.406 7.789 1 77.06 121 ASN B C 1
ATOM 2693 O O . ASN B 1 121 ? -9.688 -8.875 7.051 1 77.06 121 ASN B O 1
ATOM 2697 N N . HIS B 1 122 ? -7.734 -8.211 7.312 1 86.56 122 HIS B N 1
ATOM 2698 C CA . HIS B 1 122 ? -7.141 -8.664 6.062 1 86.56 122 HIS B CA 1
ATOM 2699 C C . HIS B 1 122 ? -7.543 -7.758 4.902 1 86.56 122 HIS B C 1
ATOM 2701 O O . HIS B 1 122 ? -7.133 -7.988 3.762 1 86.56 122 HIS B O 1
ATOM 2707 N N . ARG B 1 123 ? -8.406 -6.742 5.234 1 90.19 123 ARG B N 1
ATOM 2708 C CA . ARG B 1 123 ? -8.922 -5.895 4.164 1 90.19 123 ARG B CA 1
ATOM 2709 C C . ARG B 1 123 ? -7.797 -5.137 3.469 1 90.19 123 ARG B C 1
ATOM 2711 O O . ARG B 1 123 ? -7.852 -4.91 2.26 1 90.19 123 ARG B O 1
ATOM 2718 N N . ALA B 1 124 ? -6.801 -4.793 4.316 1 85.75 124 ALA B N 1
ATOM 2719 C CA . ALA B 1 124 ? -5.652 -4.109 3.729 1 85.75 124 ALA B CA 1
ATOM 2720 C C . ALA B 1 124 ? -4.914 -5.016 2.75 1 85.75 124 ALA B C 1
ATOM 2722 O O . ALA B 1 124 ? -4.523 -4.582 1.664 1 85.75 124 ALA B O 1
ATOM 2723 N N . ILE B 1 125 ? -4.781 -6.258 3.076 1 88.5 125 ILE B N 1
ATOM 2724 C CA . ILE B 1 125 ? -4.113 -7.246 2.236 1 88.5 125 ILE B CA 1
ATOM 2725 C C . ILE B 1 125 ? -4.926 -7.48 0.968 1 88.5 125 ILE B C 1
ATOM 2727 O O . ILE B 1 125 ? -4.379 -7.504 -0.136 1 88.5 125 ILE B O 1
ATOM 2731 N N . ILE B 1 126 ? -6.203 -7.613 1.136 1 93.19 126 ILE B N 1
ATOM 2732 C CA . ILE B 1 126 ? -7.094 -7.863 0.008 1 93.19 126 ILE B CA 1
ATOM 2733 C C . ILE B 1 126 ? -7.02 -6.699 -0.976 1 93.19 126 ILE B C 1
ATOM 2735 O O . ILE B 1 126 ? -6.855 -6.902 -2.18 1 93.19 126 ILE B O 1
ATOM 2739 N N . ALA B 1 127 ? -7.078 -5.535 -0.467 1 90.12 127 ALA B N 1
ATOM 2740 C CA . ALA B 1 127 ? -7.047 -4.34 -1.306 1 90.12 127 ALA B CA 1
ATOM 2741 C C . ALA B 1 127 ? -5.727 -4.238 -2.068 1 90.12 127 ALA B C 1
ATOM 2743 O O . ALA B 1 127 ? -5.715 -3.932 -3.264 1 90.12 127 ALA B O 1
ATOM 2744 N N . GLN B 1 128 ? -4.691 -4.5 -1.399 1 89.19 128 GLN B N 1
ATOM 2745 C CA . GLN B 1 128 ? -3.383 -4.41 -2.039 1 89.19 128 GLN B CA 1
ATOM 2746 C C . GLN B 1 128 ? -3.223 -5.477 -3.119 1 89.19 128 GLN B C 1
ATOM 2748 O O . GLN B 1 128 ? -2.668 -5.207 -4.188 1 89.19 128 GLN B O 1
ATOM 2753 N N . GLU B 1 129 ? -3.693 -6.664 -2.834 1 92.19 129 GLU B N 1
ATOM 2754 C CA . GLU B 1 129 ? -3.652 -7.734 -3.824 1 92.19 129 GLU B CA 1
ATOM 2755 C C . GLU B 1 129 ? -4.434 -7.359 -5.078 1 92.19 129 GLU B C 1
ATOM 2757 O O . GLU B 1 129 ? -3.959 -7.562 -6.199 1 92.19 129 GLU B O 1
ATOM 2762 N N . MET B 1 130 ? -5.562 -6.809 -4.875 1 93.88 130 MET B N 1
ATOM 2763 C CA . MET B 1 130 ? -6.426 -6.441 -5.992 1 93.88 130 MET B CA 1
ATOM 2764 C C . MET B 1 130 ? -5.812 -5.305 -6.805 1 93.88 130 MET B C 1
ATOM 2766 O O . MET B 1 130 ? -5.875 -5.312 -8.039 1 93.88 130 MET B O 1
ATOM 2770 N N . ARG B 1 131 ? -5.176 -4.395 -6.113 1 89.31 131 ARG B N 1
ATOM 2771 C CA . ARG B 1 131 ? -4.527 -3.289 -6.809 1 89.31 131 ARG B CA 1
ATOM 2772 C C . ARG B 1 131 ? -3.348 -3.779 -7.641 1 89.31 131 ARG B C 1
ATOM 2774 O O . ARG B 1 131 ? -3.18 -3.373 -8.789 1 89.31 131 ARG B O 1
ATOM 2781 N N . LEU B 1 132 ? -2.572 -4.645 -7.047 1 90.12 132 LEU B N 1
ATOM 2782 C CA . LEU B 1 132 ? -1.415 -5.176 -7.758 1 90.12 132 LEU B CA 1
ATOM 2783 C C . LEU B 1 132 ? -1.849 -5.973 -8.984 1 90.12 132 LEU B C 1
ATOM 2785 O O . LEU B 1 132 ? -1.265 -5.828 -10.062 1 90.12 132 LEU B O 1
ATOM 2789 N N . TYR B 1 133 ? -2.859 -6.758 -8.812 1 92.94 133 TYR B N 1
ATOM 2790 C CA . TYR B 1 133 ? -3.354 -7.523 -9.953 1 92.94 133 TYR B CA 1
ATOM 2791 C C . TYR B 1 133 ? -3.9 -6.602 -11.031 1 92.94 133 TYR B C 1
ATOM 2793 O O . TYR B 1 133 ? -3.635 -6.801 -12.219 1 92.94 133 TYR B O 1
ATOM 2801 N N . ALA B 1 134 ? -4.66 -5.637 -10.625 1 90.31 134 ALA B N 1
ATOM 2802 C CA . ALA B 1 134 ? -5.285 -4.691 -11.555 1 90.31 134 ALA B CA 1
ATOM 2803 C C . ALA B 1 134 ? -4.234 -3.902 -12.328 1 90.31 134 ALA B C 1
ATOM 2805 O O . ALA B 1 134 ? -4.473 -3.482 -13.461 1 90.31 134 ALA B O 1
ATOM 2806 N N . SER B 1 135 ? -3.111 -3.68 -11.688 1 85.69 135 SER B N 1
ATOM 2807 C CA . SER B 1 135 ? -2.037 -2.953 -12.359 1 85.69 135 SER B CA 1
ATOM 2808 C C . SER B 1 135 ? -1.521 -3.725 -13.57 1 85.69 135 SER B C 1
ATOM 2810 O O . SER B 1 135 ? -0.863 -3.154 -14.445 1 85.69 135 SER B O 1
ATOM 2812 N N . ARG B 1 136 ? -1.864 -5.016 -13.648 1 88.06 136 ARG B N 1
ATOM 2813 C CA . ARG B 1 136 ? -1.369 -5.883 -14.719 1 88.06 136 ARG B CA 1
ATOM 2814 C C . ARG B 1 136 ? -2.5 -6.305 -15.648 1 88.06 136 ARG B C 1
ATOM 2816 O O . ARG B 1 136 ? -2.271 -7.023 -16.625 1 88.06 136 ARG B O 1
ATOM 2823 N N . ASP B 1 137 ? -3.738 -5.922 -15.305 1 91.56 137 ASP B N 1
ATOM 2824 C CA . ASP B 1 137 ? -4.934 -6.293 -16.047 1 91.56 137 ASP B CA 1
ATOM 2825 C C . ASP B 1 137 ? -5.863 -5.094 -16.234 1 91.56 137 ASP B C 1
ATOM 2827 O O . ASP B 1 137 ? -6.531 -4.672 -15.297 1 91.56 137 ASP B O 1
ATOM 2831 N N . GLN B 1 138 ? -5.984 -4.625 -17.438 1 88.88 138 GLN B N 1
ATOM 2832 C CA . GLN B 1 138 ? -6.715 -3.396 -17.719 1 88.88 138 GLN B CA 1
ATOM 2833 C C . GLN B 1 138 ? -8.188 -3.535 -17.359 1 88.88 138 GLN B C 1
ATOM 2835 O O . GLN B 1 138 ? -8.805 -2.592 -16.844 1 88.88 138 GLN B O 1
ATOM 2840 N N . HIS B 1 139 ? -8.719 -4.629 -17.625 1 92.12 139 HIS B N 1
ATOM 2841 C CA . HIS B 1 139 ? -10.125 -4.848 -17.312 1 92.12 139 HIS B CA 1
ATOM 2842 C C . HIS B 1 139 ? -10.375 -4.789 -15.812 1 92.12 139 HIS B C 1
ATOM 2844 O O . HIS B 1 139 ? -11.281 -4.094 -15.359 1 92.12 139 HIS B O 1
ATOM 2850 N N . CYS B 1 140 ? -9.602 -5.477 -15.055 1 93.69 140 CYS B N 1
ATOM 2851 C CA . CYS B 1 140 ? -9.719 -5.457 -13.602 1 93.69 140 CYS B CA 1
ATOM 2852 C C . CYS B 1 140 ? -9.453 -4.059 -13.055 1 93.69 140 CYS B C 1
ATOM 2854 O O . CYS B 1 140 ? -10.078 -3.645 -12.078 1 93.69 140 CYS B O 1
ATOM 2856 N N . TYR B 1 141 ? -8.594 -3.387 -13.766 1 90.12 141 TYR B N 1
ATOM 2857 C CA . TYR B 1 141 ? -8.273 -2.029 -13.344 1 90.12 141 TYR B CA 1
ATOM 2858 C C . TYR B 1 141 ? -9.508 -1.131 -13.414 1 90.12 141 TYR B C 1
ATOM 2860 O O . TYR B 1 141 ? -9.781 -0.369 -12.484 1 90.12 141 TYR B O 1
ATOM 2868 N N . GLU B 1 142 ? -10.195 -1.187 -14.406 1 90.06 142 GLU B N 1
ATOM 2869 C CA . GLU B 1 142 ? -11.367 -0.333 -14.602 1 90.06 142 GLU B CA 1
ATOM 2870 C C . GLU B 1 142 ? -12.422 -0.597 -13.531 1 90.06 142 GLU B C 1
ATOM 2872 O O . GLU B 1 142 ? -13.016 0.34 -12.992 1 90.06 142 GLU B O 1
ATOM 2877 N N . ILE B 1 143 ? -12.57 -1.84 -13.211 1 93.25 143 ILE B N 1
ATOM 2878 C CA . ILE B 1 143 ? -13.555 -2.209 -12.203 1 93.25 143 ILE B CA 1
ATOM 2879 C C . ILE B 1 143 ? -13.086 -1.748 -10.828 1 93.25 143 ILE B C 1
ATOM 2881 O O . ILE B 1 143 ? -13.859 -1.158 -10.07 1 93.25 143 ILE B O 1
ATOM 2885 N N . LEU B 1 144 ? -11.859 -2 -10.547 1 93.44 144 LEU B N 1
ATOM 2886 C CA . LEU B 1 144 ? -11.297 -1.612 -9.25 1 93.44 144 LEU B CA 1
ATOM 2887 C C . LEU B 1 144 ? -11.344 -0.099 -9.07 1 93.44 144 LEU B C 1
ATOM 2889 O O . LEU B 1 144 ? -11.75 0.391 -8.016 1 93.44 144 LEU B O 1
ATOM 2893 N N . GLN B 1 145 ? -10.961 0.561 -10.094 1 87.19 145 GLN B N 1
ATOM 2894 C CA . GLN B 1 145 ? -10.93 2.018 -10.039 1 87.19 145 GLN B CA 1
ATOM 2895 C C . GLN B 1 145 ? -12.305 2.586 -9.703 1 87.19 145 GLN B C 1
ATOM 2897 O O . GLN B 1 145 ? -12.43 3.439 -8.82 1 87.19 145 GLN B O 1
ATOM 2902 N N . SER B 1 146 ? -13.242 2.121 -10.414 1 89.31 146 SER B N 1
ATOM 2903 C CA . SER B 1 146 ? -14.609 2.596 -10.18 1 89.31 146 SER B CA 1
ATOM 2904 C C . SER B 1 146 ? -15.086 2.244 -8.773 1 89.31 146 SER B C 1
ATOM 2906 O O . SER B 1 146 ? -15.641 3.088 -8.078 1 89.31 146 SER B O 1
ATOM 2908 N N . ALA B 1 147 ? -14.812 1.049 -8.352 1 91.69 147 ALA B N 1
ATOM 2909 C CA . ALA B 1 147 ? -15.266 0.573 -7.047 1 91.69 147 ALA B CA 1
ATOM 2910 C C . ALA B 1 147 ? -14.578 1.337 -5.918 1 91.69 147 ALA B C 1
ATOM 2912 O O . ALA B 1 147 ? -15.227 1.737 -4.945 1 91.69 147 ALA B O 1
ATOM 2913 N N . GLU B 1 148 ? -13.289 1.578 -6.031 1 88.44 148 GLU B N 1
ATOM 2914 C CA . GLU B 1 148 ? -12.539 2.283 -4.992 1 88.44 148 GLU B CA 1
ATOM 2915 C C . GLU B 1 148 ? -12.93 3.756 -4.938 1 88.44 148 GLU B C 1
ATOM 2917 O O . GLU B 1 148 ? -12.945 4.359 -3.859 1 88.44 148 GLU B O 1
ATOM 2922 N N . PHE B 1 149 ? -13.227 4.281 -6.098 1 84.88 149 PHE B N 1
ATOM 2923 C CA . PHE B 1 149 ? -13.648 5.676 -6.145 1 84.88 149 PHE B CA 1
ATOM 2924 C C . PHE B 1 149 ? -14.961 5.867 -5.398 1 84.88 149 PHE B C 1
ATOM 2926 O O . PHE B 1 149 ? -15.086 6.781 -4.582 1 84.88 149 PHE B O 1
ATOM 2933 N N . GLU B 1 150 ? -15.836 5.035 -5.699 1 89.25 150 GLU B N 1
ATOM 2934 C CA . GLU B 1 150 ? -17.125 5.105 -5.023 1 89.25 150 GLU B CA 1
ATOM 2935 C C . GLU B 1 150 ? -16.984 4.875 -3.523 1 89.25 150 GLU B C 1
ATOM 2937 O O . GLU B 1 150 ? -17.594 5.57 -2.717 1 89.25 150 GLU B O 1
ATOM 2942 N N . TRP B 1 151 ? -16.156 3.969 -3.227 1 90.44 151 TRP B N 1
ATOM 2943 C CA . TRP B 1 151 ? -15.906 3.648 -1.824 1 90.44 151 TRP B CA 1
ATOM 2944 C C . TRP B 1 151 ? -15.25 4.82 -1.103 1 90.44 151 TRP B C 1
ATOM 2946 O O . TRP B 1 151 ? -15.617 5.145 0.03 1 90.44 151 TRP B O 1
ATOM 2956 N N . GLN B 1 152 ? -14.359 5.488 -1.718 1 87.81 152 GLN B N 1
ATOM 2957 C CA . GLN B 1 152 ? -13.688 6.645 -1.141 1 87.81 152 GLN B CA 1
ATOM 2958 C C . GLN B 1 152 ? -14.68 7.77 -0.854 1 87.81 152 GLN B C 1
ATOM 2960 O O . GLN B 1 152 ? -14.617 8.406 0.202 1 87.81 152 GLN B O 1
ATOM 2965 N N . HIS B 1 153 ? -15.531 7.992 -1.773 1 90.38 153 HIS B N 1
ATOM 2966 C CA . HIS B 1 153 ? -16.531 9.031 -1.583 1 90.38 153 HIS B CA 1
ATOM 2967 C C . HIS B 1 153 ? -17.438 8.711 -0.396 1 90.38 153 HIS B C 1
ATOM 2969 O O . HIS B 1 153 ? -17.781 9.602 0.387 1 90.38 153 HIS B O 1
ATOM 2975 N N . GLU B 1 154 ? -17.75 7.5 -0.273 1 93.69 154 GLU B N 1
ATOM 2976 C CA . GLU B 1 154 ? -18.578 7.086 0.855 1 93.69 154 GLU B CA 1
ATOM 2977 C C . GLU B 1 154 ? -17.828 7.262 2.178 1 93.69 154 GLU B C 1
ATOM 2979 O O . GLU B 1 154 ? -18.422 7.707 3.168 1 93.69 154 GLU B O 1
ATOM 2984 N N . ILE B 1 155 ? -16.609 6.934 2.201 1 94.25 155 ILE B N 1
ATOM 2985 C CA . ILE B 1 155 ? -15.789 7.094 3.4 1 94.25 155 ILE B CA 1
ATOM 2986 C C . ILE B 1 155 ? -15.75 8.562 3.805 1 94.25 155 ILE B C 1
ATOM 2988 O O . ILE B 1 155 ? -15.875 8.898 4.988 1 94.25 155 ILE B O 1
ATOM 2992 N N . GLU B 1 156 ? -15.586 9.406 2.803 1 94.31 156 GLU B N 1
ATOM 2993 C CA . GLU B 1 156 ? -15.57 10.844 3.074 1 94.31 156 GLU B CA 1
ATOM 2994 C C . GLU B 1 156 ? -16.875 11.297 3.727 1 94.31 156 GLU B C 1
ATOM 2996 O O . GLU B 1 156 ? -16.859 12.086 4.672 1 94.31 156 GLU B O 1
ATOM 3001 N N . GLU B 1 157 ? -17.938 10.773 3.252 1 96.44 157 GLU B N 1
ATOM 3002 C CA . GLU B 1 157 ? -19.234 11.117 3.824 1 96.44 157 GLU B CA 1
ATOM 3003 C C . GLU B 1 157 ? -19.328 10.664 5.277 1 96.44 157 GLU B C 1
ATOM 3005 O O . GLU B 1 157 ? -19.828 11.406 6.133 1 96.44 157 GLU B O 1
ATOM 3010 N N . TYR B 1 158 ? -18.844 9.523 5.559 1 97.5 158 TYR B N 1
ATOM 3011 C CA . TYR B 1 158 ? -18.906 9.023 6.926 1 97.5 158 TYR B CA 1
ATOM 3012 C C . TYR B 1 158 ? -17.938 9.781 7.828 1 97.5 158 TYR B C 1
ATOM 3014 O O . TYR B 1 158 ? -18.234 10.016 9 1 97.5 158 TYR B O 1
ATOM 3022 N N . PHE B 1 159 ? -16.781 10.141 7.293 1 97.69 159 PHE B N 1
ATOM 3023 C CA . PHE B 1 159 ? -15.883 11.008 8.047 1 97.69 159 PHE B CA 1
ATOM 3024 C C . PHE B 1 159 ? -16.594 12.289 8.477 1 97.69 159 PHE B C 1
ATOM 3026 O O . PHE B 1 159 ? -16.5 12.695 9.633 1 97.69 159 PHE B O 1
ATOM 3033 N N . GLN B 1 160 ? -17.297 12.883 7.535 1 97.56 160 GLN B N 1
ATOM 3034 C CA . GLN B 1 160 ? -18.016 14.117 7.832 1 97.56 160 GLN B CA 1
ATOM 3035 C C . GLN B 1 160 ? -19.062 13.891 8.914 1 97.56 160 GLN B C 1
ATOM 3037 O O . GLN B 1 160 ? -19.172 14.68 9.859 1 97.56 160 GLN B O 1
ATOM 3042 N N . ARG B 1 161 ? -19.828 12.852 8.844 1 97.25 161 ARG B N 1
ATOM 3043 C CA . ARG B 1 161 ? -20.859 12.539 9.828 1 97.25 161 ARG B CA 1
ATOM 3044 C C . ARG B 1 161 ? -20.266 12.32 11.211 1 97.25 161 ARG B C 1
ATOM 3046 O O . ARG B 1 161 ? -20.797 12.812 12.211 1 97.25 161 ARG B O 1
ATOM 3053 N N . ILE B 1 162 ? -19.188 11.609 11.234 1 97.88 162 ILE B N 1
ATOM 3054 C CA . ILE B 1 162 ? -18.516 11.305 12.5 1 97.88 162 ILE B CA 1
ATOM 3055 C C . ILE B 1 162 ? -17.984 12.594 13.125 1 97.88 162 ILE B C 1
ATOM 3057 O O . ILE B 1 162 ? -18.172 12.836 14.312 1 97.88 162 ILE B O 1
ATOM 3061 N N . MET B 1 163 ? -17.344 13.359 12.305 1 97.75 163 MET B N 1
ATOM 3062 C CA . MET B 1 163 ? -16.781 14.617 12.797 1 97.75 163 MET B CA 1
ATOM 3063 C C . MET B 1 163 ? -17.875 15.539 13.305 1 97.75 163 MET B C 1
ATOM 3065 O O . MET B 1 163 ? -17.734 16.172 14.352 1 97.75 163 MET B O 1
ATOM 3069 N N . ASP B 1 164 ? -19 15.594 12.625 1 97.12 164 ASP B N 1
ATOM 3070 C CA . ASP B 1 164 ? -20.141 16.391 13.062 1 97.12 164 ASP B CA 1
ATOM 3071 C C . ASP B 1 164 ? -20.656 15.914 14.422 1 97.12 164 ASP B C 1
ATOM 3073 O O . ASP B 1 164 ? -20.984 16.734 15.281 1 97.12 164 ASP B O 1
ATOM 3077 N N . ALA B 1 165 ? -20.688 14.672 14.586 1 96.81 165 ALA B N 1
ATOM 3078 C CA . ALA B 1 165 ? -21.234 14.078 15.797 1 96.81 165 ALA B CA 1
ATOM 3079 C C . ALA B 1 165 ? -20.391 14.438 17.016 1 96.81 165 ALA B C 1
ATOM 3081 O O . ALA B 1 165 ? -20.875 14.453 18.141 1 96.81 165 ALA B O 1
ATOM 3082 N N . VAL B 1 166 ? -19.125 14.75 16.797 1 97.19 166 VAL B N 1
ATOM 3083 C CA . VAL B 1 166 ? -18.266 15.023 17.938 1 97.19 166 VAL B CA 1
ATOM 3084 C C . VAL B 1 166 ? -17.766 16.469 17.891 1 97.19 166 VAL B C 1
ATOM 3086 O O . VAL B 1 166 ? -16.766 16.812 18.516 1 97.19 166 VAL B O 1
ATOM 3089 N N . ASN B 1 167 ? -18.328 17.234 17.062 1 97.31 167 ASN B N 1
ATOM 3090 C CA . ASN B 1 167 ? -18.188 18.688 16.984 1 97.31 167 ASN B CA 1
ATOM 3091 C C . ASN B 1 167 ? -16.766 19.094 16.625 1 97.31 167 ASN B C 1
ATOM 3093 O O . ASN B 1 167 ? -16.188 19.969 17.281 1 97.31 167 ASN B O 1
ATOM 3097 N N . ILE B 1 168 ? -16.219 18.391 15.656 1 97.56 168 ILE B N 1
ATOM 3098 C CA . ILE B 1 168 ? -14.914 18.766 15.141 1 97.56 168 ILE B CA 1
ATOM 3099 C C . ILE B 1 168 ? -15.016 19.047 13.641 1 97.56 168 ILE B C 1
ATOM 3101 O O . ILE B 1 168 ? -16.016 18.688 13 1 97.56 168 ILE B O 1
ATOM 3105 N N . LYS B 1 169 ? -14.055 19.734 13.078 1 97.25 169 LYS B N 1
ATOM 3106 C CA . LYS B 1 169 ? -13.992 20.016 11.648 1 97.25 169 LYS B CA 1
ATOM 3107 C C . LYS B 1 169 ? -12.57 19.844 11.117 1 97.25 169 LYS B C 1
ATOM 3109 O O . LYS B 1 169 ? -11.602 19.922 11.875 1 97.25 169 LYS B O 1
ATOM 3114 N N . CYS B 1 170 ? -12.477 19.484 9.922 1 94.94 170 CYS B N 1
ATOM 3115 C CA . CYS B 1 170 ? -11.211 19.344 9.211 1 94.94 170 CYS B CA 1
ATOM 3116 C C . CYS B 1 170 ? -10.727 20.688 8.68 1 94.94 170 CYS B C 1
ATOM 3118 O O . CYS B 1 170 ? -11.508 21.453 8.125 1 94.94 170 CYS B O 1
ATOM 3120 N N . THR B 1 171 ? -9.414 20.906 8.891 1 89.25 171 THR B N 1
ATOM 3121 C CA . THR B 1 171 ? -8.773 22.094 8.312 1 89.25 171 THR B CA 1
ATOM 3122 C C . THR B 1 171 ? -8.25 21.781 6.914 1 89.25 171 THR B C 1
ATOM 3124 O O . THR B 1 171 ? -7.469 20.844 6.73 1 89.25 171 THR B O 1
ATOM 3127 N N . GLY B 1 172 ? -8.984 22.109 5.867 1 87.88 172 GLY B N 1
ATOM 3128 C CA . GLY B 1 172 ? -8.578 21.828 4.5 1 87.88 172 GLY B CA 1
ATOM 3129 C C . GLY B 1 172 ? -9.539 20.906 3.768 1 87.88 172 GLY B C 1
ATOM 3130 O O . GLY B 1 172 ? -10.758 21.031 3.916 1 87.88 172 GLY B O 1
ATOM 3131 N N . SER B 1 173 ? -8.914 19.906 3.119 1 89.69 173 SER B N 1
ATOM 3132 C CA . SER B 1 173 ? -9.719 19.031 2.266 1 89.69 173 SER B CA 1
ATOM 3133 C C . SER B 1 173 ? -10.133 17.766 3.006 1 89.69 173 SER B C 1
ATOM 3135 O O . SER B 1 173 ? -9.289 17.016 3.504 1 89.69 173 SER B O 1
ATOM 3137 N N . LEU B 1 174 ? -11.445 17.5 3.033 1 92.75 174 LEU B N 1
ATOM 3138 C CA . LEU B 1 174 ? -11.953 16.266 3.619 1 92.75 174 LEU B CA 1
ATOM 3139 C C . LEU B 1 174 ? -11.438 15.055 2.859 1 92.75 174 LEU B C 1
ATOM 3141 O O . LEU B 1 174 ? -11.164 14.016 3.461 1 92.75 174 LEU B O 1
ATOM 3145 N N . LYS B 1 175 ? -11.32 15.25 1.587 1 88.62 175 LYS B N 1
ATOM 3146 C CA . LYS B 1 175 ? -10.773 14.188 0.747 1 88.62 175 LYS B CA 1
ATOM 3147 C C . LYS B 1 175 ? -9.352 13.82 1.181 1 88.62 175 LYS B C 1
ATOM 3149 O O . LYS B 1 175 ? -9.031 12.648 1.348 1 88.62 175 LYS B O 1
ATOM 3154 N N . ASP B 1 176 ? -8.531 14.836 1.397 1 88.44 176 ASP B N 1
ATOM 3155 C CA . ASP B 1 176 ? -7.148 14.602 1.812 1 88.44 176 ASP B CA 1
ATOM 3156 C C . ASP B 1 176 ? -7.09 13.969 3.201 1 88.44 176 ASP B C 1
ATOM 3158 O O . ASP B 1 176 ? -6.289 13.062 3.443 1 88.44 176 ASP B O 1
ATOM 3162 N N . LEU B 1 177 ? -7.965 14.469 4.074 1 93.88 177 LEU B N 1
ATOM 3163 C CA . LEU B 1 177 ? -7.992 13.906 5.422 1 93.88 177 LEU B CA 1
ATOM 3164 C C . LEU B 1 177 ? -8.328 12.414 5.387 1 93.88 177 LEU B C 1
ATOM 3166 O O . LEU B 1 177 ? -7.637 11.602 6.004 1 93.88 177 LEU B O 1
ATOM 3170 N N . ALA B 1 178 ? -9.344 12.078 4.672 1 92.69 178 ALA B N 1
ATOM 3171 C CA . ALA B 1 178 ? -9.789 10.695 4.609 1 92.69 178 ALA B CA 1
ATOM 3172 C C . ALA B 1 178 ? -8.719 9.797 3.996 1 92.69 178 ALA B C 1
ATOM 3174 O O . ALA B 1 178 ? -8.453 8.703 4.5 1 92.69 178 ALA B O 1
ATOM 3175 N N . LEU B 1 179 ? -8.094 10.234 2.936 1 88.62 179 LEU B N 1
ATOM 3176 C CA . LEU B 1 179 ? -7.062 9.461 2.25 1 88.62 179 LEU B CA 1
ATOM 3177 C C . LEU B 1 179 ? -5.832 9.289 3.135 1 88.62 179 LEU B C 1
ATOM 3179 O O . LEU B 1 179 ? -5.316 8.18 3.279 1 88.62 179 LEU B O 1
ATOM 3183 N N . LEU B 1 180 ? -5.402 10.375 3.736 1 88.88 180 LEU B N 1
ATOM 3184 C CA . LEU B 1 180 ? -4.211 10.336 4.578 1 88.88 180 LEU B CA 1
ATOM 3185 C C . LEU B 1 180 ? -4.449 9.492 5.824 1 88.88 180 LEU B C 1
ATOM 3187 O O . LEU B 1 180 ? -3.578 8.719 6.234 1 88.88 180 LEU B O 1
ATOM 3191 N N . ALA B 1 181 ? -5.602 9.656 6.422 1 91.56 181 ALA B N 1
ATOM 3192 C CA . ALA B 1 181 ? -5.918 8.875 7.617 1 91.56 181 ALA B CA 1
ATOM 3193 C C . ALA B 1 181 ? -5.957 7.387 7.305 1 91.56 181 ALA B C 1
ATOM 3195 O O . ALA B 1 181 ? -5.41 6.574 8.055 1 91.56 181 ALA B O 1
ATOM 3196 N N . ARG B 1 182 ? -6.574 7.051 6.227 1 89.19 182 ARG B N 1
ATOM 3197 C CA . ARG B 1 182 ? -6.676 5.648 5.836 1 89.19 182 ARG B CA 1
ATOM 3198 C C . ARG B 1 182 ? -5.301 5.062 5.531 1 89.19 182 ARG B C 1
ATOM 3200 O O . ARG B 1 182 ? -4.984 3.951 5.957 1 89.19 182 ARG B O 1
ATOM 3207 N N . THR B 1 183 ? -4.543 5.766 4.809 1 83.56 183 THR B N 1
ATOM 3208 C CA . THR B 1 183 ? -3.207 5.301 4.449 1 83.56 183 THR B CA 1
ATOM 3209 C C . THR B 1 183 ? -2.322 5.199 5.688 1 83.56 183 THR B C 1
ATOM 3211 O O . THR B 1 183 ? -1.58 4.227 5.848 1 83.56 183 THR B O 1
ATOM 3214 N N . ALA B 1 184 ? -2.418 6.188 6.531 1 84.5 184 ALA B N 1
ATOM 3215 C CA . ALA B 1 184 ? -1.647 6.18 7.773 1 84.5 184 ALA B CA 1
ATOM 3216 C C . ALA B 1 184 ? -2.039 4.996 8.656 1 84.5 184 ALA B C 1
ATOM 3218 O O . ALA B 1 184 ? -1.188 4.398 9.32 1 84.5 184 ALA B O 1
ATOM 3219 N N . TYR B 1 185 ? -3.291 4.707 8.625 1 85.25 185 TYR B N 1
ATOM 3220 C CA . TYR B 1 185 ? -3.77 3.613 9.461 1 85.25 185 TYR B CA 1
ATOM 3221 C C . TYR B 1 185 ? -3.299 2.268 8.93 1 85.25 185 TYR B C 1
ATOM 3223 O O . TYR B 1 185 ? -3.01 1.351 9.695 1 85.25 185 TYR B O 1
ATOM 3231 N N . THR B 1 186 ? -3.125 2.189 7.594 1 78.88 186 THR B N 1
ATOM 3232 C CA . THR B 1 186 ? -2.881 0.885 6.984 1 78.88 186 THR B CA 1
ATOM 3233 C C . THR B 1 186 ? -1.408 0.726 6.617 1 78.88 186 THR B C 1
ATOM 3235 O O . THR B 1 186 ? -1.008 -0.302 6.07 1 78.88 186 THR B O 1
ATOM 3238 N N . VAL B 1 187 ? -0.612 1.704 6.871 1 70.44 187 VAL B N 1
ATOM 3239 C CA . VAL B 1 187 ? 0.762 1.707 6.379 1 70.44 187 VAL B CA 1
ATOM 3240 C C . VAL B 1 187 ? 1.498 0.473 6.895 1 70.44 187 VAL B C 1
ATOM 3242 O O . VAL B 1 187 ? 2.338 -0.095 6.195 1 70.44 187 VAL B O 1
ATOM 3245 N N . PHE B 1 188 ? 1.056 -0.081 8.062 1 66.25 188 PHE B N 1
ATOM 3246 C CA . PHE B 1 188 ? 1.787 -1.195 8.648 1 66.25 188 PHE B CA 1
ATOM 3247 C C . PHE B 1 188 ? 0.94 -2.463 8.648 1 66.25 188 PHE B C 1
ATOM 3249 O O . PHE B 1 188 ? 1.307 -3.463 9.266 1 66.25 188 PHE B O 1
ATOM 3256 N N . ASP B 1 189 ? -0.191 -2.318 7.992 1 67.75 189 ASP B N 1
ATOM 3257 C CA . ASP B 1 189 ? -1.159 -3.4 8.148 1 67.75 189 ASP B CA 1
ATOM 3258 C C . ASP B 1 189 ? -0.749 -4.629 7.34 1 67.75 189 ASP B C 1
ATOM 3260 O O . ASP B 1 189 ? -1.28 -5.723 7.551 1 67.75 189 ASP B O 1
ATOM 3264 N N . VAL B 1 190 ? 0.233 -4.445 6.477 1 62.81 190 VAL B N 1
ATOM 3265 C CA . VAL B 1 190 ? 0.635 -5.617 5.703 1 62.81 190 VAL B CA 1
ATOM 3266 C C . VAL B 1 190 ? 1.744 -6.367 6.441 1 62.81 190 VAL B C 1
ATOM 3268 O O . VAL B 1 190 ? 2.145 -7.457 6.031 1 62.81 190 VAL B O 1
ATOM 3271 N N . TYR B 1 191 ? 2.127 -5.812 7.539 1 64.31 191 TYR B N 1
ATOM 3272 C CA . TYR B 1 191 ? 3.18 -6.449 8.32 1 64.31 191 TYR B CA 1
ATOM 3273 C C . TYR B 1 191 ? 2.588 -7.293 9.445 1 64.31 191 TYR B C 1
ATOM 3275 O O . TYR B 1 191 ? 1.487 -7.016 9.93 1 64.31 191 TYR B O 1
ATOM 3283 N N . PRO B 1 192 ? 3.307 -8.375 9.602 1 58.72 192 PRO B N 1
ATOM 3284 C CA . PRO B 1 192 ? 2.83 -9.211 10.711 1 58.72 192 PRO B CA 1
ATOM 3285 C C . PRO B 1 192 ? 2.738 -8.445 12.023 1 58.72 192 PRO B C 1
ATOM 3287 O O . PRO B 1 192 ? 3.324 -7.363 12.156 1 58.72 192 PRO B O 1
ATOM 3290 N N . GLU B 1 193 ? 1.952 -9.086 12.852 1 56.84 193 GLU B N 1
ATOM 3291 C CA . GLU B 1 193 ? 1.81 -8.523 14.188 1 56.84 193 GLU B CA 1
ATOM 3292 C C . GLU B 1 193 ? 3.17 -8.312 14.844 1 56.84 193 GLU B C 1
ATOM 3294 O O . GLU B 1 193 ? 4.07 -9.141 14.711 1 56.84 193 GLU B O 1
ATOM 3299 N N . GLY B 1 194 ? 3.506 -7.125 15.43 1 55.94 194 GLY B N 1
ATOM 3300 C CA . GLY B 1 194 ? 4.75 -6.789 16.094 1 55.94 194 GLY B CA 1
ATOM 3301 C C . GLY B 1 194 ? 5.609 -5.816 15.312 1 55.94 194 GLY B C 1
ATOM 3302 O O . GLY B 1 194 ? 6.562 -5.246 15.852 1 55.94 194 GLY B O 1
ATOM 3303 N N . TYR B 1 195 ? 5.246 -5.746 14.039 1 57.56 195 TYR B N 1
ATOM 3304 C CA . TYR B 1 195 ? 6.031 -4.848 13.203 1 57.56 195 TYR B CA 1
ATOM 3305 C C . TYR B 1 195 ? 6.004 -3.424 13.75 1 57.56 195 TYR B C 1
ATOM 3307 O O . TYR B 1 195 ? 7.012 -2.717 13.711 1 57.56 195 TYR B O 1
ATOM 3315 N N . THR B 1 196 ? 4.879 -3.23 14.227 1 60.88 196 THR B N 1
ATOM 3316 C CA . THR B 1 196 ? 4.695 -1.86 14.695 1 60.88 196 THR B CA 1
ATOM 3317 C C . THR B 1 196 ? 5.629 -1.556 15.859 1 60.88 196 THR B C 1
ATOM 3319 O O . THR B 1 196 ? 5.969 -0.396 16.109 1 60.88 196 THR B O 1
ATOM 3322 N N . ASP B 1 197 ? 6.066 -2.645 16.422 1 61.09 197 ASP B N 1
ATOM 3323 C CA . ASP B 1 197 ? 6.961 -2.465 17.562 1 61.09 197 ASP B CA 1
ATOM 3324 C C . ASP B 1 197 ? 8.297 -1.87 17.125 1 61.09 197 ASP B C 1
ATOM 3326 O O . ASP B 1 197 ? 8.891 -1.062 17.844 1 61.09 197 ASP B O 1
ATOM 3330 N N . HIS B 1 198 ? 8.617 -2.191 16 1 58.12 198 HIS B N 1
ATOM 3331 C CA . HIS B 1 198 ? 9.914 -1.741 15.5 1 58.12 198 HIS B CA 1
ATOM 3332 C C . HIS B 1 198 ? 9.883 -0.256 15.156 1 58.12 198 HIS B C 1
ATOM 3334 O O . HIS B 1 198 ? 10.93 0.399 15.133 1 58.12 198 HIS B O 1
ATOM 3340 N N . TYR B 1 199 ? 8.703 0.164 14.891 1 60.56 199 TYR B N 1
ATOM 3341 C CA . TYR B 1 199 ? 8.562 1.587 14.602 1 60.56 199 TYR B CA 1
ATOM 3342 C C . TYR B 1 199 ? 8.156 2.359 15.852 1 60.56 199 TYR B C 1
ATOM 3344 O O . TYR B 1 199 ? 7.793 3.535 15.773 1 60.56 199 TYR B O 1
ATOM 3352 N N . GLY B 1 200 ? 8.305 1.63 16.953 1 60.78 200 GLY B N 1
ATOM 3353 C CA . GLY B 1 200 ? 7.879 2.25 18.203 1 60.78 200 GLY B CA 1
ATOM 3354 C C . GLY B 1 200 ? 6.375 2.373 18.328 1 60.78 200 GLY B C 1
ATOM 3355 O O . GLY B 1 200 ? 5.875 3.236 19.047 1 60.78 200 GLY B O 1
ATOM 3356 N N . GLU B 1 201 ? 5.77 1.683 17.406 1 62.91 201 GLU B N 1
ATOM 3357 C CA . GLU B 1 201 ? 4.312 1.692 17.453 1 62.91 201 GLU B CA 1
ATOM 3358 C C . GLU B 1 201 ? 3.777 0.546 18.297 1 62.91 201 GLU B C 1
ATOM 3360 O O . GLU B 1 201 ? 4.383 -0.526 18.359 1 62.91 201 GLU B O 1
ATOM 3365 N N . THR B 1 202 ? 2.951 0.885 19.203 1 57.72 202 THR B N 1
ATOM 3366 C CA . THR B 1 202 ? 2.336 -0.121 20.062 1 57.72 202 THR B CA 1
ATOM 3367 C C . THR B 1 202 ? 1.135 -0.76 19.375 1 57.72 202 THR B C 1
ATOM 3369 O O . THR B 1 202 ? 0.291 -0.06 18.812 1 57.72 202 THR B O 1
ATOM 3372 N N . VAL B 1 203 ? 1.2 -2.049 19.391 1 57.31 203 VAL B N 1
ATOM 3373 C CA . VAL B 1 203 ? 0.097 -2.811 18.812 1 57.31 203 VAL B CA 1
ATOM 3374 C C . VAL B 1 203 ? -1.213 -2.416 19.484 1 57.31 203 VAL B C 1
ATOM 3376 O O . VAL B 1 203 ? -1.272 -2.291 20.719 1 57.31 203 VAL B O 1
ATOM 3379 N N . GLY B 1 204 ? -2.258 -2.131 18.688 1 58.28 204 GLY B N 1
ATOM 3380 C CA . GLY B 1 204 ? -3.572 -1.799 19.219 1 58.28 204 GLY B CA 1
ATOM 3381 C C . GLY B 1 204 ? -3.76 -0.312 19.453 1 58.28 204 GLY B C 1
ATOM 3382 O O . GLY B 1 204 ? -4.859 0.135 19.781 1 58.28 204 GLY B O 1
ATOM 3383 N N . GLU B 1 205 ? -2.631 0.383 19.281 1 67.12 205 GLU B N 1
ATOM 3384 C CA . GLU B 1 205 ? -2.727 1.827 19.484 1 67.12 205 GLU B CA 1
ATOM 3385 C C . GLU B 1 205 ? -2.777 2.561 18.141 1 67.12 205 GLU B C 1
ATOM 3387 O O . GLU B 1 205 ? -2.416 1.999 17.109 1 67.12 205 GLU B O 1
ATOM 3392 N N . THR B 1 206 ? -3.41 3.674 18.234 1 75.69 206 THR B N 1
ATOM 3393 C CA . THR B 1 206 ? -3.414 4.543 17.062 1 75.69 206 THR B CA 1
ATOM 3394 C C . THR B 1 206 ? -1.99 4.816 16.594 1 75.69 206 THR B C 1
ATOM 3396 O O . THR B 1 206 ? -1.131 5.211 17.375 1 75.69 206 THR B O 1
ATOM 3399 N N . PRO B 1 207 ? -1.791 4.52 15.352 1 80.62 207 PRO B N 1
ATOM 3400 C CA . PRO B 1 207 ? -0.466 4.852 14.828 1 80.62 207 PRO B CA 1
ATOM 3401 C C . PRO B 1 207 ? -0.099 6.32 15.039 1 80.62 207 PRO B C 1
ATOM 3403 O O . PRO B 1 207 ? -0.959 7.195 14.938 1 80.62 207 PRO B O 1
ATOM 3406 N N . THR B 1 208 ? 1.106 6.578 15.281 1 83.44 208 THR B N 1
ATOM 3407 C CA . THR B 1 208 ? 1.575 7.934 15.539 1 83.44 208 THR B CA 1
ATOM 3408 C C . THR B 1 208 ? 1.321 8.836 14.336 1 83.44 208 THR B C 1
ATOM 3410 O O . THR B 1 208 ? 1.008 10.016 14.492 1 83.44 208 THR B O 1
ATOM 3413 N N . THR B 1 209 ? 1.422 8.273 13.164 1 85.81 209 THR B N 1
ATOM 3414 C CA . THR B 1 209 ? 1.177 9.039 11.945 1 85.81 209 THR B CA 1
ATOM 3415 C C . THR B 1 209 ? -0.275 9.508 11.883 1 85.81 209 THR B C 1
ATOM 3417 O O . THR B 1 209 ? -0.556 10.625 11.453 1 85.81 209 THR B O 1
ATOM 3420 N N . LEU B 1 210 ? -1.144 8.617 12.305 1 90 210 LEU B N 1
ATOM 3421 C CA . LEU B 1 210 ? -2.555 8.984 12.305 1 90 210 LEU B CA 1
ATOM 3422 C C . LEU B 1 210 ? -2.828 10.086 13.328 1 90 210 LEU B C 1
ATOM 3424 O O . LEU B 1 210 ? -3.551 11.039 13.039 1 90 210 LEU B O 1
ATOM 3428 N N . SER B 1 211 ? -2.236 9.945 14.492 1 90.75 211 SER B N 1
ATOM 3429 C CA . SER B 1 211 ? -2.361 10.984 15.516 1 90.75 211 SER B CA 1
ATOM 3430 C C . SER B 1 211 ? -1.846 12.32 15.008 1 90.75 211 SER B C 1
ATOM 3432 O O . SER B 1 211 ? -2.463 13.359 15.25 1 90.75 211 SER B O 1
ATOM 3434 N N . THR B 1 212 ? -0.767 12.281 14.305 1 90.19 212 THR B N 1
ATOM 3435 C CA . THR B 1 212 ? -0.183 13.484 13.727 1 90.19 212 THR B CA 1
ATOM 3436 C C . THR B 1 212 ? -1.148 14.133 12.742 1 90.19 212 THR B C 1
ATOM 3438 O O . THR B 1 212 ? -1.329 15.352 12.75 1 90.19 212 THR B O 1
ATOM 3441 N N . ILE B 1 213 ? -1.788 13.367 11.953 1 92.06 213 ILE B N 1
ATOM 3442 C CA . ILE B 1 213 ? -2.748 13.875 10.984 1 92.06 213 ILE B CA 1
ATOM 3443 C C . ILE B 1 213 ? -3.896 14.578 11.711 1 92.06 213 ILE B C 1
ATOM 3445 O O . ILE B 1 213 ? -4.297 15.68 11.328 1 92.06 213 ILE B O 1
ATOM 3449 N N . PHE B 1 214 ? -4.348 13.945 12.734 1 94.69 214 PHE B N 1
ATOM 3450 C CA . PHE B 1 214 ? -5.457 14.531 13.477 1 94.69 214 PHE B CA 1
ATOM 3451 C C . PHE B 1 214 ? -5.027 15.828 14.156 1 94.69 214 PHE B C 1
ATOM 3453 O O . PHE B 1 214 ? -5.781 16.797 14.18 1 94.69 214 PHE B O 1
ATOM 3460 N N . GLU B 1 215 ? -3.883 15.891 14.68 1 93.19 215 GLU B N 1
ATOM 3461 C CA . GLU B 1 215 ? -3.363 17.094 15.328 1 93.19 215 GLU B CA 1
ATOM 3462 C C . GLU B 1 215 ? -3.242 18.25 14.328 1 93.19 215 GLU B C 1
ATOM 3464 O O . GLU B 1 215 ? -3.486 19.406 14.68 1 93.19 215 GLU B O 1
ATOM 3469 N N . LEU B 1 216 ? -2.979 17.906 13.156 1 91.44 216 LEU B N 1
ATOM 3470 C CA . LEU B 1 216 ? -2.664 18.922 12.164 1 91.44 216 LEU B CA 1
ATOM 3471 C C . LEU B 1 216 ? -3.924 19.375 11.438 1 91.44 216 LEU B C 1
ATOM 3473 O O . LEU B 1 216 ? -4.027 20.547 11.039 1 91.44 216 LEU B O 1
ATOM 3477 N N . MET B 1 217 ? -4.965 18.469 11.336 1 94.69 217 MET B N 1
ATOM 3478 C CA . MET B 1 217 ? -6.027 18.781 10.383 1 94.69 217 MET B CA 1
ATOM 3479 C C . MET B 1 217 ? -7.363 18.953 11.094 1 94.69 217 MET B C 1
ATOM 3481 O O . MET B 1 217 ? -8.359 19.312 10.469 1 94.69 217 MET B O 1
ATOM 3485 N N . ILE B 1 218 ? -7.348 18.734 12.352 1 96.19 218 ILE B N 1
ATOM 3486 C CA . ILE B 1 218 ? -8.625 18.719 13.047 1 96.19 218 ILE B CA 1
ATOM 3487 C C . ILE B 1 218 ? -8.672 19.859 14.062 1 96.19 218 ILE B C 1
ATOM 3489 O O . ILE B 1 218 ? -7.73 20.062 14.828 1 96.19 218 ILE B O 1
ATOM 3493 N N . THR B 1 219 ? -9.695 20.609 14.055 1 95.88 219 THR B N 1
ATOM 3494 C CA . THR B 1 219 ? -9.961 21.672 15.016 1 95.88 219 THR B CA 1
ATOM 3495 C C . THR B 1 219 ? -11.406 21.625 15.5 1 95.88 219 THR B C 1
ATOM 3497 O O . THR B 1 219 ? -12.203 20.812 15.008 1 95.88 219 THR B O 1
ATOM 3500 N N . ASP B 1 220 ? -11.641 22.375 16.531 1 95.69 220 ASP B N 1
ATOM 3501 C CA . ASP B 1 220 ? -13.016 22.516 17 1 95.69 220 ASP B CA 1
ATOM 3502 C C . ASP B 1 220 ? -13.875 23.266 15.977 1 95.69 220 ASP B C 1
ATOM 3504 O O . ASP B 1 220 ? -13.367 24.094 15.211 1 95.69 220 ASP B O 1
ATOM 3508 N N . LYS B 1 221 ? -15.094 22.922 15.906 1 93.19 221 LYS B N 1
ATOM 3509 C CA . LYS B 1 221 ? -16.016 23.703 15.094 1 93.19 221 LYS B CA 1
ATOM 3510 C C . LYS B 1 221 ? -16.219 25.094 15.672 1 93.19 221 LYS B C 1
ATOM 3512 O O . LYS B 1 221 ? -16.156 25.281 16.891 1 93.19 221 LYS B O 1
#

Nearest PDB structures (foldseek):
  3bhq-assembly1_B  TM=6.418E-01  e=4.626E-06  Mesorhizobium japonicum MAFF 303099
  5wm9-assembly1_A  TM=6.579E-01  e=3.660E-05  Mycobacterium tuberculosis H37Rv
  5gp9-assembly1_A  TM=5.846E-01  e=3.345E-04  Halalkalibacterium halodurans C-125
  5gpa-assembly1_A  TM=5.433E-01  e=3.683E-04  Halalkalibacterium halodurans C-125
  3e7q-assembly1_A  TM=5.921E-01  e=1.011E-03  Pseudomonas aeruginosa